Protein AF-A0A3P6QNT0-F1 (afdb_monomer_lite)

Foldseek 3Di:
DVLLVPADFQAWWKFQDFAASLEIFIWGFHDRLPQFTFIDTPNDTFTDRCQDLRIAKQCPQVVVVVQVHHYHPPRDDPVRSVVNVVGHSDRVSHVPDHADFFPFDFLEKKWFDAPLAQDAIAIKTFHADNGRFKTKIWTPHPPDLGIDIGIDGLADKRIGFPCVCVVQVHDHDYDDPVLLPDPVPPPDDDDLVSVCVSVVGPSHGDDNRRHDDQPCLPDPDAFQDWWWFDDRVPQAIFTKGFHDDTRQKTFMAGQPQQALGGGHITGHPDPTIGHPCSCVVRVGHYDHDPPLPFPPPDPDPQQQKAAKKAADLLFFLFPQFDSVLSVPDDRIQHIGGQLVSVLVVLVSNLVRGDLVCNVVSLVLFADPDPPHPFDWRWDWDPNDVDTDIGTGGHHRHNRCRLVRQLSSQSSRSTRSVSMGSDSDGPHPNNVDDPVRSRDDPDDPVVSVVVVVVVVPDPPPDDDDDDDDDDDDDDDDDDDDDDDDDDDDDDDDDD

Organism: Cylicostephanus goldi (NCBI:txid71465)

pLDDT: mean 76.28, std 20.35, range [25.36, 98.19]

Secondary structure (DSSP, 8-state):
-TTTTS--TT-EEEEE-SS-TTEEEEEEEEEEETTEEEEEETTEEEEEETTSTTEE-TTGGGS-GGGT-EEPTTT--HHHHHHHTTSBPPGGGTTT-PPPP----TTBEEEEE-TTSTT-EEEEEEEEE-SSSEEEEEE--BTBSS-EEEEEETT-TTEEETTHHHHTT-PPPPPPTTT-S--SSTT----HHHHHHHTT---B---GGGSPPPS-TT----TT-EEEEEETTTTEEEEEEEEEEETTEEEEEETT--S-PPPEEEETT-TTEE-TTHHHHTT--EEPSSS--PPP--SSTTS-EEPPEEE-TTS-B-SSB-HHHHHHS-SEEPSEEHHHHHHHHHHHHHHTB-GGGHHHHHHHH----S--SSEEEEEEEESSSSEEEEEEEE-SSHHHHHHHHHHHHHHTTB-TTSEESSSS----TTT--GGGTTSPPPPPHHHHHHHHHHTTSS------------------------------------

Structure (mmCIF, N/CA/C/O backbone):
data_AF-A0A3P6QNT0-F1
#
_entry.id   AF-A0A3P6QNT0-F1
#
loop_
_atom_site.group_PDB
_atom_site.id
_atom_site.type_symbol
_atom_site.label_atom_id
_atom_site.label_alt_id
_atom_site.label_comp_id
_atom_site.label_asym_id
_atom_site.label_entity_id
_atom_site.label_seq_id
_atom_site.pdbx_PDB_ins_code
_atom_site.Cartn_x
_atom_site.Cartn_y
_atom_site.Cartn_z
_atom_site.occupancy
_atom_site.B_iso_or_equiv
_atom_site.auth_seq_id
_atom_site.auth_comp_id
_atom_site.auth_asym_id
_atom_site.auth_atom_id
_atom_site.pdbx_PDB_model_num
ATOM 1 N N . LEU A 1 1 ? -1.649 -18.497 12.542 1.00 51.03 1 LEU A N 1
ATOM 2 C CA . LEU A 1 1 ? -2.374 -19.246 11.492 1.00 51.03 1 LEU A CA 1
ATOM 3 C C . LEU A 1 1 ? -3.411 -20.171 12.115 1.00 51.03 1 LEU A C 1
ATOM 5 O O . LEU A 1 1 ? -4.536 -19.720 12.182 1.00 51.03 1 LEU A O 1
ATOM 9 N N . ILE A 1 2 ? -3.063 -21.339 12.678 1.00 54.69 2 ILE A N 1
ATOM 10 C CA . ILE A 1 2 ? -4.034 -22.339 13.200 1.00 54.69 2 ILE A CA 1
ATOM 11 C C . ILE A 1 2 ? -5.189 -21.741 14.039 1.00 54.69 2 ILE A C 1
ATOM 13 O O . ILE A 1 2 ? -6.344 -22.045 13.767 1.00 54.69 2 ILE A O 1
ATOM 17 N N . LEU A 1 3 ? -4.908 -20.852 15.003 1.00 63.41 3 LEU A N 1
ATOM 18 C CA . LEU A 1 3 ? -5.952 -20.196 15.816 1.00 63.41 3 LEU A CA 1
ATOM 19 C C . LEU A 1 3 ? -6.846 -19.227 15.012 1.00 63.41 3 LEU A C 1
ATOM 21 O O . LEU A 1 3 ? -8.035 -19.111 15.276 1.00 63.41 3 LEU A O 1
ATOM 25 N N . ILE A 1 4 ? -6.292 -18.541 14.010 1.00 68.06 4 ILE A N 1
ATOM 26 C CA . ILE A 1 4 ? -6.998 -17.531 13.199 1.00 68.06 4 ILE A CA 1
ATOM 27 C C . ILE A 1 4 ? -8.092 -18.189 12.337 1.00 68.06 4 ILE A C 1
ATOM 29 O O . ILE A 1 4 ? -9.123 -17.582 12.078 1.00 68.06 4 ILE A O 1
ATOM 33 N N . SER A 1 5 ? -7.922 -19.457 11.964 1.00 64.81 5 SER A N 1
ATOM 34 C CA . SER A 1 5 ? -8.932 -20.261 11.262 1.00 64.81 5 SER A CA 1
ATOM 35 C C . SER A 1 5 ? -9.996 -20.908 12.173 1.00 64.81 5 SER A C 1
ATOM 37 O O . SER A 1 5 ? -10.801 -21.686 11.675 1.00 64.81 5 SER A O 1
ATOM 39 N N . GLN A 1 6 ? -10.006 -20.649 13.490 1.00 71.19 6 GLN A N 1
ATOM 40 C CA . GLN A 1 6 ? -10.902 -21.342 14.440 1.00 71.19 6 GLN A CA 1
ATOM 41 C C . GLN A 1 6 ? -12.149 -20.552 14.873 1.00 71.19 6 GLN A C 1
ATOM 43 O O . GLN A 1 6 ? -13.052 -21.150 15.456 1.00 71.19 6 GLN A O 1
ATOM 48 N N . PHE A 1 7 ? -12.233 -19.245 14.598 1.00 83.25 7 PHE A N 1
ATOM 49 C CA . PHE A 1 7 ? -13.446 -18.461 14.868 1.00 83.25 7 PHE A CA 1
ATOM 50 C C . PHE A 1 7 ? -14.388 -18.448 13.653 1.00 83.25 7 PHE A C 1
ATOM 52 O O . PHE A 1 7 ? -13.946 -18.528 12.503 1.00 83.25 7 PHE A O 1
ATOM 59 N N . GLN A 1 8 ? -15.690 -18.374 13.931 1.00 87.00 8 GLN A N 1
ATOM 60 C CA . GLN A 1 8 ? -16.768 -18.755 13.014 1.00 87.00 8 GLN A CA 1
ATOM 61 C C . GLN A 1 8 ? -17.695 -17.582 12.652 1.00 87.00 8 GLN A C 1
ATOM 63 O O . GLN A 1 8 ? -17.642 -16.496 13.233 1.00 87.00 8 GLN A O 1
ATOM 68 N N . GLU A 1 9 ? -18.574 -17.816 11.680 1.00 93.25 9 GLU A N 1
ATOM 69 C CA . GLU A 1 9 ? -19.630 -16.881 11.288 1.00 93.25 9 GLU A CA 1
ATOM 70 C C . GLU A 1 9 ? -20.623 -16.625 12.433 1.00 93.25 9 GLU A C 1
ATOM 72 O O . GLU A 1 9 ? -20.876 -17.476 13.285 1.00 93.25 9 GLU A O 1
ATOM 77 N N . GLY A 1 10 ? -21.193 -15.419 12.480 1.00 94.44 10 GLY A N 1
ATOM 78 C CA . GLY A 1 10 ? -22.135 -15.020 13.529 1.00 94.44 10 GLY A CA 1
ATOM 79 C C . GLY A 1 10 ? -21.509 -14.740 14.901 1.00 94.44 10 GLY A C 1
ATOM 80 O O . GLY A 1 10 ? -22.250 -14.372 15.817 1.00 94.44 10 GLY A O 1
ATOM 81 N N . GLN A 1 11 ? -20.187 -14.875 15.053 1.00 96.06 11 GLN A N 1
ATOM 82 C CA . GLN A 1 11 ? -19.453 -14.380 16.222 1.00 96.06 11 GLN A CA 1
ATOM 83 C C . GLN A 1 11 ? -19.251 -12.856 16.157 1.00 96.06 11 GLN A C 1
ATOM 85 O O . GLN A 1 11 ? -19.376 -12.250 15.090 1.00 96.06 11 GLN A O 1
ATOM 90 N N . TYR A 1 12 ? -18.949 -12.231 17.297 1.00 96.88 12 TYR A N 1
ATOM 91 C CA . TYR A 1 12 ? -18.834 -10.775 17.436 1.00 96.88 12 TYR A CA 1
ATOM 92 C C . TYR A 1 12 ? -17.451 -10.324 17.921 1.00 96.88 12 TYR A C 1
ATOM 94 O O . TYR A 1 12 ? -16.831 -10.991 18.746 1.00 96.88 12 TYR A O 1
ATOM 102 N N . PHE A 1 13 ? -16.988 -9.172 17.439 1.00 96.56 13 PHE A N 1
ATOM 103 C CA . PHE A 1 13 ? -15.765 -8.498 17.890 1.00 96.56 13 PHE A CA 1
ATOM 104 C C . PHE A 1 13 ? -15.967 -6.975 17.935 1.00 96.56 13 PHE A C 1
ATOM 106 O O . PHE A 1 13 ? -16.981 -6.469 17.450 1.00 96.56 13 PHE A O 1
ATOM 113 N N . GLU A 1 14 ? -15.032 -6.249 18.538 1.00 96.56 14 GLU A N 1
ATOM 114 C CA . GLU A 1 14 ? -15.022 -4.784 18.607 1.00 96.56 14 GLU A CA 1
ATOM 115 C C . GLU A 1 14 ? -14.001 -4.189 17.631 1.00 96.56 14 GLU A C 1
ATOM 117 O O . GLU A 1 14 ? -12.957 -4.786 17.371 1.00 96.56 14 GLU A O 1
ATOM 122 N N . LEU A 1 15 ? -14.307 -3.018 17.070 1.00 95.75 15 LEU A N 1
ATOM 123 C CA . LEU A 1 15 ? -13.456 -2.322 16.105 1.00 95.75 15 LEU A CA 1
ATOM 124 C C . LEU A 1 15 ? -13.426 -0.815 16.386 1.00 95.75 15 LEU A C 1
ATOM 126 O O . LEU A 1 15 ? -14.470 -0.163 16.355 1.00 95.75 15 LEU A O 1
ATOM 130 N N . GLN A 1 16 ? -12.234 -0.257 16.615 1.00 94.69 16 GLN A N 1
ATOM 131 C CA . GLN A 1 16 ? -12.028 1.196 16.709 1.00 94.69 16 GLN A CA 1
ATOM 132 C C . GLN A 1 16 ? -12.140 1.864 15.334 1.00 94.69 16 GLN A C 1
ATOM 134 O O . GLN A 1 16 ? -11.447 1.461 14.392 1.00 94.69 16 GLN A O 1
ATOM 139 N N . ASP A 1 17 ? -12.938 2.929 15.231 1.00 93.25 17 ASP A N 1
ATOM 140 C CA . ASP A 1 17 ? -13.162 3.642 13.973 1.00 93.25 17 ASP A CA 1
ATOM 141 C C . ASP A 1 17 ? -11.873 4.239 13.383 1.00 93.25 17 ASP A C 1
ATOM 143 O O . ASP A 1 17 ? -11.013 4.777 14.087 1.00 93.25 17 ASP A O 1
ATOM 147 N N . ALA A 1 18 ? -11.737 4.142 12.059 1.00 90.56 18 ALA A N 1
ATOM 148 C CA . ALA A 1 18 ? -10.537 4.554 11.338 1.00 90.56 18 ALA A CA 1
ATOM 149 C C . ALA A 1 18 ? -10.265 6.071 11.397 1.00 90.56 18 ALA A C 1
ATOM 151 O O . ALA A 1 18 ? -9.106 6.468 11.274 1.00 90.56 18 ALA A O 1
ATOM 152 N N . VAL A 1 19 ? -11.301 6.892 11.592 1.00 91.56 19 VAL A N 1
ATOM 153 C CA . VAL A 1 19 ? -11.248 8.361 11.667 1.00 91.56 19 VAL A CA 1
ATOM 154 C C . VAL A 1 19 ? -11.343 8.853 13.115 1.00 91.56 19 VAL A C 1
ATOM 156 O O . VAL A 1 19 ? -10.702 9.842 13.454 1.00 91.56 19 VAL A O 1
ATOM 159 N N . GLU A 1 20 ? -12.080 8.153 13.981 1.00 92.94 20 GLU A N 1
ATOM 160 C CA . GLU A 1 20 ? -12.229 8.494 15.403 1.00 92.94 20 GLU A CA 1
ATOM 161 C C . GLU A 1 20 ? -11.963 7.275 16.315 1.00 92.94 20 GLU A C 1
ATOM 163 O O . GLU A 1 20 ? -12.903 6.598 16.728 1.00 92.94 20 GLU A O 1
ATOM 168 N N . PRO A 1 21 ? -10.698 6.970 16.672 1.00 93.19 21 PRO A N 1
ATOM 169 C CA . PRO A 1 21 ? -10.342 5.777 17.452 1.00 93.19 21 PRO A CA 1
ATOM 170 C C . PRO A 1 21 ? -10.990 5.667 18.838 1.00 93.19 21 PRO A C 1
ATOM 172 O O . PRO A 1 21 ? -10.981 4.576 19.414 1.00 93.19 21 PRO A O 1
ATOM 175 N N . ARG A 1 22 ? -11.539 6.763 19.382 1.00 93.00 22 ARG A N 1
ATOM 176 C CA . ARG A 1 22 ? -12.321 6.754 20.630 1.00 93.00 22 ARG A CA 1
ATOM 177 C C . ARG A 1 22 ? -13.706 6.125 20.443 1.00 93.00 22 ARG A C 1
ATOM 179 O O . ARG A 1 22 ? -14.299 5.659 21.407 1.00 93.00 22 ARG A O 1
ATOM 186 N N . CYS A 1 23 ? -14.219 6.079 19.214 1.00 94.38 23 CYS A N 1
ATOM 187 C CA . CYS A 1 23 ? -15.476 5.430 18.861 1.00 94.38 23 CYS A CA 1
ATOM 188 C C . CYS A 1 23 ? -15.262 3.955 18.487 1.00 94.38 23 CYS A C 1
ATOM 190 O O . CYS A 1 23 ? -14.538 3.642 17.541 1.00 94.38 23 CYS A O 1
ATOM 192 N N . VAL A 1 24 ? -15.947 3.050 19.191 1.00 95.88 24 VAL A N 1
ATOM 193 C CA . VAL A 1 24 ? -15.894 1.600 18.948 1.00 95.88 24 VAL A CA 1
ATOM 194 C C . VAL A 1 24 ? -17.221 1.062 18.423 1.00 95.88 24 VAL A C 1
ATOM 196 O O . VAL A 1 24 ? -18.295 1.315 18.979 1.00 95.88 24 VAL A O 1
ATOM 199 N N . PHE A 1 25 ? -17.136 0.251 17.373 1.00 96.69 25 PHE A N 1
ATOM 200 C CA . PHE A 1 25 ? -18.254 -0.486 16.804 1.00 96.69 25 PHE A CA 1
ATOM 201 C C . PHE A 1 25 ? -18.224 -1.964 17.208 1.00 96.69 25 PHE A C 1
ATOM 203 O O . PHE A 1 25 ? -17.189 -2.621 17.129 1.00 96.69 25 PHE A O 1
ATOM 210 N N . CYS A 1 26 ? -19.387 -2.521 17.549 1.00 96.50 26 CYS A N 1
ATOM 211 C CA . CYS A 1 26 ? -19.595 -3.967 17.589 1.00 96.50 26 CYS A CA 1
ATOM 212 C C . CYS A 1 26 ? -19.810 -4.496 16.162 1.00 96.50 26 CYS A C 1
ATOM 214 O O . CYS A 1 26 ? -20.746 -4.073 15.471 1.00 96.50 26 CYS A O 1
ATOM 216 N N . CYS A 1 27 ? -18.974 -5.444 15.748 1.00 97.00 27 CYS A N 1
ATOM 217 C CA . CYS A 1 27 ? -18.945 -6.042 14.417 1.00 97.00 27 CYS A CA 1
ATOM 218 C C . CYS A 1 27 ? -19.338 -7.526 14.472 1.00 97.00 27 CYS A C 1
ATOM 220 O O . CYS A 1 27 ? -18.903 -8.254 15.362 1.00 97.00 27 CYS A O 1
ATOM 222 N N . ARG A 1 28 ? -20.141 -7.995 13.507 1.00 96.75 28 ARG A N 1
ATOM 223 C CA . ARG A 1 28 ? -20.527 -9.412 13.361 1.00 96.75 28 ARG A CA 1
ATOM 224 C C . ARG A 1 28 ? -19.745 -10.061 12.225 1.00 96.75 28 ARG A C 1
ATOM 226 O O . ARG A 1 28 ? -19.825 -9.583 11.096 1.00 96.75 28 ARG A O 1
ATOM 233 N N . VAL A 1 29 ? -19.061 -11.172 12.487 1.00 96.88 29 VAL A N 1
ATOM 234 C CA . VAL A 1 29 ? -18.391 -11.984 11.459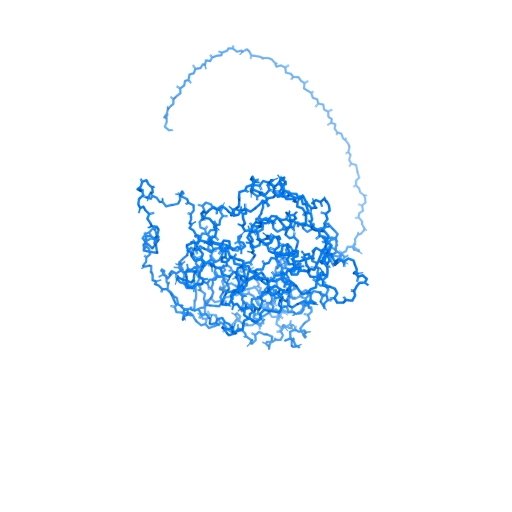 1.00 96.88 29 VAL A CA 1
ATOM 235 C C . VAL A 1 29 ? -19.434 -12.537 10.480 1.00 96.88 29 VAL A C 1
ATOM 237 O O . VAL A 1 29 ? -20.407 -13.172 10.894 1.00 96.88 29 VAL A O 1
ATOM 240 N N . LEU A 1 30 ? -19.227 -12.295 9.185 1.00 95.31 30 LEU A N 1
ATOM 241 C CA . LEU A 1 30 ? -19.997 -12.881 8.082 1.00 95.31 30 LEU A CA 1
ATOM 242 C C . LEU A 1 30 ? -19.235 -14.003 7.375 1.00 95.31 30 LEU A C 1
ATOM 244 O O . LEU A 1 30 ? -19.870 -14.940 6.923 1.00 95.31 30 LEU A O 1
ATOM 248 N N . ALA A 1 31 ? -17.907 -13.897 7.276 1.00 93.00 31 ALA A N 1
ATOM 249 C CA . ALA A 1 31 ? -17.023 -14.941 6.756 1.00 93.00 31 ALA A CA 1
ATOM 250 C C . ALA A 1 31 ? -15.595 -14.750 7.298 1.00 93.00 31 ALA A C 1
ATOM 252 O O . ALA A 1 31 ? -15.183 -13.620 7.575 1.00 93.00 31 ALA A O 1
ATOM 253 N N . ASN A 1 32 ? -14.832 -15.841 7.406 1.00 92.62 32 ASN A N 1
ATOM 254 C CA . ASN A 1 32 ? -13.424 -15.845 7.819 1.00 92.62 32 ASN A CA 1
ATOM 255 C C . ASN A 1 32 ? -12.552 -16.482 6.723 1.00 92.62 32 ASN A C 1
ATOM 257 O O . ASN A 1 32 ? -12.446 -17.703 6.622 1.00 92.62 32 ASN A O 1
ATOM 261 N N . LEU A 1 33 ? -11.922 -15.647 5.899 1.00 91.69 33 LEU A N 1
ATOM 262 C CA . LEU A 1 33 ? -11.099 -16.047 4.757 1.00 91.69 33 LEU A CA 1
ATOM 263 C C . LEU A 1 33 ? -9.618 -16.061 5.176 1.00 91.69 33 LEU A C 1
ATOM 265 O O . LEU A 1 33 ? -8.817 -15.210 4.787 1.00 91.69 33 LEU A O 1
ATOM 269 N N . GLY A 1 34 ? -9.276 -16.991 6.072 1.00 88.38 34 GLY A N 1
ATOM 270 C CA . GLY A 1 34 ? -7.907 -17.177 6.573 1.00 88.38 34 GLY A CA 1
ATOM 271 C C . GLY A 1 34 ? -7.386 -16.057 7.483 1.00 88.38 34 GLY A C 1
ATOM 272 O O . GLY A 1 34 ? -6.173 -15.880 7.599 1.00 88.38 34 GLY A O 1
ATOM 273 N N . GLY A 1 35 ? -8.283 -15.292 8.110 1.00 89.75 35 GLY A N 1
ATOM 274 C CA . GLY A 1 35 ? -7.979 -14.081 8.880 1.00 89.75 35 GLY A CA 1
ATOM 275 C C . GLY A 1 35 ? -8.437 -12.783 8.215 1.00 89.75 35 GLY A C 1
ATOM 276 O O . GLY A 1 35 ? -8.663 -11.799 8.918 1.00 89.75 35 GLY A O 1
ATOM 277 N N . ILE A 1 36 ? -8.669 -12.786 6.897 1.00 93.31 36 ILE A N 1
ATOM 278 C CA . ILE A 1 36 ? -9.431 -11.725 6.232 1.00 93.31 36 ILE A CA 1
ATOM 279 C C . ILE A 1 36 ? -10.902 -11.935 6.598 1.00 93.31 36 ILE A C 1
ATOM 281 O O . ILE A 1 36 ? -11.554 -12.863 6.120 1.00 93.31 36 ILE A O 1
ATOM 285 N N . VAL A 1 37 ? -11.430 -11.085 7.469 1.00 93.88 37 VAL A N 1
ATOM 286 C CA . VAL A 1 37 ? -12.813 -11.159 7.935 1.00 93.88 37 VAL A CA 1
ATOM 287 C C . VAL A 1 37 ? -13.686 -10.264 7.079 1.00 93.88 37 VAL A C 1
ATOM 289 O O . VAL A 1 37 ? -13.432 -9.064 6.979 1.00 93.88 37 VAL A O 1
ATOM 292 N N . ILE A 1 38 ? -14.752 -10.835 6.521 1.00 94.25 38 ILE A N 1
ATOM 293 C CA . ILE A 1 38 ? -15.907 -10.061 6.061 1.00 94.25 38 ILE A CA 1
ATOM 294 C C . ILE A 1 38 ? -16.824 -9.894 7.272 1.00 94.25 38 ILE A C 1
ATOM 296 O O . ILE A 1 38 ? -17.159 -10.881 7.930 1.00 94.25 38 ILE A O 1
ATOM 300 N N . TYR A 1 39 ? -17.222 -8.663 7.586 1.00 95.12 39 TYR A N 1
ATOM 301 C CA . TYR A 1 39 ? -18.052 -8.361 8.752 1.00 95.12 39 TYR A CA 1
ATOM 302 C C . TYR A 1 39 ? -19.177 -7.379 8.437 1.00 95.12 39 TYR A C 1
ATOM 304 O O . TYR A 1 39 ? -19.075 -6.545 7.538 1.00 95.12 39 TYR A O 1
ATOM 312 N N . GLN A 1 40 ? -20.243 -7.476 9.227 1.00 95.50 40 GLN A N 1
ATOM 313 C CA . GLN A 1 40 ? -21.334 -6.517 9.268 1.00 95.50 40 GLN A CA 1
ATOM 314 C C . GLN A 1 40 ? -21.117 -5.538 10.426 1.00 95.50 40 GLN A C 1
ATOM 316 O O . GLN A 1 40 ? -20.864 -5.959 11.558 1.00 95.50 40 GLN A O 1
ATOM 321 N N . VAL A 1 41 ? -21.265 -4.244 10.152 1.00 94.19 41 VAL A N 1
ATOM 322 C CA . VAL A 1 41 ? -21.269 -3.171 11.151 1.00 94.19 41 VAL A CA 1
ATOM 323 C C . VAL A 1 41 ? -22.385 -2.185 10.820 1.00 94.19 41 VAL A C 1
ATOM 325 O O . VAL A 1 41 ? -22.400 -1.583 9.748 1.00 94.19 41 VAL A O 1
ATOM 328 N N . LEU A 1 42 ? -23.356 -2.052 11.728 1.00 90.38 42 LEU A N 1
ATOM 329 C CA . LEU A 1 42 ? -24.642 -1.406 11.434 1.00 90.38 42 LEU A CA 1
ATOM 330 C C . LEU A 1 42 ? -25.240 -1.994 10.130 1.00 90.38 42 LEU A C 1
ATOM 332 O O . LEU A 1 42 ? -25.342 -3.217 9.995 1.00 90.38 42 LEU A O 1
ATOM 336 N N . ASP A 1 43 ? -25.583 -1.143 9.164 1.00 89.62 43 ASP A N 1
ATOM 337 C CA . ASP A 1 43 ? -26.111 -1.521 7.847 1.00 89.62 43 ASP A CA 1
ATOM 338 C C . ASP A 1 43 ? -25.018 -1.807 6.794 1.00 89.62 43 ASP A C 1
ATOM 340 O O . ASP A 1 43 ? -25.323 -2.169 5.657 1.00 89.62 43 ASP A O 1
ATOM 344 N N . TYR A 1 44 ? -23.736 -1.657 7.147 1.00 92.12 44 TYR A N 1
ATOM 345 C CA . TYR A 1 44 ? -22.605 -1.828 6.233 1.00 92.12 44 TYR A CA 1
ATOM 346 C C . TYR A 1 44 ? -22.018 -3.239 6.296 1.00 92.12 44 TYR A C 1
ATOM 348 O O . TYR A 1 44 ? -21.966 -3.870 7.351 1.00 92.12 44 TYR A O 1
ATOM 356 N N . THR A 1 45 ? -21.513 -3.713 5.156 1.00 93.81 45 THR A N 1
ATOM 357 C CA . THR A 1 45 ? -20.660 -4.905 5.059 1.00 93.81 45 THR A CA 1
ATOM 358 C C . THR A 1 45 ? -19.283 -4.484 4.564 1.00 93.81 45 THR A C 1
ATOM 360 O O . THR A 1 45 ? -19.174 -3.829 3.529 1.00 93.81 45 THR A O 1
ATOM 363 N N . LEU A 1 46 ? -18.243 -4.835 5.318 1.00 93.88 46 LEU A N 1
ATOM 364 C CA . LEU A 1 46 ? -16.857 -4.405 5.115 1.00 93.88 46 LEU A CA 1
ATOM 365 C C . LEU A 1 46 ? -15.901 -5.601 5.252 1.00 93.88 46 LEU A C 1
ATOM 367 O O . LEU A 1 46 ? -16.324 -6.712 5.577 1.00 93.88 46 LEU A O 1
ATOM 371 N N . SER A 1 47 ? -14.606 -5.383 5.004 1.00 93.69 47 SER A N 1
ATOM 372 C CA . SER A 1 47 ? -13.569 -6.386 5.275 1.00 93.69 47 SER A CA 1
ATOM 373 C C . SER A 1 47 ? -12.338 -5.793 5.962 1.00 93.69 47 SER A C 1
ATOM 375 O O . SER A 1 47 ? -12.013 -4.624 5.751 1.00 93.69 47 SER A O 1
ATOM 377 N N . ILE A 1 48 ? -11.678 -6.588 6.808 1.00 93.12 48 ILE A N 1
ATOM 378 C CA . ILE A 1 48 ? -10.466 -6.226 7.564 1.00 93.12 48 ILE A CA 1
ATOM 379 C C . ILE A 1 48 ? -9.650 -7.489 7.880 1.00 93.12 48 ILE A C 1
ATOM 381 O O . ILE A 1 48 ? -10.208 -8.585 7.908 1.00 93.12 48 ILE A O 1
ATOM 385 N N . ASN A 1 49 ? -8.344 -7.370 8.133 1.00 91.88 49 ASN A N 1
ATOM 386 C CA . ASN A 1 49 ? -7.598 -8.453 8.775 1.00 91.88 49 ASN A CA 1
ATOM 387 C C . ASN A 1 49 ? -7.944 -8.479 10.273 1.00 91.88 49 ASN A C 1
ATOM 389 O O . ASN A 1 49 ? -7.837 -7.457 10.948 1.00 91.88 49 ASN A O 1
ATOM 393 N N . ILE A 1 50 ? -8.315 -9.634 10.822 1.00 90.81 50 ILE A N 1
ATOM 394 C CA . ILE A 1 50 ? -8.620 -9.764 12.255 1.00 90.81 50 ILE A CA 1
ATOM 395 C C . ILE A 1 50 ? -7.398 -9.512 13.154 1.00 90.81 50 ILE A C 1
ATOM 397 O O . ILE A 1 50 ? -7.561 -9.221 14.333 1.00 90.81 50 ILE A O 1
ATOM 401 N N . THR A 1 51 ? -6.175 -9.587 12.608 1.00 87.06 51 THR A N 1
ATOM 402 C CA . THR A 1 51 ? -4.949 -9.212 13.334 1.00 87.06 51 THR A CA 1
ATOM 403 C C . THR A 1 51 ? -4.609 -7.722 13.252 1.00 87.06 51 THR A C 1
ATOM 405 O O . THR A 1 51 ? -3.541 -7.332 13.715 1.00 87.06 51 THR A O 1
ATOM 408 N N . ASN A 1 52 ? -5.464 -6.888 12.654 1.00 90.25 52 ASN A N 1
ATOM 409 C CA . ASN A 1 52 ? -5.272 -5.441 12.658 1.00 90.25 52 ASN A CA 1
ATOM 410 C C . ASN A 1 52 ? -5.410 -4.899 14.101 1.00 90.25 52 ASN A C 1
ATOM 412 O O . ASN A 1 52 ? -6.368 -5.268 14.777 1.00 90.25 52 ASN A O 1
ATOM 416 N N . PRO A 1 53 ? -4.521 -4.009 14.585 1.00 89.75 53 PRO A N 1
ATOM 417 C CA . PRO A 1 53 ? -4.479 -3.581 15.994 1.00 89.75 53 PRO A CA 1
ATOM 418 C C . PRO A 1 53 ? -5.680 -2.741 16.471 1.00 89.75 53 PRO A C 1
ATOM 420 O O . PRO A 1 53 ? -5.722 -2.327 17.625 1.00 89.75 53 PRO A O 1
ATOM 423 N N . ARG A 1 54 ? -6.647 -2.457 15.589 1.00 92.62 54 ARG A N 1
ATOM 424 C CA . ARG A 1 54 ? -7.933 -1.823 15.923 1.00 92.62 54 ARG A CA 1
ATOM 425 C C . ARG A 1 54 ? -9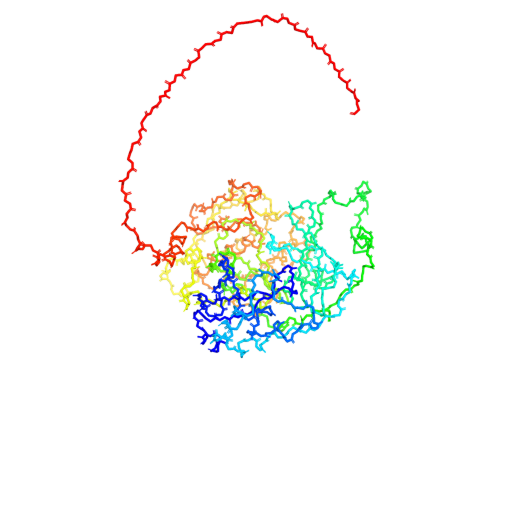.043 -2.840 16.229 1.00 92.62 54 ARG A C 1
ATOM 427 O O . ARG A 1 54 ? -10.125 -2.421 16.634 1.00 92.62 54 ARG A O 1
ATOM 434 N N . CYS A 1 55 ? -8.801 -4.131 15.980 1.00 94.38 55 CYS A N 1
ATOM 435 C CA . CYS A 1 55 ? -9.722 -5.238 16.232 1.00 94.38 55 CYS A CA 1
ATOM 436 C C . CYS A 1 55 ? -9.513 -5.794 17.647 1.00 94.38 55 CYS A C 1
ATOM 438 O O . CYS A 1 55 ? -8.404 -6.197 17.995 1.00 94.38 55 CYS A O 1
ATOM 440 N N . HIS A 1 56 ? -10.592 -5.889 18.421 1.00 94.25 56 HIS A N 1
ATOM 441 C CA . HIS A 1 56 ? -10.563 -6.178 19.856 1.00 94.25 56 HIS A CA 1
ATOM 442 C C . HIS A 1 56 ? -11.612 -7.228 20.267 1.00 94.25 56 HIS A C 1
ATOM 444 O O . HIS A 1 56 ? -12.622 -7.405 19.574 1.00 94.25 56 HIS A O 1
ATOM 450 N N . PRO A 1 57 ? -11.424 -7.940 21.396 1.00 94.44 57 PRO A N 1
ATOM 451 C CA . PRO A 1 57 ? -12.456 -8.816 21.948 1.00 94.44 57 PRO A CA 1
ATOM 452 C C . PRO A 1 57 ? -13.654 -8.014 22.478 1.00 94.44 57 PRO A C 1
ATOM 454 O O . PRO A 1 57 ? -13.503 -6.872 22.904 1.00 94.44 57 PRO A O 1
ATOM 457 N N . ILE A 1 58 ? -14.839 -8.637 22.518 1.00 95.12 58 ILE A N 1
ATOM 458 C CA . ILE A 1 58 ? -16.019 -8.007 23.130 1.00 95.12 58 ILE A CA 1
ATOM 459 C C . ILE A 1 58 ? -15.757 -7.709 24.612 1.00 95.12 58 ILE A C 1
ATOM 461 O O . ILE A 1 58 ? -15.349 -8.598 25.361 1.00 95.12 58 ILE A O 1
ATOM 465 N N . GLY A 1 59 ? -16.039 -6.473 25.022 1.00 93.06 59 GLY A N 1
ATOM 466 C CA . GLY A 1 59 ? -15.790 -5.936 26.356 1.00 93.06 59 GLY A CA 1
ATOM 467 C C . GLY A 1 59 ? -14.572 -5.013 26.445 1.00 93.06 59 GLY A C 1
ATOM 468 O O . GLY A 1 59 ? -14.437 -4.330 27.457 1.00 93.06 59 GLY A O 1
ATOM 469 N N . TRP A 1 60 ? -13.723 -4.933 25.414 1.00 93.81 60 TRP A N 1
ATOM 470 C CA . TRP A 1 60 ? -12.510 -4.107 25.427 1.00 93.81 60 TRP A CA 1
ATOM 471 C C . TRP A 1 60 ? -12.818 -2.613 25.609 1.00 93.81 60 TRP A C 1
ATOM 473 O O . TRP A 1 60 ? -12.247 -1.972 26.489 1.00 93.81 60 TRP A O 1
ATOM 483 N N . ALA A 1 61 ? -13.800 -2.073 24.881 1.00 92.81 61 ALA A N 1
ATOM 484 C CA . ALA A 1 61 ? -14.236 -0.680 25.023 1.00 92.81 61 ALA A CA 1
ATOM 485 C C . ALA A 1 61 ? -14.876 -0.372 26.390 1.00 92.81 61 ALA A C 1
ATOM 487 O O . ALA A 1 61 ? -15.018 0.789 26.764 1.00 92.81 61 ALA A O 1
ATOM 488 N N . ALA A 1 62 ? -15.282 -1.397 27.147 1.00 91.12 62 ALA A N 1
ATOM 489 C CA . ALA A 1 62 ? -15.777 -1.228 28.510 1.00 91.12 62 ALA A CA 1
ATOM 490 C C . ALA A 1 62 ? -14.652 -1.203 29.564 1.00 91.12 62 ALA A C 1
ATOM 492 O O . ALA A 1 62 ? -14.928 -0.810 30.693 1.00 91.12 62 ALA A O 1
ATOM 493 N N . SER A 1 63 ? -13.420 -1.591 29.208 1.00 90.44 63 SER A N 1
ATOM 494 C CA . SER A 1 63 ? -12.253 -1.642 30.105 1.00 90.44 63 SER A CA 1
ATOM 495 C C . SER A 1 63 ? -11.130 -0.659 29.737 1.00 90.44 63 SER A C 1
ATOM 497 O O . SER A 1 63 ? -10.005 -0.870 30.172 1.00 90.44 63 SER A O 1
ATOM 499 N N . HIS A 1 64 ? -11.417 0.335 28.887 1.00 88.38 64 HIS A N 1
ATOM 500 C CA . HIS A 1 64 ? -10.488 1.394 28.453 1.00 88.38 64 HIS A CA 1
ATOM 501 C C . HIS A 1 64 ? -11.197 2.766 28.439 1.00 88.38 64 HIS A C 1
ATOM 503 O O . HIS A 1 64 ? -10.993 3.599 27.556 1.00 88.38 64 HIS A O 1
ATOM 509 N N . GLN A 1 65 ? -12.105 2.998 29.392 1.00 81.00 65 GLN A N 1
ATOM 510 C CA . GLN A 1 65 ? -12.871 4.252 29.470 1.00 81.00 65 GLN A CA 1
ATOM 511 C C . GLN A 1 65 ? -11.974 5.441 29.860 1.00 81.00 65 GLN A C 1
ATOM 513 O O . GLN A 1 65 ? -12.252 6.580 29.488 1.00 81.00 65 GLN A O 1
ATOM 518 N N . GLU A 1 66 ? -10.866 5.160 30.546 1.00 79.38 66 GLU A N 1
ATOM 519 C CA . GLU A 1 66 ? -9.759 6.073 30.837 1.00 79.38 66 GLU A CA 1
ATOM 520 C C . GLU A 1 66 ? -9.102 6.667 29.575 1.00 79.38 66 GLU A C 1
ATOM 522 O O . GLU A 1 66 ? -8.750 7.845 29.580 1.00 79.38 66 GLU A O 1
ATOM 527 N N . ASP A 1 67 ? -9.041 5.925 28.461 1.00 77.88 67 ASP A N 1
ATOM 528 C CA . ASP A 1 67 ? -8.536 6.405 27.158 1.00 77.88 67 ASP A CA 1
ATOM 529 C C . ASP A 1 67 ? -9.554 7.275 26.388 1.00 77.88 67 ASP A C 1
ATOM 531 O O . ASP A 1 67 ? -9.391 7.541 25.190 1.00 77.88 67 ASP A O 1
ATOM 535 N N . ALA A 1 68 ? -10.639 7.683 27.058 1.00 83.88 68 ALA A N 1
ATOM 536 C CA . ALA A 1 68 ? -11.841 8.285 26.481 1.00 83.88 68 ALA A CA 1
ATOM 537 C C . ALA A 1 68 ? -12.508 7.421 25.387 1.00 83.88 68 ALA A C 1
ATOM 539 O O . ALA A 1 68 ? -13.219 7.944 24.525 1.00 83.88 68 ALA A O 1
ATOM 540 N N . VAL A 1 69 ? -12.289 6.100 25.413 1.00 89.50 69 VAL A N 1
ATOM 541 C CA . VAL A 1 69 ? -12.878 5.145 24.466 1.00 89.50 69 VAL A CA 1
ATOM 542 C C . VAL A 1 69 ? -14.297 4.769 24.899 1.00 89.50 69 VAL A C 1
ATOM 544 O O . VAL A 1 69 ? -14.560 4.491 26.067 1.00 89.50 69 VAL A O 1
ATOM 547 N N . ALA A 1 70 ? -15.224 4.729 23.941 1.00 92.81 70 ALA A N 1
ATOM 548 C CA . ALA A 1 70 ? -16.608 4.328 24.158 1.00 92.81 70 ALA A CA 1
ATOM 549 C C . ALA A 1 70 ? -17.224 3.664 22.916 1.00 92.81 70 ALA A C 1
ATOM 551 O O . ALA A 1 70 ? -16.832 3.914 21.773 1.00 92.81 70 ALA A O 1
ATOM 552 N N . TYR A 1 71 ? -18.269 2.859 23.126 1.00 94.12 71 TYR A N 1
ATOM 553 C CA . TYR A 1 71 ? -19.133 2.409 22.034 1.00 94.12 71 TYR A CA 1
ATOM 554 C C . TYR A 1 71 ? -19.782 3.611 21.331 1.00 94.12 71 TYR A C 1
ATOM 556 O O . TYR A 1 71 ? -20.228 4.548 21.995 1.00 94.12 71 TYR A O 1
ATOM 564 N N . CYS A 1 72 ? -19.884 3.572 19.999 1.00 91.50 72 CYS A N 1
ATOM 565 C CA . CYS A 1 72 ? -20.383 4.691 19.194 1.00 91.50 72 CYS A CA 1
ATOM 566 C C . CYS A 1 72 ? -21.717 5.273 19.726 1.00 91.50 72 CYS A C 1
ATOM 568 O O . CYS A 1 72 ? -22.720 4.545 19.770 1.00 91.50 72 CYS A O 1
ATOM 570 N N . PRO A 1 73 ? -21.771 6.577 20.081 1.00 86.50 73 PRO A N 1
ATOM 571 C CA . PRO A 1 73 ? -22.942 7.185 20.708 1.00 86.50 73 PRO A CA 1
ATOM 572 C C . PRO A 1 73 ? -24.247 6.965 19.934 1.00 86.50 73 PRO A C 1
ATOM 574 O O . PRO A 1 73 ? -24.328 7.161 18.719 1.00 86.50 73 PRO A O 1
ATOM 577 N N . GLY A 1 74 ? -25.284 6.527 20.652 1.00 86.75 74 GLY A N 1
ATOM 578 C CA . GLY A 1 74 ? -26.615 6.268 20.094 1.00 86.75 74 GLY A CA 1
ATOM 579 C C . GLY A 1 74 ? -26.712 5.081 19.123 1.00 86.75 74 GLY A C 1
ATOM 580 O O . GLY A 1 74 ? -27.755 4.920 18.494 1.00 86.75 74 GLY A O 1
ATOM 581 N N . LYS A 1 75 ? -25.665 4.254 18.964 1.00 91.12 75 LYS A N 1
ATOM 582 C CA . LYS A 1 75 ? -25.687 3.077 18.067 1.00 91.12 75 LYS A CA 1
ATOM 583 C C . LYS A 1 75 ? -26.016 1.757 18.766 1.00 91.12 75 LYS A C 1
ATOM 585 O O . LYS A 1 75 ? -26.492 0.830 18.114 1.00 91.12 75 LYS A O 1
ATOM 590 N N . TYR A 1 76 ? -25.796 1.667 20.077 1.00 91.56 76 TYR A N 1
ATOM 591 C CA . TYR A 1 76 ? -25.937 0.430 20.845 1.00 91.56 76 TYR A CA 1
ATOM 592 C C . TYR A 1 76 ? -26.626 0.684 22.190 1.00 91.56 76 TYR A C 1
ATOM 594 O O . TYR A 1 76 ? -26.340 1.677 22.853 1.00 91.56 76 TYR A O 1
ATOM 602 N N . SER A 1 77 ? -27.514 -0.226 22.602 1.00 90.50 77 SER A N 1
ATOM 603 C CA . SER A 1 77 ? -28.044 -0.281 23.970 1.00 90.50 77 SER A CA 1
ATOM 604 C C . SER A 1 77 ? -27.258 -1.285 24.822 1.00 90.50 77 SER A C 1
ATOM 606 O O . SER A 1 77 ? -26.518 -2.125 24.295 1.00 90.50 77 SER A O 1
ATOM 608 N N . ALA A 1 78 ? -27.457 -1.251 26.142 1.00 88.50 78 ALA A N 1
ATOM 609 C CA . ALA A 1 78 ? -26.839 -2.207 27.058 1.00 88.50 78 ALA A CA 1
ATOM 610 C C . ALA A 1 78 ? -27.263 -3.662 26.761 1.00 88.50 78 ALA A C 1
ATOM 612 O O . ALA A 1 78 ? -26.464 -4.585 26.918 1.00 88.50 78 ALA A O 1
ATOM 613 N N . GLU A 1 79 ? -28.492 -3.883 26.289 1.00 90.75 79 GLU A N 1
ATOM 614 C CA . GLU A 1 79 ? -29.013 -5.196 25.886 1.00 90.75 79 GLU A CA 1
ATOM 615 C C . GLU A 1 79 ? -28.324 -5.701 24.614 1.00 90.75 79 GLU A C 1
ATOM 617 O O . GLU A 1 79 ? -28.005 -6.888 24.527 1.00 90.75 79 GLU A O 1
ATOM 622 N N . ASN A 1 80 ? -28.049 -4.812 23.651 1.00 89.56 80 ASN A N 1
ATOM 623 C CA . ASN A 1 80 ? -27.327 -5.163 22.426 1.00 89.56 80 ASN A CA 1
ATOM 624 C C . ASN A 1 80 ? -25.902 -5.633 22.749 1.00 89.56 80 ASN A C 1
ATOM 626 O O . ASN A 1 80 ? -25.507 -6.716 22.320 1.00 89.56 80 ASN A O 1
ATOM 630 N N . ILE A 1 81 ? -25.169 -4.887 23.582 1.00 91.19 81 ILE A N 1
ATOM 631 C CA . ILE A 1 81 ? -23.811 -5.255 24.019 1.00 91.19 81 ILE A CA 1
ATOM 632 C C . ILE A 1 81 ? -23.836 -6.592 24.784 1.00 91.19 81 ILE A C 1
ATOM 634 O O . ILE A 1 81 ? -23.113 -7.528 24.432 1.00 91.19 81 ILE A O 1
ATOM 638 N N . LYS A 1 82 ? -24.761 -6.753 25.745 1.00 92.31 82 LYS A N 1
ATOM 639 C CA . LYS A 1 82 ? -24.988 -8.020 26.474 1.00 92.31 82 LYS A CA 1
ATOM 640 C C . LYS A 1 82 ? -25.397 -9.190 25.568 1.00 92.31 82 LYS A C 1
ATOM 642 O O . LYS A 1 82 ? -25.220 -10.341 25.962 1.00 92.31 82 LYS A O 1
ATOM 647 N N . LYS A 1 83 ? -25.961 -8.938 24.382 1.00 93.25 83 LYS A N 1
ATOM 648 C CA . LYS A 1 83 ? -26.285 -9.965 23.378 1.00 93.25 83 LYS A CA 1
ATOM 649 C C . LYS A 1 83 ? -25.051 -10.369 22.570 1.00 93.25 83 LYS A C 1
ATOM 651 O O . LYS A 1 83 ? -24.852 -11.564 22.368 1.00 93.25 83 LYS A O 1
ATOM 656 N N . PHE A 1 84 ? -24.219 -9.417 22.145 1.00 93.62 84 PHE A N 1
ATOM 657 C CA . PHE A 1 84 ? -22.977 -9.700 21.409 1.00 93.62 84 PHE A CA 1
ATOM 658 C C . PHE A 1 84 ? -21.976 -10.489 22.266 1.00 93.62 84 PHE A C 1
ATOM 660 O O . PHE A 1 84 ? -21.400 -11.472 21.799 1.00 93.62 84 PHE A O 1
ATOM 667 N N . ALA A 1 85 ? -21.879 -10.153 23.557 1.00 93.62 85 ALA A N 1
ATOM 668 C CA . ALA A 1 85 ? -21.051 -10.853 24.543 1.00 93.62 85 ALA A CA 1
ATOM 669 C C . ALA A 1 85 ? -21.418 -12.340 24.766 1.00 93.62 85 ALA A C 1
ATOM 671 O O . ALA A 1 85 ? -20.665 -13.056 25.419 1.00 93.62 85 ALA A O 1
ATOM 672 N N . LYS A 1 86 ? -22.541 -12.836 24.217 1.00 94.81 86 LYS A N 1
ATOM 673 C CA . LYS A 1 86 ? -22.908 -14.266 24.263 1.00 94.81 86 LYS A CA 1
ATOM 674 C C . LYS A 1 86 ? -22.235 -15.117 23.184 1.00 94.81 86 LYS A C 1
ATOM 676 O O . LYS A 1 86 ? -22.270 -16.336 23.293 1.00 94.81 86 LYS A O 1
ATOM 681 N N . ASN A 1 87 ? -21.670 -14.504 22.141 1.00 95.00 87 ASN A N 1
ATOM 682 C CA . ASN A 1 87 ? -20.949 -15.218 21.084 1.00 95.00 87 ASN A CA 1
ATOM 683 C C . ASN A 1 87 ? -19.720 -14.422 20.590 1.00 95.00 87 ASN A C 1
ATOM 685 O O . ASN A 1 87 ? -19.672 -14.031 19.421 1.00 95.00 87 ASN A O 1
ATOM 689 N N . PRO A 1 88 ? -18.749 -14.106 21.464 1.00 95.50 88 PRO A N 1
ATOM 690 C CA . PRO A 1 88 ? -17.574 -13.334 21.081 1.00 95.50 88 PRO A CA 1
ATOM 691 C C . PRO A 1 88 ? -16.582 -14.177 20.267 1.00 95.50 88 PRO A C 1
ATOM 693 O O . PRO A 1 88 ? -16.439 -15.381 20.484 1.00 95.50 88 PRO A O 1
ATOM 696 N N . VAL A 1 89 ? -15.830 -13.527 19.379 1.00 94.44 89 VAL A N 1
ATOM 697 C CA . VAL A 1 89 ? -14.584 -14.079 18.831 1.00 94.44 89 VAL A CA 1
ATOM 698 C C . VAL A 1 89 ? -13.605 -14.296 20.001 1.00 94.44 89 VAL A C 1
ATOM 700 O O . VAL A 1 89 ? -13.449 -13.390 20.826 1.00 94.44 89 VAL A O 1
ATOM 703 N N . PRO A 1 90 ? -12.939 -15.463 20.122 1.00 91.81 90 PRO A N 1
ATOM 704 C CA . PRO A 1 90 ? -12.084 -15.761 21.270 1.00 91.81 90 PRO A CA 1
ATOM 705 C C . PRO A 1 90 ? -10.965 -14.731 21.481 1.00 91.81 90 PRO A C 1
ATOM 707 O O . PRO A 1 90 ? -10.205 -14.429 20.564 1.00 91.81 90 PRO A O 1
ATOM 710 N N . ALA A 1 91 ? -10.789 -14.248 22.715 1.00 90.19 91 ALA A N 1
ATOM 711 C CA . ALA A 1 91 ? -9.836 -13.174 23.021 1.00 90.19 91 ALA A CA 1
ATOM 712 C C . ALA A 1 91 ? -8.371 -13.485 22.638 1.00 90.19 91 ALA A C 1
ATOM 714 O O . ALA A 1 91 ? -7.579 -12.575 22.402 1.00 90.19 91 ALA A O 1
ATOM 715 N N . ILE A 1 92 ? -8.005 -14.768 22.525 1.00 88.12 92 ILE A N 1
ATOM 716 C CA . ILE A 1 92 ? -6.676 -15.215 22.081 1.00 88.12 92 ILE A CA 1
ATOM 717 C C . ILE A 1 92 ? -6.330 -14.794 20.639 1.00 88.12 92 ILE A C 1
ATOM 719 O O . ILE A 1 92 ? -5.149 -14.697 20.317 1.00 88.12 92 ILE A O 1
ATOM 723 N N . ILE A 1 93 ? -7.325 -14.504 19.788 1.00 88.56 93 ILE A N 1
ATOM 724 C CA . ILE A 1 93 ? -7.114 -14.064 18.398 1.00 88.56 93 ILE A CA 1
ATOM 725 C C . ILE A 1 93 ? -6.413 -12.695 18.337 1.00 88.56 93 ILE A C 1
ATOM 727 O O . ILE A 1 93 ? -5.543 -12.490 17.491 1.00 88.56 93 ILE A O 1
ATOM 731 N N . PHE A 1 94 ? -6.739 -11.791 19.266 1.00 88.12 94 PHE A N 1
ATOM 732 C CA . PHE A 1 94 ? -6.295 -10.390 19.251 1.00 88.12 94 PHE A CA 1
ATOM 733 C C . PHE A 1 94 ? -4.942 -10.156 19.948 1.00 88.12 94 PHE A C 1
ATOM 735 O O . PHE A 1 94 ? -4.250 -9.190 19.642 1.00 88.12 94 PHE A O 1
ATOM 742 N N . ARG A 1 95 ? -4.505 -11.080 20.823 1.00 76.31 95 ARG A N 1
ATOM 743 C CA . ARG A 1 95 ? -3.297 -10.976 21.686 1.00 76.31 95 ARG A CA 1
ATOM 744 C C . ARG A 1 95 ? -1.954 -10.722 20.976 1.00 76.31 95 ARG A C 1
ATOM 746 O O . ARG A 1 95 ? -0.927 -10.647 21.642 1.00 76.31 95 ARG A O 1
ATOM 753 N N . ARG A 1 96 ? -1.910 -10.672 19.643 1.00 68.81 96 ARG A N 1
ATOM 754 C CA . ARG A 1 96 ? -0.664 -10.538 18.873 1.00 68.81 96 ARG A CA 1
ATOM 755 C C . ARG A 1 96 ? -0.243 -9.086 18.618 1.00 68.81 96 ARG A C 1
ATOM 757 O O . ARG A 1 96 ? 0.933 -8.869 18.339 1.00 68.81 96 ARG A O 1
ATOM 764 N N . TYR A 1 97 ? -1.167 -8.126 18.693 1.00 68.12 97 TYR A N 1
ATOM 765 C CA . TYR A 1 97 ? -0.928 -6.732 18.292 1.00 68.12 97 TYR A CA 1
ATOM 766 C C . TYR A 1 97 ? -1.560 -5.726 19.261 1.00 68.12 97 TYR A C 1
ATOM 768 O O . TYR A 1 97 ? -2.427 -4.940 18.893 1.00 68.12 97 TYR A O 1
ATOM 776 N N . GLU A 1 98 ? -1.089 -5.744 20.505 1.00 75.81 98 GLU A N 1
ATOM 777 C CA . GLU A 1 98 ? -1.354 -4.680 21.474 1.00 75.81 98 GLU A CA 1
ATOM 778 C C . GLU A 1 98 ? -0.682 -3.368 21.027 1.00 75.81 98 GLU A C 1
ATOM 780 O O . GLU A 1 98 ? 0.475 -3.356 20.585 1.00 75.81 98 GLU A O 1
ATOM 785 N N . LEU A 1 99 ? -1.415 -2.254 21.105 1.00 86.25 99 LEU A N 1
ATOM 786 C CA . LEU A 1 99 ? -0.890 -0.939 20.752 1.00 86.25 99 LEU A CA 1
ATOM 787 C C . LEU A 1 99 ? -0.031 -0.398 21.893 1.00 86.25 99 LEU A C 1
ATOM 789 O O . LEU A 1 99 ? -0.514 -0.120 22.980 1.00 86.25 99 LEU A O 1
ATOM 793 N N . LYS A 1 100 ? 1.254 -0.182 21.619 1.00 88.44 100 LYS A N 1
ATOM 794 C CA . LYS A 1 100 ? 2.144 0.572 22.513 1.00 88.44 100 LYS A CA 1
ATOM 795 C C . LYS A 1 100 ? 1.831 2.070 22.418 1.00 88.44 100 LYS A C 1
ATOM 797 O O . LYS A 1 100 ? 1.330 2.538 21.393 1.00 88.44 100 LYS A O 1
ATOM 802 N N . GLU A 1 101 ? 2.168 2.831 23.451 1.00 92.69 101 GLU A N 1
ATOM 803 C CA . GLU A 1 101 ? 2.094 4.299 23.432 1.00 92.69 101 GLU A CA 1
ATOM 804 C C . GLU A 1 101 ? 3.087 4.921 22.434 1.00 92.69 101 GLU A C 1
ATOM 806 O O . GLU A 1 101 ? 4.110 4.317 22.086 1.00 92.69 101 GLU A O 1
ATOM 811 N N . HIS A 1 102 ? 2.820 6.152 21.993 1.00 94.38 102 HIS A N 1
ATOM 812 C CA . HIS A 1 102 ? 3.728 6.943 21.160 1.00 94.38 102 HIS A CA 1
ATOM 813 C C . HIS A 1 102 ? 4.429 8.072 21.937 1.00 94.38 102 HIS A C 1
ATOM 815 O O . HIS A 1 102 ? 3.903 8.613 22.904 1.00 94.38 102 HIS A O 1
ATOM 821 N N . VAL A 1 103 ? 5.570 8.539 21.423 1.00 95.56 103 VAL A N 1
ATOM 822 C CA . VAL A 1 103 ? 6.264 9.755 21.911 1.00 95.56 103 VAL A CA 1
ATOM 823 C C . VAL A 1 103 ? 6.144 10.940 20.936 1.00 95.56 103 VAL A C 1
ATOM 825 O O . VAL A 1 103 ? 6.984 11.840 20.918 1.00 95.56 103 VAL A O 1
ATOM 828 N N . LEU A 1 104 ? 5.124 10.918 20.072 1.00 96.38 104 LEU A N 1
ATOM 829 C CA . LEU A 1 104 ? 4.829 11.982 19.107 1.00 96.38 104 LEU A CA 1
ATOM 830 C C . LEU A 1 104 ? 4.198 13.205 19.793 1.00 96.38 104 LEU A C 1
ATOM 832 O O . LEU A 1 104 ? 3.573 13.096 20.845 1.00 96.38 104 LEU A O 1
ATOM 836 N N . LYS A 1 105 ? 4.375 14.382 19.185 1.00 96.94 105 LYS A N 1
ATOM 837 C CA . LYS A 1 105 ? 3.870 15.678 19.666 1.00 96.94 105 LYS A CA 1
ATOM 838 C C . LYS A 1 105 ? 3.294 16.478 18.497 1.00 96.94 105 LYS A C 1
ATOM 840 O O . LYS A 1 105 ? 3.685 16.260 17.352 1.00 96.94 105 LYS A O 1
ATOM 845 N N . VAL A 1 106 ? 2.404 17.430 18.777 1.00 98.12 106 VAL A N 1
ATOM 846 C CA . VAL A 1 106 ? 1.909 18.368 17.753 1.00 98.12 106 VAL A CA 1
ATOM 847 C C . VAL A 1 106 ? 3.088 19.139 17.146 1.00 98.12 106 VAL A C 1
ATOM 849 O O . VAL A 1 106 ? 4.001 19.567 17.856 1.00 98.12 106 VAL A O 1
ATOM 852 N N . GLY A 1 107 ? 3.094 19.263 15.820 1.00 97.25 107 GLY A N 1
ATOM 853 C CA . GLY A 1 107 ? 4.199 19.836 15.054 1.00 97.25 107 GLY A CA 1
ATOM 854 C C . GLY A 1 107 ? 5.346 18.867 14.736 1.00 97.25 107 GLY A C 1
ATOM 855 O O . GLY A 1 107 ? 6.300 19.291 14.086 1.00 97.25 107 GLY A O 1
ATOM 856 N N . CYS A 1 108 ? 5.275 17.587 15.133 1.00 98.12 108 CYS A N 1
ATOM 857 C CA . CYS A 1 108 ? 6.203 16.556 14.651 1.00 98.12 108 CYS A CA 1
ATOM 858 C C . CYS A 1 108 ? 6.074 16.354 13.136 1.00 98.12 108 CYS A C 1
ATOM 860 O O . CYS A 1 108 ? 4.988 16.055 12.638 1.00 98.12 108 CYS A O 1
ATOM 862 N N . LEU A 1 109 ? 7.191 16.476 12.421 1.00 97.88 109 LEU A N 1
ATOM 863 C CA . LEU A 1 109 ? 7.301 16.305 10.972 1.00 97.88 109 LEU A CA 1
ATOM 864 C C . LEU A 1 109 ? 7.395 14.824 10.596 1.00 97.88 109 LEU A C 1
ATOM 866 O O . LEU A 1 109 ? 8.144 14.074 11.221 1.00 97.88 109 LEU A O 1
ATOM 870 N N . VAL A 1 110 ? 6.664 14.406 9.564 1.00 97.31 110 VAL A N 1
ATOM 871 C CA . VAL A 1 110 ? 6.571 13.007 9.113 1.00 97.31 110 VAL A CA 1
ATOM 872 C C . VAL A 1 110 ? 6.473 12.918 7.591 1.00 97.31 110 VAL A C 1
ATOM 874 O O . VAL A 1 110 ? 6.026 13.853 6.930 1.00 97.31 110 VAL A O 1
ATOM 877 N N . GLU A 1 111 ? 6.855 11.782 7.020 1.00 94.94 111 GLU A N 1
ATOM 878 C CA . GLU A 1 111 ? 6.686 11.484 5.595 1.00 94.94 111 GLU A CA 1
ATOM 879 C C . GLU A 1 111 ? 5.557 10.465 5.410 1.00 94.94 111 GLU A C 1
ATOM 881 O O . GLU A 1 111 ? 5.491 9.465 6.123 1.00 94.94 111 GLU A O 1
ATOM 886 N N . VAL A 1 112 ? 4.633 10.729 4.482 1.00 93.62 112 VAL A N 1
ATOM 887 C CA . VAL A 1 112 ? 3.341 10.031 4.402 1.00 93.62 112 VAL A CA 1
ATOM 888 C C . VAL A 1 112 ? 3.082 9.515 2.989 1.00 93.62 112 VAL A C 1
ATOM 890 O O . VAL A 1 112 ? 2.924 10.293 2.046 1.00 93.62 112 VAL A O 1
ATOM 893 N N . GLN A 1 113 ? 2.990 8.196 2.839 1.00 89.75 113 GLN A N 1
ATOM 894 C CA . GLN A 1 113 ? 2.609 7.531 1.596 1.00 89.75 113 GLN A CA 1
ATOM 895 C C . GLN A 1 113 ? 1.212 7.967 1.136 1.00 89.75 113 GLN A C 1
ATOM 897 O O . GLN A 1 113 ? 0.267 8.061 1.922 1.00 89.75 113 GLN A O 1
ATOM 902 N N . ASP A 1 114 ? 1.041 8.185 -0.165 1.00 84.81 114 ASP A N 1
ATOM 903 C CA . ASP A 1 114 ? -0.267 8.445 -0.744 1.00 84.81 114 ASP A CA 1
ATOM 904 C C . ASP A 1 114 ? -1.041 7.153 -1.034 1.00 84.81 114 ASP A C 1
ATOM 906 O O . ASP A 1 114 ? -0.778 6.458 -2.013 1.00 84.81 114 ASP A O 1
ATOM 910 N N . SER A 1 115 ? -2.049 6.855 -0.212 1.00 69.94 115 SER A N 1
ATOM 911 C CA . SER A 1 115 ? -2.999 5.767 -0.476 1.00 69.94 115 SER A CA 1
ATOM 912 C C . SER A 1 115 ? -3.777 5.935 -1.791 1.00 69.94 115 SER A C 1
ATOM 914 O O . SER A 1 115 ? -4.221 4.935 -2.353 1.00 69.94 115 SER A O 1
ATOM 916 N N . GLU A 1 116 ? -3.900 7.157 -2.330 1.00 66.75 116 GLU A N 1
ATOM 917 C CA . GLU A 1 116 ? -4.500 7.395 -3.652 1.00 66.75 116 GLU A CA 1
ATOM 918 C C . GLU A 1 116 ? -3.487 7.282 -4.803 1.00 66.75 116 GLU A C 1
ATOM 920 O O . GLU A 1 116 ? -3.882 7.085 -5.955 1.00 66.75 116 GLU A O 1
ATOM 925 N N . GLN A 1 117 ? -2.179 7.352 -4.519 1.00 66.62 117 GLN A N 1
ATOM 926 C CA . GLN A 1 117 ? -1.122 7.174 -5.514 1.00 66.62 117 GLN A CA 1
ATOM 927 C C . GLN A 1 117 ? -0.031 6.213 -5.069 1.00 66.62 117 GLN A C 1
ATOM 929 O O . GLN A 1 117 ? 0.967 6.594 -4.471 1.00 66.62 117 GLN A O 1
ATOM 934 N N . ARG A 1 118 ? -0.217 4.978 -5.538 1.00 70.38 118 ARG A N 1
ATOM 935 C CA . AR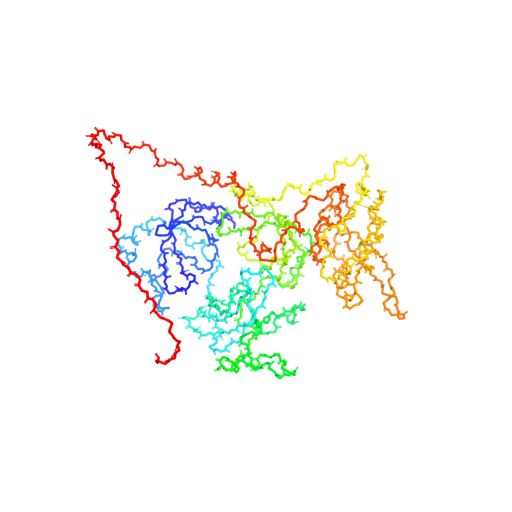G A 1 118 ? 0.699 3.833 -5.661 1.00 70.38 118 ARG A CA 1
ATOM 936 C C . ARG A 1 118 ? 2.134 4.020 -5.126 1.00 70.38 118 ARG A C 1
ATOM 938 O O . ARG A 1 118 ? 2.505 3.257 -4.241 1.00 70.38 118 ARG A O 1
ATOM 945 N N . ALA A 1 119 ? 2.905 5.000 -5.618 1.00 76.75 119 ALA A N 1
ATOM 946 C CA . ALA A 1 119 ? 4.298 5.248 -5.216 1.00 76.75 119 ALA A CA 1
ATOM 947 C C . ALA A 1 119 ? 4.622 6.696 -4.761 1.00 76.75 119 ALA A C 1
ATOM 949 O O . ALA A 1 119 ? 5.790 7.080 -4.757 1.00 76.75 119 ALA A O 1
ATOM 950 N N . ALA A 1 120 ? 3.642 7.539 -4.429 1.00 83.81 120 ALA A N 1
ATOM 951 C CA . ALA A 1 120 ? 3.912 8.892 -3.929 1.00 83.81 120 ALA A CA 1
ATOM 952 C C . ALA A 1 120 ? 4.087 8.900 -2.400 1.00 83.81 120 ALA A C 1
ATOM 954 O O . ALA A 1 120 ? 3.419 8.153 -1.688 1.00 83.81 120 ALA A O 1
ATOM 955 N N . ILE A 1 121 ? 4.969 9.767 -1.898 1.00 89.56 121 ILE A N 1
ATOM 956 C CA . ILE A 1 121 ? 5.175 10.034 -0.466 1.00 89.56 121 ILE A CA 1
ATOM 957 C C . ILE A 1 121 ? 5.270 11.549 -0.313 1.00 89.56 121 ILE A C 1
ATOM 959 O O . ILE A 1 121 ? 6.096 12.160 -0.984 1.00 89.56 121 ILE A O 1
ATOM 963 N N . PHE A 1 122 ? 4.438 12.156 0.526 1.00 92.50 122 PHE A N 1
ATOM 964 C CA . PHE A 1 122 ? 4.371 13.606 0.733 1.00 92.50 122 PHE A CA 1
ATOM 965 C C . PHE A 1 122 ? 4.877 14.002 2.128 1.00 92.50 122 PHE A C 1
ATOM 967 O O . PHE A 1 122 ? 4.822 13.182 3.047 1.00 92.50 122 PHE A O 1
ATOM 974 N N . PRO A 1 123 ? 5.325 15.256 2.333 1.00 94.50 123 PRO A N 1
ATOM 975 C CA . PRO A 1 123 ? 5.507 15.785 3.678 1.00 94.50 123 PRO A CA 1
ATOM 976 C C . PRO A 1 123 ? 4.167 15.841 4.425 1.00 94.50 123 PRO A C 1
ATOM 978 O O . PRO A 1 123 ? 3.100 16.054 3.835 1.00 94.50 123 PRO A O 1
ATOM 981 N N . GLY A 1 124 ? 4.227 15.657 5.736 1.00 95.62 124 GLY A N 1
ATOM 982 C CA . GLY A 1 124 ? 3.111 15.787 6.658 1.00 95.62 124 GLY A CA 1
ATOM 983 C C . GLY A 1 124 ? 3.578 16.238 8.040 1.00 95.62 124 GLY A C 1
ATOM 984 O O . GLY A 1 124 ? 4.778 16.306 8.323 1.00 95.62 124 GLY A O 1
ATOM 985 N N . HIS A 1 125 ? 2.621 16.529 8.914 1.00 97.44 125 HIS A N 1
ATOM 986 C CA . HIS A 1 125 ? 2.881 16.824 10.320 1.00 97.44 125 HIS A CA 1
ATOM 987 C C . HIS A 1 125 ? 1.766 16.290 11.220 1.00 97.44 125 HIS A C 1
ATOM 989 O O . HIS A 1 125 ? 0.612 16.188 10.803 1.00 97.44 125 HIS A O 1
ATOM 995 N N . VAL A 1 126 ? 2.107 15.981 12.470 1.00 98.19 126 VAL A N 1
ATOM 996 C CA . VAL A 1 126 ? 1.133 15.683 13.528 1.00 98.19 126 VAL A CA 1
ATOM 997 C C . VAL A 1 126 ? 0.390 16.968 13.901 1.00 98.19 126 VAL A C 1
ATOM 999 O O . VAL A 1 126 ? 1.017 17.927 14.357 1.00 98.19 126 VAL A O 1
ATOM 1002 N N . SER A 1 127 ? -0.929 16.986 13.713 1.00 97.56 127 SER A N 1
ATOM 1003 C CA . SER A 1 127 ? -1.804 18.128 14.013 1.00 97.56 127 SER A CA 1
ATOM 1004 C C . SER A 1 127 ? -2.544 17.991 15.347 1.00 97.56 127 SER A C 1
ATOM 1006 O O . SER A 1 127 ? -2.803 18.994 16.003 1.00 97.56 127 SER A O 1
ATOM 1008 N N . GLU A 1 128 ? -2.842 16.763 15.779 1.00 96.81 128 GLU A N 1
ATOM 1009 C CA . GLU A 1 128 ? -3.602 16.462 17.000 1.00 96.81 128 GLU A CA 1
ATOM 1010 C C . GLU A 1 128 ? -3.042 15.196 17.664 1.00 96.81 128 GLU A C 1
ATOM 1012 O O . GLU A 1 128 ? -2.659 14.245 16.975 1.00 96.81 128 GLU A O 1
ATOM 1017 N N . ILE A 1 129 ? -3.032 15.163 18.998 1.00 96.12 129 ILE A N 1
ATOM 1018 C CA . ILE A 1 129 ? -2.870 13.933 19.782 1.00 96.12 129 ILE A CA 1
ATOM 1019 C C . ILE A 1 129 ? -4.269 13.525 20.246 1.00 96.12 129 ILE A C 1
ATOM 1021 O O . ILE A 1 129 ? -4.934 14.313 20.913 1.00 96.12 129 ILE A O 1
ATOM 1025 N N . ILE A 1 130 ? -4.728 12.332 19.865 1.00 94.12 130 ILE A N 1
ATOM 1026 C CA . ILE A 1 130 ? -6.109 11.881 20.106 1.00 94.12 130 ILE A CA 1
ATOM 1027 C C . ILE A 1 130 ? -6.206 11.173 21.463 1.00 94.12 130 ILE A C 1
ATOM 1029 O O . ILE A 1 130 ? -7.134 11.435 22.228 1.00 94.12 130 ILE A O 1
ATOM 1033 N N . ASN A 1 131 ? -5.243 10.288 21.742 1.00 91.44 131 ASN A N 1
ATOM 1034 C CA . ASN A 1 131 ? -5.006 9.583 23.008 1.00 91.44 131 ASN A CA 1
ATOM 1035 C C . ASN A 1 131 ? -3.534 9.066 23.025 1.00 91.44 131 ASN A C 1
ATOM 1037 O O . ASN A 1 131 ? -2.801 9.381 22.084 1.00 91.44 131 ASN A O 1
ATOM 1041 N N . PRO A 1 132 ? -3.055 8.291 24.024 1.00 92.56 132 PRO A N 1
ATOM 1042 C CA . PRO A 1 132 ? -1.655 7.825 24.084 1.00 92.56 132 PRO A CA 1
ATOM 1043 C C . PRO A 1 132 ? -1.169 6.975 22.893 1.00 92.56 132 PRO A C 1
ATOM 1045 O O . PRO A 1 132 ? 0.040 6.823 22.686 1.00 92.56 132 PRO A O 1
ATOM 1048 N N . HIS A 1 133 ? -2.091 6.411 22.106 1.00 92.94 133 HIS A N 1
ATOM 1049 C CA . HIS A 1 133 ? -1.795 5.489 21.008 1.00 92.94 133 HIS A CA 1
ATOM 1050 C C . HIS A 1 133 ? -1.953 6.112 19.616 1.00 92.94 133 HIS A C 1
ATOM 1052 O O . HIS A 1 133 ? -1.273 5.675 18.681 1.00 92.94 133 HIS A O 1
ATOM 1058 N N . PHE A 1 134 ? -2.831 7.111 19.464 1.00 95.19 134 PHE A N 1
ATOM 1059 C CA . PHE A 1 134 ? -3.238 7.657 18.169 1.00 95.19 134 PHE A CA 1
ATOM 1060 C C . PHE A 1 134 ? -2.991 9.165 18.022 1.00 95.19 134 PHE A C 1
ATOM 1062 O O . PHE A 1 134 ? -3.386 9.981 18.855 1.00 95.19 134 PHE A O 1
ATOM 1069 N N . VAL A 1 135 ? -2.443 9.535 16.863 1.00 96.88 135 VAL A N 1
ATOM 1070 C CA . VAL A 1 135 ? -2.291 10.913 16.382 1.00 96.88 135 VAL A CA 1
ATOM 1071 C C . VAL A 1 135 ? -3.111 11.159 15.122 1.00 96.88 135 VAL A C 1
ATOM 1073 O O . VAL A 1 135 ? -3.307 10.257 14.303 1.00 96.88 135 VAL A O 1
ATOM 1076 N N . LYS A 1 136 ? -3.500 12.415 14.906 1.00 97.44 136 LYS A N 1
ATOM 1077 C CA . LYS A 1 136 ? -3.938 12.913 13.599 1.00 97.44 136 LYS A CA 1
ATOM 1078 C C . LYS A 1 136 ? -2.750 13.531 12.868 1.00 97.44 136 LYS A C 1
ATOM 1080 O O . LYS A 1 136 ? -1.975 14.287 13.455 1.00 97.44 136 LYS A O 1
ATOM 1085 N N . ILE A 1 137 ? -2.607 13.212 11.586 1.00 97.38 137 ILE A N 1
ATOM 1086 C CA . ILE A 1 137 ? -1.564 13.741 10.704 1.00 97.38 137 ILE A CA 1
ATOM 1087 C C . ILE A 1 137 ? -2.220 14.435 9.513 1.00 97.38 137 ILE A C 1
ATOM 1089 O O . ILE A 1 137 ? -3.048 13.844 8.819 1.00 97.38 137 ILE A O 1
ATOM 1093 N N . VAL A 1 138 ? -1.795 15.668 9.245 1.00 95.06 138 VAL A N 1
ATOM 1094 C CA . VAL A 1 138 ? -2.139 16.423 8.035 1.00 95.06 138 VAL A CA 1
ATOM 1095 C C . VAL A 1 138 ? -1.044 16.206 6.994 1.00 95.06 138 VAL A C 1
ATOM 1097 O O . VAL A 1 138 ? 0.144 16.331 7.290 1.00 95.06 138 VAL A O 1
ATOM 1100 N N . SER A 1 139 ? -1.428 15.884 5.759 1.00 93.12 139 SER A N 1
ATOM 1101 C CA . SER A 1 139 ? -0.500 15.727 4.630 1.00 93.12 139 SER A CA 1
ATOM 1102 C C . SER A 1 139 ? -1.197 16.010 3.293 1.00 93.12 139 SER A C 1
ATOM 1104 O O . SER A 1 139 ? -2.414 16.184 3.232 1.00 93.12 139 SER A O 1
ATOM 1106 N N . PHE A 1 140 ? -0.437 16.063 2.202 1.00 87.06 140 PHE A N 1
ATOM 1107 C CA . PHE A 1 140 ? -0.964 16.219 0.847 1.00 87.06 140 PHE A CA 1
ATOM 1108 C C . PHE A 1 140 ? -1.360 14.869 0.216 1.00 87.06 140 PHE A C 1
ATOM 1110 O O . PHE A 1 140 ? -1.086 13.791 0.751 1.00 87.06 140 PHE A O 1
ATOM 1117 N N . SER A 1 141 ? -2.027 14.938 -0.938 1.00 81.56 141 SER A N 1
ATOM 1118 C CA . SER A 1 141 ? -2.328 13.804 -1.819 1.00 81.56 141 SER A CA 1
ATOM 1119 C C . SER A 1 141 ? -2.409 14.299 -3.269 1.00 81.56 141 SER A C 1
ATOM 1121 O O . SER A 1 141 ? -2.797 15.442 -3.528 1.00 81.56 141 SER A O 1
ATOM 1123 N N . HIS A 1 142 ? -1.979 13.491 -4.238 1.00 70.62 142 HIS A N 1
ATOM 1124 C CA . HIS A 1 142 ? -1.750 13.976 -5.598 1.00 70.62 142 HIS A CA 1
ATOM 1125 C C . HIS A 1 142 ? -3.053 14.193 -6.377 1.00 70.62 142 HIS A C 1
ATOM 1127 O O . HIS A 1 142 ? -3.760 13.248 -6.727 1.00 70.62 142 HIS A O 1
ATOM 1133 N N . GLY A 1 143 ? -3.266 15.430 -6.833 1.00 64.00 143 GLY A N 1
ATOM 1134 C CA . GLY A 1 143 ? -4.405 15.795 -7.683 1.00 64.00 143 GLY A CA 1
ATOM 1135 C C . GLY A 1 143 ? -5.639 16.224 -6.891 1.00 64.00 143 GLY A C 1
ATOM 1136 O O . GLY A 1 143 ? -6.650 16.573 -7.494 1.00 64.00 143 GLY A O 1
ATOM 1137 N N . ARG A 1 144 ? -5.537 16.261 -5.558 1.00 67.25 144 ARG A N 1
ATOM 1138 C CA . ARG A 1 144 ? -6.410 17.059 -4.697 1.00 67.25 144 ARG A CA 1
ATOM 1139 C C . ARG A 1 144 ? -5.780 18.453 -4.530 1.00 67.25 144 ARG A C 1
ATOM 1141 O O . ARG A 1 144 ? -4.567 18.531 -4.345 1.00 67.25 144 ARG A O 1
ATOM 1148 N N . PRO A 1 145 ? -6.558 19.549 -4.582 1.00 61.72 145 PRO A N 1
ATOM 1149 C CA . PRO A 1 145 ? -6.051 20.906 -4.355 1.00 61.72 145 PRO A CA 1
ATOM 1150 C C . PRO A 1 145 ? -5.908 21.259 -2.863 1.00 61.72 145 PRO A C 1
ATOM 1152 O O . PRO A 1 145 ? -5.523 22.373 -2.541 1.00 61.72 145 PRO A O 1
ATOM 1155 N N . GLY A 1 146 ? -6.245 20.344 -1.950 1.00 75.44 146 GLY A N 1
ATOM 1156 C CA . GLY A 1 146 ? -6.138 20.532 -0.504 1.00 75.44 146 GLY A CA 1
ATOM 1157 C C . GLY A 1 146 ? -5.362 19.402 0.167 1.00 75.44 146 GLY A C 1
ATOM 1158 O O . GLY A 1 146 ? -4.973 18.420 -0.471 1.00 75.44 146 GLY A O 1
ATOM 1159 N N . THR A 1 147 ? -5.152 19.539 1.472 1.00 85.75 147 THR A N 1
ATOM 1160 C CA . THR A 1 147 ? -4.635 18.465 2.321 1.00 85.75 147 THR A CA 1
ATOM 1161 C C . THR A 1 147 ? -5.684 17.379 2.577 1.00 85.75 147 THR A C 1
ATOM 1163 O O . THR A 1 147 ? -6.857 17.486 2.211 1.00 85.75 147 THR A O 1
ATOM 1166 N N . ARG A 1 148 ? -5.231 16.304 3.213 1.00 88.06 148 ARG A N 1
ATOM 1167 C CA . ARG A 1 148 ? -6.036 15.257 3.839 1.00 88.06 148 ARG A CA 1
ATOM 1168 C C . ARG A 1 148 ? -5.582 15.083 5.285 1.00 88.06 148 ARG A C 1
ATOM 1170 O O . ARG A 1 148 ? -4.422 15.347 5.610 1.00 88.06 148 ARG A O 1
ATOM 1177 N N . GLU A 1 149 ? -6.481 14.564 6.104 1.00 92.31 149 GLU A N 1
ATOM 1178 C CA . GLU A 1 149 ? -6.166 14.046 7.430 1.00 92.31 149 GLU A CA 1
ATOM 1179 C C . GLU A 1 149 ? -6.073 12.518 7.365 1.00 92.31 149 GLU A C 1
ATOM 1181 O O . GLU A 1 149 ? -6.822 11.872 6.627 1.00 92.31 149 GLU A O 1
ATOM 1186 N N . ILE A 1 150 ? -5.156 11.940 8.136 1.00 93.75 150 ILE A N 1
ATOM 1187 C CA . ILE A 1 150 ? -5.113 10.507 8.440 1.00 93.75 150 ILE A CA 1
ATOM 1188 C C . ILE A 1 150 ? -4.940 10.326 9.947 1.00 93.75 150 ILE A C 1
ATOM 1190 O O . ILE A 1 150 ? -4.306 11.156 10.601 1.00 93.75 150 ILE A O 1
ATOM 1194 N N . VAL A 1 151 ? -5.463 9.231 10.496 1.00 95.81 151 VAL A N 1
ATOM 1195 C CA . VAL A 1 151 ? -5.246 8.866 11.899 1.00 95.81 151 VAL A CA 1
ATOM 1196 C C . VAL A 1 151 ? -4.315 7.667 11.982 1.00 95.81 151 VAL A C 1
ATOM 1198 O O . VAL A 1 151 ? -4.607 6.598 11.441 1.00 95.81 151 VAL A O 1
ATOM 1201 N N . ALA A 1 152 ? -3.190 7.864 12.661 1.00 95.00 152 ALA A N 1
ATOM 1202 C CA . ALA A 1 152 ? -2.087 6.922 12.733 1.00 95.00 152 ALA A CA 1
ATOM 1203 C C . ALA A 1 152 ? -1.740 6.577 14.183 1.00 95.00 152 ALA A C 1
ATOM 1205 O O . ALA A 1 152 ? -1.901 7.382 15.093 1.00 95.00 152 ALA A O 1
ATOM 1206 N N . HIS A 1 153 ? -1.202 5.382 14.371 1.00 93.81 153 HIS A N 1
ATOM 1207 C CA . HIS A 1 153 ? -0.470 4.954 15.559 1.00 93.81 153 HIS A CA 1
ATOM 1208 C C . HIS A 1 153 ? 0.992 4.714 15.156 1.00 93.81 153 HIS A C 1
ATOM 1210 O O . HIS A 1 153 ? 1.316 4.631 13.969 1.00 93.81 153 HIS A O 1
ATOM 1216 N N . ARG A 1 154 ? 1.891 4.532 16.127 1.00 91.50 154 ARG A N 1
ATOM 1217 C CA . ARG A 1 154 ? 3.330 4.276 15.885 1.00 91.50 154 ARG A CA 1
ATOM 1218 C C . ARG A 1 154 ? 3.642 3.143 14.891 1.00 91.50 154 ARG A C 1
ATOM 1220 O O . ARG A 1 154 ? 4.700 3.158 14.277 1.00 91.50 154 ARG A O 1
ATOM 1227 N N . GLY A 1 155 ? 2.736 2.176 14.724 1.00 89.12 155 GLY A N 1
ATOM 1228 C CA . GLY A 1 155 ? 2.868 1.050 13.789 1.00 89.12 155 GLY A CA 1
ATOM 1229 C C . GLY A 1 155 ? 2.100 1.196 12.468 1.00 89.12 155 GLY A C 1
ATOM 1230 O O . GLY A 1 155 ? 1.947 0.204 11.762 1.00 89.12 155 GLY A O 1
ATOM 1231 N N . THR A 1 156 ? 1.561 2.374 12.138 1.00 90.12 156 THR A N 1
ATOM 1232 C CA . THR A 1 156 ? 0.798 2.575 10.894 1.00 90.12 156 THR A CA 1
ATOM 1233 C C . THR A 1 156 ? 1.703 2.517 9.665 1.00 90.12 156 THR A C 1
ATOM 1235 O O . THR A 1 156 ? 2.572 3.364 9.463 1.00 90.12 156 THR A O 1
ATOM 1238 N N . TYR A 1 157 ? 1.456 1.534 8.798 1.00 87.19 157 TYR A N 1
ATOM 1239 C CA . TYR A 1 157 ? 2.146 1.397 7.518 1.00 87.19 157 TYR A CA 1
ATOM 1240 C C . TYR A 1 157 ? 1.952 2.637 6.634 1.00 87.19 157 TYR A C 1
ATOM 1242 O O . TYR A 1 157 ? 0.843 3.151 6.507 1.00 87.19 157 TYR A O 1
ATOM 1250 N N . GLY A 1 158 ? 3.026 3.090 5.984 1.00 88.69 158 GLY A N 1
ATOM 1251 C CA . GLY A 1 158 ? 2.987 4.262 5.107 1.00 88.69 158 GLY A CA 1
ATOM 1252 C C . GLY A 1 158 ? 3.174 5.606 5.819 1.00 88.69 158 GLY A C 1
ATOM 1253 O O . GLY A 1 158 ? 3.139 6.630 5.144 1.00 88.69 158 GLY A O 1
ATOM 1254 N N . VAL A 1 159 ? 3.404 5.628 7.136 1.00 93.12 159 VAL A N 1
ATOM 1255 C CA . VAL A 1 159 ? 3.916 6.806 7.855 1.00 93.12 159 VAL A CA 1
ATOM 1256 C C . VAL A 1 159 ? 5.363 6.533 8.264 1.00 93.12 159 VAL A C 1
ATOM 1258 O O . VAL A 1 159 ? 5.674 5.462 8.782 1.00 93.12 159 VAL A O 1
ATOM 1261 N N . PHE A 1 160 ? 6.250 7.491 8.007 1.00 92.94 160 PHE A N 1
ATOM 1262 C CA . PHE A 1 160 ? 7.695 7.354 8.180 1.00 92.94 160 PHE A CA 1
ATOM 1263 C C . PHE A 1 160 ? 8.293 8.587 8.881 1.00 92.94 160 PHE A C 1
ATOM 1265 O O . PHE A 1 160 ? 7.703 9.673 8.822 1.00 92.94 160 PHE A O 1
ATOM 1272 N N . PRO A 1 161 ? 9.473 8.464 9.520 1.00 94.62 161 PRO A N 1
ATOM 1273 C CA . PRO A 1 161 ? 10.174 9.614 10.074 1.00 94.62 161 PRO A CA 1
ATOM 1274 C C . PRO A 1 161 ? 10.648 10.596 8.997 1.00 94.62 161 PRO A C 1
ATOM 1276 O O . PRO A 1 161 ? 10.828 10.250 7.827 1.00 94.62 161 PRO A O 1
ATOM 1279 N N . GLN A 1 162 ? 10.898 11.831 9.419 1.00 95.19 162 GLN A N 1
ATOM 1280 C CA . GLN A 1 162 ? 11.489 12.876 8.590 1.00 95.19 162 GLN A CA 1
ATOM 1281 C C . GLN A 1 162 ? 12.828 12.418 7.979 1.00 95.19 162 GLN A C 1
ATOM 1283 O O . GLN A 1 162 ? 13.714 11.937 8.683 1.00 95.19 162 GLN A O 1
ATOM 1288 N N . GLY A 1 163 ? 13.004 12.595 6.668 1.00 90.56 163 GLY A N 1
ATOM 1289 C CA . GLY A 1 163 ? 14.216 12.197 5.948 1.00 90.56 163 GLY A CA 1
ATOM 1290 C C . GLY A 1 163 ? 14.253 10.723 5.533 1.00 90.56 163 GLY A C 1
ATOM 1291 O O . GLY A 1 163 ? 15.241 10.300 4.923 1.00 90.56 163 GLY A O 1
ATOM 1292 N N . PHE A 1 164 ? 13.201 9.941 5.807 1.00 90.56 164 PHE A N 1
ATOM 1293 C CA . PHE A 1 164 ? 13.122 8.533 5.422 1.00 90.56 164 PHE A CA 1
ATOM 1294 C C . PHE A 1 164 ? 13.373 8.336 3.920 1.00 90.56 164 PHE A C 1
ATOM 1296 O O . PHE A 1 164 ? 14.266 7.562 3.573 1.00 90.56 164 PHE A O 1
ATOM 1303 N N . CYS A 1 165 ? 12.682 9.081 3.047 1.00 86.88 165 CYS A N 1
ATOM 1304 C CA . CYS A 1 165 ? 12.837 9.044 1.589 1.00 86.88 165 CYS A CA 1
ATOM 1305 C C . CYS A 1 165 ? 14.301 9.202 1.164 1.00 86.88 165 CYS A C 1
ATOM 1307 O O . CYS A 1 165 ? 14.835 8.353 0.449 1.00 86.88 165 CYS A O 1
ATOM 1309 N N . ALA A 1 166 ? 14.976 10.243 1.660 1.00 84.38 166 ALA A N 1
ATOM 1310 C CA . ALA A 1 166 ? 16.387 10.484 1.368 1.00 84.38 166 ALA A CA 1
ATOM 1311 C C . ALA A 1 166 ? 17.265 9.304 1.828 1.00 84.38 166 ALA A C 1
ATOM 1313 O O . ALA A 1 166 ? 18.131 8.846 1.085 1.00 84.38 166 ALA A O 1
ATOM 1314 N N . SER A 1 167 ? 16.980 8.742 3.008 1.00 82.19 167 SER A N 1
ATOM 1315 C CA . SER A 1 167 ? 17.718 7.610 3.586 1.00 82.19 167 SER A CA 1
ATOM 1316 C C . SER A 1 167 ? 17.543 6.267 2.845 1.00 82.19 167 SER A C 1
ATOM 1318 O O . SER A 1 167 ? 18.274 5.313 3.131 1.00 82.19 167 SER A O 1
ATOM 1320 N N . VAL A 1 168 ? 16.589 6.176 1.908 1.00 76.81 168 VAL A N 1
ATOM 1321 C CA . VAL A 1 168 ? 16.361 5.011 1.029 1.00 76.81 168 VAL A CA 1
ATOM 1322 C C . VAL A 1 168 ? 16.581 5.320 -0.462 1.00 76.81 168 VAL A C 1
ATOM 1324 O O . VAL A 1 168 ? 16.298 4.476 -1.312 1.00 76.81 168 VAL A O 1
ATOM 1327 N N . GLY A 1 169 ? 17.089 6.512 -0.800 1.00 73.69 169 GLY A N 1
ATOM 1328 C CA . GLY A 1 169 ? 17.288 6.934 -2.192 1.00 73.69 169 GLY A CA 1
ATOM 1329 C C . GLY A 1 169 ? 15.976 7.110 -2.965 1.00 73.69 169 GLY A C 1
ATOM 1330 O O . GLY A 1 169 ? 15.900 6.763 -4.144 1.00 73.69 169 GLY A O 1
ATOM 1331 N N . TYR A 1 170 ? 14.930 7.598 -2.293 1.00 80.25 170 TYR A N 1
ATOM 1332 C CA . TYR A 1 170 ? 13.613 7.872 -2.865 1.00 80.25 170 TYR A CA 1
ATOM 1333 C C . TYR A 1 170 ? 13.307 9.374 -2.869 1.00 80.25 170 TYR A C 1
ATOM 1335 O O . TYR A 1 170 ? 13.769 10.118 -2.003 1.00 80.25 170 TYR A O 1
ATOM 1343 N N . GLN A 1 171 ? 12.516 9.834 -3.839 1.00 82.06 171 GLN A N 1
ATOM 1344 C CA . GLN A 1 171 ? 12.166 11.248 -3.961 1.00 82.06 171 GLN A CA 1
ATOM 1345 C C . GLN A 1 171 ? 10.886 11.568 -3.181 1.00 82.06 171 GLN A C 1
ATOM 1347 O O . GLN A 1 171 ? 9.808 11.062 -3.502 1.00 82.06 171 GLN A O 1
ATOM 1352 N N . LEU A 1 172 ? 10.991 12.466 -2.198 1.00 86.25 172 LEU A N 1
ATOM 1353 C CA . LEU A 1 172 ? 9.823 13.042 -1.535 1.00 86.25 172 LEU A CA 1
ATOM 1354 C C . LEU A 1 172 ? 9.022 13.881 -2.546 1.00 86.25 172 LEU A C 1
ATOM 1356 O O . LEU A 1 172 ? 9.560 14.757 -3.225 1.00 86.25 172 LEU A O 1
ATOM 1360 N N . SER A 1 173 ? 7.728 13.600 -2.658 1.00 86.50 173 SER A N 1
ATOM 1361 C CA . SER A 1 173 ? 6.799 14.323 -3.524 1.00 86.50 173 SER A CA 1
ATOM 1362 C C . SER A 1 173 ? 6.409 15.648 -2.873 1.00 86.50 173 SER A C 1
ATOM 1364 O O . SER A 1 173 ? 5.967 15.683 -1.727 1.00 86.50 173 SER A O 1
ATOM 1366 N N . LEU A 1 174 ? 6.554 16.747 -3.609 1.00 81.19 174 LEU A N 1
ATOM 1367 C CA . LEU A 1 174 ? 6.196 18.086 -3.136 1.00 81.19 174 LEU A CA 1
ATOM 1368 C C . LEU A 1 174 ? 4.769 18.465 -3.580 1.00 81.19 174 LEU A C 1
ATOM 1370 O O . LEU A 1 174 ? 4.317 17.989 -4.629 1.00 81.19 174 LEU A O 1
ATOM 1374 N N . PRO A 1 175 ? 4.049 19.314 -2.820 1.00 67.75 175 PRO A N 1
ATOM 1375 C CA . PRO A 1 175 ? 2.743 19.830 -3.232 1.00 67.75 175 PRO A CA 1
ATOM 1376 C C . PRO A 1 175 ? 2.813 20.591 -4.566 1.00 67.75 175 PRO A C 1
ATOM 1378 O O . PRO A 1 175 ? 3.861 21.103 -4.972 1.00 67.75 175 PRO A O 1
ATOM 1381 N N . GLN A 1 176 ? 1.678 20.674 -5.268 1.00 61.91 176 GLN A N 1
ATOM 1382 C CA . GLN A 1 176 ? 1.600 21.418 -6.526 1.00 61.91 176 GLN A CA 1
ATOM 1383 C C . GLN A 1 176 ? 1.830 22.923 -6.314 1.00 61.91 176 GLN A C 1
ATOM 1385 O O . GLN A 1 176 ? 1.539 23.477 -5.253 1.00 61.91 176 GLN A O 1
ATOM 1390 N N . LYS A 1 177 ? 2.347 23.587 -7.360 1.00 54.28 177 LYS A N 1
ATOM 1391 C CA . LYS A 1 177 ? 2.850 24.974 -7.321 1.00 54.28 177 LYS A CA 1
ATOM 1392 C C . LYS A 1 177 ? 1.860 26.014 -6.772 1.00 54.28 177 LYS A C 1
ATOM 1394 O O . LYS A 1 177 ? 2.315 27.054 -6.326 1.00 54.28 177 LYS A O 1
ATOM 1399 N N . SER A 1 178 ? 0.554 25.748 -6.805 1.00 46.34 178 SER A N 1
ATOM 1400 C CA . SER A 1 178 ? -0.505 26.665 -6.363 1.00 46.34 178 SER A CA 1
ATOM 1401 C C . SER A 1 178 ? -0.670 26.796 -4.844 1.00 46.34 178 SER A C 1
ATOM 1403 O O . SER A 1 178 ? -1.381 27.695 -4.411 1.00 46.34 178 SER A O 1
ATOM 1405 N N . MET A 1 179 ? -0.072 25.908 -4.038 1.00 50.97 179 MET A N 1
ATOM 1406 C CA . MET A 1 179 ? -0.217 25.942 -2.570 1.00 50.97 179 MET A CA 1
ATOM 1407 C C . MET A 1 179 ? 0.869 26.780 -1.880 1.00 50.97 179 MET A C 1
ATOM 1409 O O . MET A 1 179 ? 0.600 27.442 -0.882 1.00 50.97 179 MET A O 1
ATOM 1413 N N . LEU A 1 180 ? 2.083 26.783 -2.438 1.00 53.84 180 LEU A N 1
ATOM 1414 C CA . LEU A 1 180 ? 3.240 27.494 -1.891 1.00 53.84 180 LEU A CA 1
ATOM 1415 C C . LEU A 1 180 ? 3.165 28.980 -2.277 1.00 53.84 180 LEU A C 1
ATOM 1417 O O . LEU A 1 180 ? 3.490 29.337 -3.408 1.00 53.84 180 LEU A O 1
ATOM 1421 N N . LYS A 1 181 ? 2.736 29.836 -1.341 1.00 48.75 181 LYS A N 1
ATOM 1422 C CA . LYS A 1 181 ? 2.389 31.253 -1.591 1.00 48.75 181 LYS A CA 1
ATOM 1423 C C . LYS A 1 181 ? 3.531 32.185 -2.035 1.00 48.75 181 LYS A C 1
ATOM 1425 O O . LYS A 1 181 ? 3.233 33.270 -2.513 1.00 48.75 181 LYS A O 1
ATOM 1430 N N . ASP A 1 182 ? 4.794 31.777 -1.911 1.00 50.59 182 ASP A N 1
ATOM 1431 C CA . ASP A 1 182 ? 5.979 32.606 -2.196 1.00 50.59 182 ASP A CA 1
ATOM 1432 C C . ASP A 1 182 ? 6.858 31.969 -3.285 1.00 50.59 182 ASP A C 1
ATOM 1434 O O . ASP A 1 182 ? 7.896 31.364 -2.998 1.00 50.59 182 ASP A O 1
ATOM 1438 N N . ARG A 1 183 ? 6.429 32.033 -4.558 1.00 53.31 183 ARG A N 1
ATOM 1439 C CA . ARG A 1 183 ? 7.156 31.350 -5.648 1.00 53.31 183 ARG A CA 1
ATOM 1440 C C . ARG A 1 183 ? 7.411 32.116 -6.948 1.00 53.31 183 ARG A C 1
ATOM 1442 O O . ARG A 1 183 ? 7.863 31.503 -7.914 1.00 53.31 183 ARG A O 1
ATOM 1449 N N . ASP A 1 184 ? 7.256 33.437 -6.934 1.00 51.41 184 ASP A N 1
ATOM 1450 C CA . ASP A 1 184 ? 7.812 34.309 -7.983 1.00 51.41 184 ASP A CA 1
ATOM 1451 C C . ASP A 1 184 ? 9.319 34.587 -7.783 1.00 51.41 184 ASP A C 1
ATOM 1453 O O . ASP A 1 184 ? 9.992 35.115 -8.667 1.00 51.41 184 ASP A O 1
ATOM 1457 N N . LEU A 1 185 ? 9.892 34.165 -6.647 1.00 51.62 185 LEU A N 1
ATOM 1458 C CA . LEU A 1 185 ? 11.337 34.167 -6.410 1.00 51.62 185 LEU A CA 1
ATOM 1459 C C . LEU A 1 185 ? 12.005 32.951 -7.090 1.00 51.62 185 LEU A C 1
ATOM 1461 O O . LEU A 1 185 ? 11.739 31.810 -6.690 1.00 51.62 185 LEU A O 1
ATOM 1465 N N . PRO A 1 186 ? 12.934 33.146 -8.052 1.00 49.94 186 PRO A N 1
ATOM 1466 C CA . PRO A 1 186 ? 13.517 32.051 -8.839 1.00 49.94 186 PRO A CA 1
ATOM 1467 C C . PRO A 1 186 ? 14.373 31.065 -8.023 1.00 49.94 186 PRO A C 1
ATOM 1469 O O . PRO A 1 186 ? 14.639 29.960 -8.489 1.00 49.94 186 PRO A O 1
ATOM 1472 N N . ASN A 1 187 ? 14.755 31.431 -6.794 1.00 54.28 187 ASN A N 1
ATOM 1473 C CA . ASN A 1 187 ? 15.628 30.648 -5.914 1.00 54.28 187 ASN A CA 1
ATOM 1474 C C . ASN A 1 187 ? 14.888 29.934 -4.759 1.00 54.28 187 ASN A C 1
ATOM 1476 O O . ASN A 1 187 ? 15.540 29.488 -3.815 1.00 54.28 187 ASN A O 1
ATOM 1480 N N . TYR A 1 188 ? 13.550 29.807 -4.786 1.00 59.41 188 TYR A N 1
ATOM 1481 C CA . TYR A 1 188 ? 12.823 29.078 -3.730 1.00 59.41 188 TYR A CA 1
ATOM 1482 C C . TYR A 1 188 ? 13.140 27.569 -3.759 1.00 59.41 188 TYR A C 1
ATOM 1484 O O . TYR A 1 188 ? 12.552 26.793 -4.526 1.00 59.41 188 TYR A O 1
ATOM 1492 N N . ALA A 1 189 ? 14.058 27.153 -2.884 1.00 69.56 189 ALA A N 1
ATOM 1493 C CA . ALA A 1 189 ? 14.337 25.762 -2.554 1.00 69.56 189 ALA A CA 1
ATOM 1494 C C . ALA A 1 189 ? 13.435 25.309 -1.393 1.00 69.56 189 ALA A C 1
ATOM 1496 O O . ALA A 1 189 ? 13.470 25.882 -0.304 1.00 69.56 189 ALA A O 1
ATOM 1497 N N . TRP A 1 190 ? 12.625 24.271 -1.618 1.00 83.94 190 TRP A N 1
ATOM 1498 C CA . TRP A 1 190 ? 11.762 23.717 -0.572 1.00 83.94 190 TRP A CA 1
ATOM 1499 C C . TRP A 1 190 ? 12.595 23.049 0.528 1.00 83.94 190 TRP A C 1
ATOM 1501 O O . TRP A 1 190 ? 13.520 22.290 0.239 1.00 83.94 190 TRP A O 1
ATOM 1511 N N . THR A 1 191 ? 12.231 23.288 1.788 1.00 88.75 191 THR A N 1
ATOM 1512 C CA . THR A 1 191 ? 12.838 22.634 2.952 1.00 88.75 191 THR A CA 1
ATOM 1513 C C . THR A 1 191 ? 11.779 22.283 3.993 1.00 88.75 191 THR A C 1
ATOM 1515 O O . THR A 1 191 ? 10.711 22.890 4.058 1.00 88.75 191 THR A O 1
ATOM 1518 N N . TRP A 1 192 ? 12.116 21.373 4.906 1.00 91.94 192 TRP A N 1
ATOM 1519 C CA . TRP A 1 192 ? 11.298 21.116 6.093 1.00 91.94 192 TRP A CA 1
ATOM 1520 C C . TRP A 1 192 ? 11.100 22.352 6.984 1.00 91.94 192 TRP A C 1
ATOM 1522 O O . TRP A 1 192 ? 10.052 22.483 7.608 1.00 91.94 192 TRP A O 1
ATOM 1532 N N . LYS A 1 193 ? 12.062 23.288 7.008 1.00 91.44 193 LYS A N 1
ATOM 1533 C CA . LYS A 1 193 ? 11.939 24.553 7.750 1.00 91.44 193 LYS A CA 1
ATOM 1534 C C . LYS A 1 193 ? 10.924 25.497 7.099 1.00 91.44 193 LYS A C 1
ATOM 1536 O O . LYS A 1 193 ? 10.135 26.107 7.813 1.00 91.44 193 LYS A O 1
ATOM 1541 N N . SER A 1 194 ? 10.913 25.600 5.767 1.00 88.38 194 SER A N 1
ATOM 1542 C CA . SER A 1 194 ? 9.920 26.418 5.059 1.00 88.38 194 SER A CA 1
ATOM 1543 C C . SER A 1 194 ? 8.521 25.798 5.127 1.00 88.38 194 SER A C 1
ATOM 1545 O O . SER A 1 194 ? 7.559 26.531 5.313 1.00 88.38 194 SER A O 1
ATOM 1547 N N . TYR A 1 195 ? 8.413 24.464 5.090 1.00 89.88 195 TYR A N 1
ATOM 1548 C CA . TYR A 1 195 ? 7.162 23.743 5.360 1.00 89.88 195 TYR A CA 1
ATOM 1549 C C . TYR A 1 195 ? 6.645 23.977 6.792 1.00 89.88 195 TYR A C 1
ATOM 1551 O O . TYR A 1 195 ? 5.471 24.273 6.981 1.00 89.88 195 TYR A O 1
ATOM 1559 N N . ALA A 1 196 ? 7.505 23.905 7.813 1.00 92.31 196 ALA A N 1
ATOM 1560 C CA . ALA A 1 196 ? 7.090 24.183 9.191 1.00 92.31 196 ALA A CA 1
ATOM 1561 C C . ALA A 1 196 ? 6.581 25.628 9.367 1.00 92.31 196 ALA A C 1
ATOM 1563 O O . ALA A 1 196 ? 5.552 25.846 10.004 1.00 92.31 196 ALA A O 1
ATOM 1564 N N . ALA A 1 197 ? 7.253 26.601 8.739 1.00 91.19 197 ALA A N 1
ATOM 1565 C CA . ALA A 1 197 ? 6.834 28.002 8.745 1.00 91.19 197 ALA A CA 1
ATOM 1566 C C . ALA A 1 197 ? 5.504 28.241 7.999 1.00 91.19 197 ALA A C 1
ATOM 1568 O O . ALA A 1 197 ? 4.660 28.975 8.503 1.00 91.19 197 ALA A O 1
ATOM 1569 N N . GLU A 1 198 ? 5.289 27.590 6.848 1.00 86.56 198 GLU A N 1
ATOM 1570 C CA . GLU A 1 198 ? 4.034 27.629 6.072 1.00 86.56 198 GLU A CA 1
ATOM 1571 C C . GLU A 1 198 ? 2.819 27.193 6.911 1.00 86.56 198 GLU A C 1
ATOM 1573 O O . GLU A 1 198 ? 1.750 27.793 6.814 1.00 86.56 198 GLU A O 1
ATOM 1578 N N . TRP A 1 199 ? 3.001 26.183 7.767 1.00 89.94 199 TRP A N 1
ATOM 1579 C CA . TRP A 1 199 ? 1.964 25.650 8.656 1.00 89.94 199 TRP A CA 1
ATOM 1580 C C . TRP A 1 199 ? 1.913 26.316 10.041 1.00 89.94 199 TRP A C 1
ATOM 1582 O O . TRP A 1 199 ? 1.061 25.959 10.851 1.00 89.94 199 TRP A O 1
ATOM 1592 N N . GLY A 1 200 ? 2.805 27.269 10.338 1.00 93.12 200 GLY A N 1
ATOM 1593 C CA . GLY A 1 200 ? 2.893 27.916 11.654 1.00 93.12 200 GLY A CA 1
ATOM 1594 C C . GLY A 1 200 ? 3.293 26.972 12.798 1.00 93.12 200 GLY A C 1
ATOM 1595 O O . GLY A 1 200 ? 3.010 27.263 13.959 1.00 93.12 200 GLY A O 1
ATOM 1596 N N . ILE A 1 201 ? 3.925 25.834 12.489 1.00 95.38 201 ILE A N 1
ATOM 1597 C CA . ILE A 1 201 ? 4.266 24.781 13.457 1.00 95.38 201 ILE A CA 1
ATOM 1598 C C . ILE A 1 201 ? 5.735 24.833 13.891 1.00 95.38 201 ILE A C 1
ATOM 1600 O O . ILE A 1 201 ? 6.616 25.315 13.184 1.00 95.38 201 ILE A O 1
ATOM 1604 N N . SER A 1 202 ? 6.007 24.233 15.049 1.00 92.81 202 SER A N 1
ATOM 1605 C CA . SER A 1 202 ? 7.345 24.067 15.633 1.00 92.81 202 SER A CA 1
ATOM 1606 C C . SER A 1 202 ? 8.323 23.250 14.775 1.00 92.81 202 SER A C 1
ATOM 1608 O O . SER A 1 202 ? 9.532 23.392 14.944 1.00 92.81 202 SER A O 1
ATOM 1610 N N . GLY A 1 203 ? 7.828 22.400 13.867 1.00 94.06 203 GLY A N 1
ATOM 1611 C CA . GLY A 1 203 ? 8.661 21.625 12.943 1.00 94.06 203 GLY A CA 1
ATOM 1612 C C . GLY A 1 203 ? 9.575 20.612 13.639 1.00 94.06 203 GLY A C 1
ATOM 1613 O O . GLY A 1 203 ? 10.733 20.464 13.251 1.00 94.06 203 GLY A O 1
ATOM 1614 N N . LEU A 1 204 ? 9.078 19.945 14.685 1.00 96.88 204 LEU A N 1
ATOM 1615 C CA . LEU A 1 204 ? 9.868 19.012 15.490 1.00 96.88 204 LEU A CA 1
ATOM 1616 C C . LEU A 1 204 ? 10.310 17.809 14.636 1.00 96.88 204 LEU A C 1
ATOM 1618 O O . LEU A 1 204 ? 9.456 17.171 14.011 1.00 96.88 204 LEU A O 1
ATOM 1622 N N . PRO A 1 205 ? 11.605 17.450 14.616 1.00 95.88 205 PRO A N 1
ATOM 1623 C CA . PRO A 1 205 ? 12.068 16.294 13.864 1.00 95.88 205 PRO A CA 1
ATOM 1624 C C . PRO A 1 205 ? 11.554 14.984 14.467 1.00 95.88 205 PRO A C 1
ATOM 1626 O O . PRO A 1 205 ? 11.301 14.883 15.670 1.00 95.88 205 PRO A O 1
ATOM 1629 N N . THR A 1 206 ? 11.437 13.958 13.627 1.00 96.50 206 THR A N 1
ATOM 1630 C CA . THR A 1 206 ? 11.132 12.582 14.044 1.00 96.50 206 THR A CA 1
ATOM 1631 C C . THR A 1 206 ? 12.233 11.625 13.598 1.00 96.50 206 THR A C 1
ATOM 1633 O O . THR A 1 206 ? 13.005 11.905 12.684 1.00 96.50 206 THR A O 1
ATOM 1636 N N . SER A 1 207 ? 12.311 10.482 14.270 1.00 92.88 207 SER A N 1
ATOM 1637 C CA . SER A 1 207 ? 13.320 9.439 14.084 1.00 92.88 207 SER A CA 1
ATOM 1638 C C . SER A 1 207 ? 12.660 8.059 14.076 1.00 92.88 207 SER A C 1
ATOM 1640 O O . SER A 1 207 ? 11.491 7.931 14.440 1.00 92.88 207 SER A O 1
ATOM 1642 N N . GLU A 1 208 ? 13.399 7.001 13.730 1.00 87.81 208 GLU A N 1
ATOM 1643 C CA . GLU A 1 208 ? 12.868 5.627 13.781 1.00 87.81 208 GLU A CA 1
ATOM 1644 C C . GLU A 1 208 ? 12.410 5.203 15.201 1.00 87.81 208 GLU A C 1
ATOM 1646 O O . GLU A 1 208 ? 11.571 4.316 15.313 1.00 87.81 208 GLU A O 1
ATOM 1651 N N . TYR A 1 209 ? 12.860 5.870 16.278 1.00 89.69 209 TYR A N 1
ATOM 1652 C CA . TYR A 1 209 ? 12.380 5.635 17.655 1.00 89.69 209 TYR A CA 1
ATOM 1653 C C . TYR A 1 209 ? 10.928 6.097 17.892 1.00 89.69 209 TYR A C 1
ATOM 1655 O O . TYR A 1 209 ? 10.253 5.602 18.792 1.00 89.69 209 TYR A O 1
ATOM 1663 N N . ASN A 1 210 ? 10.415 7.033 17.087 1.00 93.00 210 ASN A N 1
ATOM 1664 C CA . ASN A 1 210 ? 9.037 7.522 17.203 1.00 93.00 210 ASN A CA 1
ATOM 1665 C C . ASN A 1 210 ? 7.992 6.520 16.662 1.00 93.00 210 ASN A C 1
ATOM 1667 O O . ASN A 1 210 ? 6.793 6.751 16.824 1.00 93.00 210 ASN A O 1
ATOM 1671 N N . PHE A 1 211 ? 8.439 5.433 16.025 1.00 90.44 211 PHE A N 1
ATOM 1672 C CA . PHE A 1 211 ? 7.618 4.462 15.304 1.00 90.44 211 PHE A CA 1
ATOM 1673 C C . PHE A 1 211 ? 7.877 3.033 15.801 1.00 90.44 211 PHE A C 1
ATOM 1675 O O . PHE A 1 211 ? 8.826 2.764 16.536 1.00 90.44 211 PHE A O 1
ATOM 1682 N N . GLU A 1 212 ? 7.022 2.090 15.411 1.00 86.25 212 GLU A N 1
ATOM 1683 C CA . GLU A 1 212 ? 7.263 0.675 15.677 1.00 86.25 212 GLU A CA 1
ATOM 1684 C C . GLU A 1 212 ? 8.385 0.156 14.758 1.00 86.25 212 GLU A C 1
ATOM 1686 O O . GLU A 1 212 ? 8.304 0.356 13.541 1.00 86.25 212 GLU A O 1
ATOM 1691 N N . PRO A 1 213 ? 9.421 -0.526 15.287 1.00 75.25 213 PRO A N 1
ATOM 1692 C CA . PRO A 1 213 ? 10.472 -1.102 14.455 1.00 75.25 213 PRO A CA 1
ATOM 1693 C C . PRO A 1 213 ? 9.879 -2.096 13.453 1.00 75.25 213 PRO A C 1
ATOM 1695 O O . PRO A 1 213 ? 9.291 -3.103 13.849 1.00 75.25 213 PRO A O 1
ATOM 1698 N N . ILE A 1 214 ? 10.033 -1.829 12.152 1.00 66.44 214 ILE A N 1
ATOM 1699 C CA . ILE A 1 214 ? 9.450 -2.701 11.129 1.00 66.44 214 ILE A CA 1
ATOM 1700 C C . ILE A 1 214 ? 10.133 -4.081 11.196 1.00 66.44 214 ILE A C 1
ATOM 1702 O O . ILE A 1 214 ? 11.366 -4.144 11.097 1.00 66.44 214 ILE A O 1
ATOM 1706 N N . PRO A 1 215 ? 9.378 -5.187 11.364 1.00 57.44 215 PRO A N 1
ATOM 1707 C CA . PRO A 1 215 ? 9.961 -6.515 11.511 1.00 57.44 215 PRO A CA 1
ATOM 1708 C C . PRO A 1 215 ? 10.827 -6.916 10.314 1.00 57.44 215 PRO A C 1
ATOM 1710 O O . PRO A 1 215 ? 10.440 -6.729 9.162 1.00 57.44 215 PRO A O 1
ATOM 1713 N N . GLY A 1 216 ? 11.980 -7.530 10.591 1.00 54.59 216 GLY A N 1
ATOM 1714 C CA . GLY A 1 216 ? 12.834 -8.107 9.552 1.00 54.59 216 GLY A CA 1
ATOM 1715 C C . GLY A 1 216 ? 13.708 -7.105 8.791 1.00 54.59 216 GLY A C 1
ATOM 1716 O O . GLY A 1 216 ? 13.839 -7.241 7.579 1.00 54.59 216 GLY A O 1
ATOM 1717 N N . ARG A 1 217 ? 14.376 -6.162 9.482 1.00 53.00 217 ARG A N 1
ATOM 1718 C CA . ARG A 1 217 ? 15.460 -5.321 8.906 1.00 53.00 217 ARG A CA 1
ATOM 1719 C C . ARG A 1 217 ? 16.504 -6.117 8.093 1.00 53.00 217 ARG A C 1
ATOM 1721 O O . ARG A 1 217 ? 17.111 -5.563 7.184 1.00 53.00 217 ARG A O 1
ATOM 1728 N N . GLU A 1 218 ? 16.705 -7.391 8.426 1.00 50.50 218 GLU A N 1
ATOM 1729 C CA . GLU A 1 218 ? 17.675 -8.312 7.808 1.00 50.50 218 GLU A CA 1
ATOM 1730 C C . GLU A 1 218 ? 17.075 -9.182 6.683 1.00 50.50 218 GLU A C 1
ATOM 1732 O O . GLU A 1 218 ? 17.805 -9.797 5.906 1.00 50.50 218 GLU A O 1
ATOM 1737 N N . ALA A 1 219 ? 15.745 -9.243 6.563 1.00 54.31 219 ALA A N 1
ATOM 1738 C CA . ALA A 1 219 ? 15.055 -10.142 5.644 1.00 54.31 219 ALA A CA 1
ATOM 1739 C C . ALA A 1 219 ? 15.046 -9.584 4.209 1.00 54.31 219 ALA A C 1
ATOM 1741 O O . ALA A 1 219 ? 14.052 -9.013 3.756 1.00 54.31 219 ALA A O 1
ATOM 1742 N N . ARG A 1 220 ? 16.152 -9.774 3.472 1.00 63.50 220 ARG A N 1
ATOM 1743 C CA . ARG A 1 220 ? 16.264 -9.438 2.038 1.00 63.50 220 ARG A CA 1
ATOM 1744 C C . ARG A 1 220 ? 15.157 -10.122 1.223 1.00 63.50 220 ARG A C 1
ATOM 1746 O O . ARG A 1 220 ? 15.255 -11.297 0.865 1.00 63.50 220 ARG A O 1
ATOM 1753 N N . ILE A 1 221 ? 14.103 -9.381 0.883 1.00 70.06 221 ILE A N 1
ATOM 1754 C CA . ILE A 1 221 ? 13.086 -9.853 -0.060 1.00 70.06 221 ILE A CA 1
ATOM 1755 C C . ILE A 1 221 ? 13.648 -9.724 -1.474 1.00 70.06 221 ILE A C 1
ATOM 1757 O O . ILE A 1 221 ? 13.687 -8.634 -2.041 1.00 70.06 221 ILE A O 1
ATOM 1761 N N . ALA A 1 222 ? 14.068 -10.854 -2.041 1.00 67.31 222 ALA A N 1
ATOM 1762 C CA . ALA A 1 222 ? 14.559 -10.909 -3.411 1.00 67.31 222 ALA A CA 1
ATOM 1763 C C . ALA A 1 222 ? 13.515 -10.344 -4.407 1.00 67.31 222 ALA A C 1
ATOM 1765 O O . ALA A 1 222 ? 12.339 -10.736 -4.336 1.00 67.31 222 ALA A O 1
ATOM 1766 N N . PRO A 1 223 ? 13.927 -9.476 -5.353 1.00 66.62 223 PRO A N 1
ATOM 1767 C CA . PRO A 1 223 ? 13.114 -9.067 -6.496 1.00 66.62 223 PRO A CA 1
ATOM 1768 C C . PRO A 1 223 ? 12.578 -10.248 -7.317 1.00 66.62 223 PRO A C 1
ATOM 1770 O O . PRO A 1 223 ? 13.032 -11.385 -7.191 1.00 66.62 223 PRO A O 1
ATOM 1773 N N . MET A 1 224 ? 11.618 -9.971 -8.202 1.00 64.69 224 MET A N 1
ATOM 1774 C CA . MET A 1 224 ? 10.986 -10.952 -9.098 1.00 64.69 224 MET A CA 1
ATOM 1775 C C . MET A 1 224 ? 10.221 -12.084 -8.382 1.00 64.69 224 MET A C 1
ATOM 1777 O O . MET A 1 224 ? 9.885 -13.097 -9.000 1.00 64.69 224 MET A O 1
ATOM 1781 N N . ARG A 1 225 ? 9.895 -11.922 -7.092 1.00 74.50 225 ARG A N 1
ATOM 1782 C CA . ARG A 1 225 ? 9.010 -12.840 -6.359 1.00 74.50 225 ARG A CA 1
ATOM 1783 C C . ARG A 1 225 ? 7.538 -12.490 -6.576 1.00 74.50 225 ARG A C 1
ATOM 1785 O O . ARG A 1 225 ? 7.144 -11.326 -6.509 1.00 74.50 225 ARG A O 1
ATOM 1792 N N . HIS A 1 226 ? 6.731 -13.523 -6.801 1.00 80.25 226 HIS A N 1
ATOM 1793 C CA . HIS A 1 226 ? 5.278 -13.422 -6.915 1.00 80.25 226 HIS A CA 1
ATOM 1794 C C . HIS A 1 226 ? 4.628 -13.381 -5.531 1.00 80.25 226 HIS A C 1
ATOM 1796 O O . HIS A 1 226 ? 5.039 -14.110 -4.625 1.00 80.25 226 HIS A O 1
ATOM 1802 N N . VAL A 1 227 ? 3.607 -12.541 -5.390 1.00 88.25 227 VAL A N 1
ATOM 1803 C CA . VAL A 1 227 ? 2.793 -12.382 -4.179 1.00 88.25 227 VAL A CA 1
ATOM 1804 C C . VAL A 1 227 ? 1.341 -12.123 -4.562 1.00 88.25 227 VAL A C 1
ATOM 1806 O O . VAL A 1 227 ? 1.032 -11.765 -5.699 1.00 88.25 227 VAL A O 1
ATOM 1809 N N . GLU A 1 228 ? 0.449 -12.288 -3.597 1.00 91.94 228 GLU A N 1
ATOM 1810 C CA . GLU A 1 228 ? -0.966 -11.972 -3.728 1.00 91.94 228 GLU A CA 1
ATOM 1811 C C . GLU A 1 228 ? -1.281 -10.700 -2.930 1.00 91.94 228 GLU A C 1
ATOM 1813 O O . GLU A 1 228 ? -0.809 -10.534 -1.804 1.00 91.94 228 GLU A O 1
ATOM 1818 N N . VAL A 1 229 ? -2.029 -9.768 -3.529 1.00 92.12 229 VAL A N 1
ATOM 1819 C CA . VAL A 1 229 ? -2.334 -8.453 -2.936 1.00 92.12 229 VAL A CA 1
ATOM 1820 C C . VAL A 1 229 ? -3.835 -8.313 -2.718 1.00 92.12 229 VAL A C 1
ATOM 1822 O O . VAL A 1 229 ? -4.595 -8.222 -3.685 1.00 92.12 229 VAL A O 1
ATOM 1825 N N . PHE A 1 230 ? -4.276 -8.252 -1.460 1.00 92.56 230 PHE A N 1
ATOM 1826 C CA . PHE A 1 230 ? -5.700 -8.138 -1.145 1.00 92.56 230 PHE A CA 1
ATOM 1827 C C . PHE A 1 230 ? -6.185 -6.687 -1.153 1.00 92.56 230 PHE A C 1
ATOM 1829 O O . PHE A 1 230 ? -5.575 -5.795 -0.553 1.00 92.56 230 PHE A O 1
ATOM 1836 N N . CYS A 1 231 ? -7.326 -6.452 -1.802 1.00 89.50 231 CYS A N 1
ATOM 1837 C CA . CYS A 1 231 ? -7.974 -5.150 -1.882 1.00 89.50 231 CYS A CA 1
ATOM 1838 C C . CYS A 1 231 ? -9.249 -5.122 -1.023 1.00 89.50 231 CYS A C 1
ATOM 1840 O O . CYS A 1 231 ? -10.343 -5.424 -1.505 1.00 89.50 231 CYS A O 1
ATOM 1842 N N . TYR A 1 232 ? -9.116 -4.696 0.238 1.00 87.94 232 TYR A N 1
ATOM 1843 C CA . TYR A 1 232 ? -10.218 -4.589 1.213 1.00 87.94 232 TYR A CA 1
ATOM 1844 C C . TYR A 1 232 ? -11.426 -3.771 0.720 1.00 87.94 232 TYR A C 1
ATOM 1846 O O . TYR A 1 232 ? -12.567 -4.106 1.024 1.00 87.94 232 TYR A O 1
ATOM 1854 N N . GLN A 1 233 ? -11.197 -2.750 -0.116 1.00 83.75 233 GLN A N 1
ATOM 1855 C CA . GLN A 1 233 ? -12.254 -1.941 -0.749 1.00 83.75 233 GLN A CA 1
ATOM 1856 C C . GLN A 1 233 ? -13.112 -2.710 -1.772 1.00 83.75 233 GLN A C 1
ATOM 1858 O O . GLN A 1 233 ? -14.123 -2.191 -2.241 1.00 83.75 233 GLN A O 1
ATOM 1863 N N . ARG A 1 234 ? -12.675 -3.901 -2.198 1.00 84.38 234 ARG A N 1
ATOM 1864 C CA . ARG A 1 234 ? -13.275 -4.669 -3.299 1.00 84.38 234 ARG A CA 1
ATOM 1865 C C . ARG A 1 234 ? -13.551 -6.132 -2.967 1.00 84.38 234 ARG A C 1
ATOM 1867 O O . ARG A 1 234 ? -14.281 -6.765 -3.717 1.00 84.38 234 ARG A O 1
ATOM 1874 N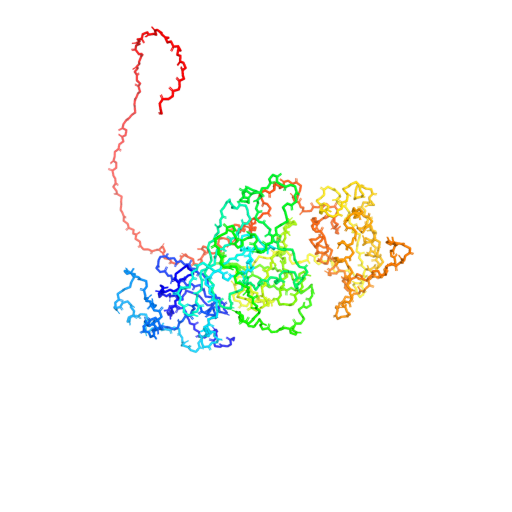 N . GLY A 1 235 ? -12.971 -6.675 -1.896 1.00 88.06 235 GLY A N 1
ATOM 1875 C CA . GLY A 1 235 ? -13.108 -8.094 -1.554 1.00 88.06 235 GLY A CA 1
ATOM 1876 C C . GLY A 1 235 ? -12.432 -9.038 -2.556 1.00 88.06 235 GLY A C 1
ATOM 1877 O O . GLY A 1 235 ? -12.858 -10.181 -2.691 1.00 88.06 235 GLY A O 1
ATOM 1878 N N . VAL A 1 236 ? -11.418 -8.561 -3.289 1.00 90.12 236 VAL A N 1
ATOM 1879 C CA . VAL A 1 236 ? -10.709 -9.338 -4.321 1.00 90.12 236 VAL A CA 1
ATOM 1880 C C . VAL A 1 236 ? -9.207 -9.375 -4.054 1.00 90.12 236 VAL A C 1
ATOM 1882 O O . VAL A 1 236 ? -8.619 -8.395 -3.582 1.00 90.12 236 VAL A O 1
ATOM 1885 N N . MET A 1 237 ? -8.589 -10.499 -4.400 1.00 92.50 237 MET A N 1
ATOM 1886 C CA . MET A 1 237 ? -7.144 -10.686 -4.413 1.00 92.50 237 MET A CA 1
ATOM 1887 C C . MET A 1 237 ? -6.598 -10.414 -5.817 1.00 92.50 237 MET A C 1
ATOM 1889 O O . MET A 1 237 ? -7.199 -10.828 -6.805 1.00 92.50 237 MET A O 1
ATOM 1893 N N . TYR A 1 238 ? -5.444 -9.762 -5.921 1.00 89.88 238 TYR A N 1
ATOM 1894 C CA . TYR A 1 238 ? -4.740 -9.548 -7.183 1.00 89.88 238 TYR A CA 1
ATOM 1895 C C . TYR A 1 238 ? -3.455 -10.375 -7.253 1.00 89.88 238 TYR A C 1
ATOM 1897 O O . TYR A 1 238 ? -2.682 -10.396 -6.294 1.00 89.88 238 TYR A O 1
ATOM 1905 N N . ALA A 1 239 ? -3.188 -10.993 -8.407 1.00 87.00 239 ALA A N 1
ATOM 1906 C CA . ALA A 1 239 ? -1.856 -11.517 -8.705 1.00 87.00 239 ALA A CA 1
ATOM 1907 C C . ALA A 1 239 ? -0.872 -10.347 -8.834 1.00 87.00 239 ALA A C 1
ATOM 1909 O O . ALA A 1 239 ? -1.190 -9.345 -9.484 1.00 87.00 239 ALA A O 1
ATOM 1910 N N . ALA A 1 240 ? 0.310 -10.460 -8.233 1.00 85.69 240 ALA A N 1
ATOM 1911 C CA . ALA A 1 240 ? 1.274 -9.373 -8.210 1.00 85.69 240 ALA A CA 1
ATOM 1912 C C . ALA A 1 240 ? 2.731 -9.857 -8.169 1.00 85.69 240 ALA A C 1
ATOM 1914 O O . ALA A 1 240 ? 3.027 -11.026 -7.906 1.00 85.69 240 ALA A O 1
ATOM 1915 N N . LEU A 1 241 ? 3.655 -8.935 -8.434 1.00 79.31 241 LEU A N 1
ATOM 1916 C CA . LEU A 1 241 ? 5.093 -9.186 -8.428 1.00 79.31 241 LEU A CA 1
ATOM 1917 C C . LEU A 1 241 ? 5.838 -8.085 -7.675 1.00 79.31 241 LEU A C 1
ATOM 1919 O O . LEU A 1 241 ? 5.621 -6.902 -7.931 1.00 79.31 241 LEU A O 1
ATOM 1923 N N . ILE A 1 242 ? 6.772 -8.475 -6.809 1.00 79.75 242 ILE A N 1
ATOM 1924 C CA . ILE A 1 242 ? 7.756 -7.573 -6.207 1.00 79.75 242 ILE A CA 1
ATOM 1925 C C . ILE A 1 242 ? 8.786 -7.198 -7.279 1.00 79.75 242 ILE A C 1
ATOM 1927 O O . ILE A 1 242 ? 9.634 -8.007 -7.653 1.00 79.75 242 ILE A O 1
ATOM 1931 N N . HIS A 1 243 ? 8.712 -5.964 -7.771 1.00 72.25 243 HIS A N 1
ATOM 1932 C CA . HIS A 1 243 ? 9.683 -5.398 -8.705 1.00 72.25 243 HIS A CA 1
ATOM 1933 C C . HIS A 1 243 ? 10.982 -5.017 -7.977 1.00 72.25 243 HIS A C 1
ATOM 1935 O O . HIS A 1 243 ? 12.061 -5.392 -8.424 1.00 72.25 243 HIS A O 1
ATOM 1941 N N . ARG A 1 244 ? 10.896 -4.307 -6.845 1.00 74.31 244 ARG A N 1
ATOM 1942 C CA . ARG A 1 244 ? 12.068 -3.850 -6.076 1.00 74.31 244 ARG A CA 1
ATOM 1943 C C . ARG A 1 244 ? 11.780 -3.918 -4.580 1.00 74.31 244 ARG A C 1
ATOM 1945 O O . ARG A 1 244 ? 10.693 -3.534 -4.159 1.00 74.31 244 ARG A O 1
ATOM 1952 N N . ALA A 1 245 ? 12.756 -4.340 -3.783 1.00 77.81 245 ALA A N 1
ATOM 1953 C CA . ALA A 1 245 ? 12.750 -4.158 -2.334 1.00 77.81 245 ALA A CA 1
ATOM 1954 C C . ALA A 1 245 ? 13.781 -3.088 -1.940 1.00 77.81 245 ALA A C 1
ATOM 1956 O O . ALA A 1 245 ? 14.843 -3.001 -2.558 1.00 77.81 245 ALA A O 1
ATOM 1957 N N . VAL A 1 246 ? 13.474 -2.261 -0.937 1.00 74.75 246 VAL A N 1
ATOM 1958 C CA . VAL A 1 246 ? 14.414 -1.289 -0.349 1.00 74.75 246 VAL A CA 1
ATOM 1959 C C . VAL A 1 246 ? 14.157 -1.212 1.153 1.00 74.75 246 VAL A C 1
ATOM 1961 O O . VAL A 1 246 ? 13.074 -0.805 1.571 1.00 74.75 246 VAL A O 1
ATOM 1964 N N . ARG A 1 247 ? 15.139 -1.619 1.971 1.00 77.31 247 ARG A N 1
ATOM 1965 C CA . ARG A 1 247 ? 14.939 -1.898 3.406 1.00 77.31 247 ARG A CA 1
ATOM 1966 C C . ARG A 1 247 ? 13.676 -2.760 3.612 1.00 77.31 247 ARG A C 1
ATOM 1968 O O . ARG A 1 247 ? 13.594 -3.870 3.103 1.00 77.31 247 ARG A O 1
ATOM 1975 N N . ASN A 1 248 ? 12.686 -2.213 4.312 1.00 76.31 248 ASN A N 1
ATOM 1976 C CA . ASN A 1 248 ? 11.398 -2.802 4.664 1.00 76.31 248 ASN A CA 1
ATOM 1977 C C . ASN A 1 248 ? 10.240 -2.393 3.727 1.00 76.31 248 ASN A C 1
ATOM 1979 O O . ASN A 1 248 ? 9.075 -2.570 4.089 1.00 76.31 248 ASN A O 1
ATOM 1983 N N . LEU A 1 249 ? 10.531 -1.807 2.563 1.00 81.56 249 LEU A N 1
ATOM 1984 C CA . LEU A 1 249 ? 9.549 -1.502 1.523 1.00 81.56 249 LEU A CA 1
ATOM 1985 C C . LEU A 1 249 ? 9.663 -2.476 0.358 1.00 81.56 249 LEU A C 1
ATOM 1987 O O . LEU A 1 249 ? 10.763 -2.801 -0.089 1.00 81.56 249 LEU A O 1
ATOM 1991 N N . VAL A 1 250 ? 8.515 -2.859 -0.193 1.00 83.69 250 VAL A N 1
ATOM 1992 C CA . VAL A 1 250 ? 8.404 -3.576 -1.464 1.00 83.69 250 VAL A CA 1
ATOM 1993 C C . VAL A 1 250 ? 7.568 -2.764 -2.448 1.00 83.69 250 VAL A C 1
ATOM 1995 O O . VAL A 1 250 ? 6.434 -2.374 -2.171 1.00 83.69 250 VAL A O 1
ATOM 1998 N N . LEU A 1 251 ? 8.155 -2.501 -3.612 1.00 82.94 251 LEU A N 1
ATOM 1999 C CA . LEU A 1 251 ? 7.506 -1.898 -4.765 1.00 82.94 251 LEU A CA 1
ATOM 2000 C C . LEU A 1 251 ? 6.952 -3.049 -5.606 1.00 82.94 251 LEU A C 1
ATOM 2002 O O . LEU A 1 251 ? 7.706 -3.820 -6.204 1.00 82.94 251 LEU A O 1
ATOM 2006 N N . ILE A 1 252 ? 5.632 -3.178 -5.603 1.00 83.06 252 ILE A N 1
ATOM 2007 C CA . ILE A 1 252 ? 4.858 -4.284 -6.155 1.00 83.06 252 ILE A CA 1
ATOM 2008 C C . ILE A 1 252 ? 3.993 -3.795 -7.315 1.00 83.06 252 ILE A C 1
ATOM 2010 O O . ILE A 1 252 ? 3.345 -2.754 -7.247 1.00 83.06 252 ILE A O 1
ATOM 2014 N N . GLU A 1 253 ? 3.921 -4.575 -8.381 1.00 78.44 253 GLU A N 1
ATOM 2015 C CA . GLU A 1 253 ? 3.026 -4.320 -9.506 1.00 78.44 253 GLU A CA 1
ATOM 2016 C C . GLU A 1 253 ? 1.937 -5.392 -9.577 1.00 78.44 253 GLU A C 1
ATOM 2018 O O . GLU A 1 253 ? 2.226 -6.570 -9.367 1.00 78.44 253 GLU A O 1
ATOM 2023 N N . LEU A 1 254 ? 0.690 -5.008 -9.879 1.00 80.88 254 LEU A N 1
ATOM 2024 C CA . LEU A 1 254 ? -0.376 -5.985 -10.095 1.00 80.88 254 LEU A CA 1
ATOM 2025 C C . LEU A 1 254 ? -0.260 -6.508 -11.526 1.00 80.88 254 LEU A C 1
ATOM 2027 O O . LEU A 1 254 ? -0.076 -5.734 -12.467 1.00 80.88 254 LEU A O 1
ATOM 2031 N N . SER A 1 255 ? -0.397 -7.818 -11.731 1.00 75.56 255 SER A N 1
ATOM 2032 C CA . SER A 1 255 ? -0.240 -8.418 -13.061 1.00 75.56 255 SER A CA 1
ATOM 2033 C C . SER A 1 255 ? -1.141 -7.737 -14.097 1.00 75.56 255 SER A C 1
ATOM 2035 O O . SER A 1 255 ? -0.664 -7.418 -15.184 1.00 75.56 255 SER A O 1
ATOM 2037 N N . CYS A 1 256 ? -2.385 -7.424 -13.707 1.00 71.12 256 CYS A N 1
ATOM 2038 C CA . CYS A 1 256 ? -3.437 -6.779 -14.502 1.00 71.12 256 CYS A CA 1
ATOM 2039 C C . CYS A 1 256 ? -3.227 -5.287 -14.838 1.00 71.12 256 CYS A C 1
ATOM 2041 O O . CYS A 1 256 ? -4.109 -4.669 -15.442 1.00 71.12 256 CYS A O 1
ATOM 2043 N N . ASP A 1 257 ? -2.103 -4.674 -14.456 1.00 68.25 257 ASP A N 1
ATOM 2044 C CA . ASP A 1 257 ? -1.771 -3.299 -14.838 1.00 68.25 257 ASP A CA 1
ATOM 2045 C C . ASP A 1 257 ? -1.370 -3.203 -16.323 1.00 68.25 257 ASP A C 1
ATOM 2047 O O . ASP A 1 257 ? -0.194 -3.189 -16.696 1.00 68.25 257 ASP A O 1
ATOM 2051 N N . THR A 1 258 ? -2.368 -3.095 -17.204 1.00 58.81 258 THR A N 1
ATOM 2052 C CA . THR A 1 258 ? -2.167 -2.860 -18.652 1.00 58.81 258 THR A CA 1
ATOM 2053 C C . THR A 1 258 ? -1.572 -1.478 -18.976 1.00 58.81 258 THR A C 1
ATOM 2055 O O . THR A 1 258 ? -1.204 -1.198 -20.123 1.00 58.81 258 THR A O 1
ATOM 2058 N N . THR A 1 259 ? -1.449 -0.606 -17.972 1.00 58.44 259 THR A N 1
ATOM 2059 C CA . THR A 1 259 ? -0.825 0.716 -18.043 1.00 58.44 259 THR A CA 1
ATOM 2060 C C . THR A 1 259 ? 0.465 0.775 -17.219 1.00 58.44 259 THR A C 1
ATOM 2062 O O . THR A 1 259 ? 0.473 0.313 -16.081 1.00 58.44 259 THR A O 1
ATOM 2065 N N . PRO A 1 260 ? 1.545 1.401 -17.736 1.00 56.59 260 PRO A N 1
ATOM 2066 C CA . PRO A 1 260 ? 2.740 1.691 -16.946 1.00 56.59 260 PRO A CA 1
ATOM 2067 C C . PRO A 1 260 ? 2.461 2.842 -15.972 1.00 56.59 260 PRO A C 1
ATOM 2069 O O . PRO A 1 260 ? 2.669 4.028 -16.269 1.00 56.59 260 PRO A O 1
ATOM 2072 N N . ASN A 1 261 ? 1.917 2.441 -14.829 1.00 62.22 261 ASN A N 1
ATOM 2073 C CA . ASN A 1 261 ? 1.667 3.246 -13.642 1.00 62.22 261 ASN A CA 1
ATOM 2074 C C . ASN A 1 261 ? 2.893 3.146 -12.712 1.00 62.22 261 ASN A C 1
ATOM 2076 O O . ASN A 1 261 ? 3.666 2.196 -12.836 1.00 62.22 261 ASN A O 1
ATOM 2080 N N . PRO A 1 262 ? 3.065 4.051 -11.735 1.00 67.06 262 PRO A N 1
ATOM 2081 C CA . PRO A 1 262 ? 3.972 3.786 -10.623 1.00 67.06 262 PRO A CA 1
ATOM 2082 C C . PRO A 1 262 ? 3.560 2.484 -9.900 1.00 67.06 262 PRO A C 1
ATOM 2084 O O . PRO A 1 262 ? 2.354 2.238 -9.759 1.00 67.06 262 PRO A O 1
ATOM 2087 N N . PRO A 1 263 ? 4.512 1.652 -9.437 1.00 75.50 263 PRO A N 1
ATOM 2088 C CA . PRO A 1 263 ? 4.200 0.445 -8.670 1.00 75.50 263 PRO A CA 1
ATOM 2089 C C . PRO A 1 263 ? 3.466 0.802 -7.370 1.00 75.50 263 PRO A C 1
ATOM 2091 O O . PRO A 1 263 ? 3.588 1.912 -6.866 1.00 75.50 263 PRO A O 1
ATOM 2094 N N . LEU A 1 264 ? 2.695 -0.128 -6.807 1.00 83.31 264 LEU A N 1
ATOM 2095 C CA . LEU A 1 264 ? 2.216 -0.002 -5.429 1.00 83.31 264 LEU A CA 1
ATOM 2096 C C . LEU A 1 264 ? 3.404 -0.141 -4.484 1.00 83.31 264 LEU A C 1
ATOM 2098 O O . LEU A 1 264 ? 4.175 -1.086 -4.599 1.00 83.31 264 LEU A O 1
ATOM 2102 N N . MET A 1 265 ? 3.534 0.760 -3.528 1.00 85.12 265 MET A N 1
ATOM 2103 C CA . MET A 1 265 ? 4.469 0.617 -2.428 1.00 85.12 265 MET A CA 1
ATOM 2104 C C . MET A 1 265 ? 3.745 -0.004 -1.231 1.00 85.12 265 MET A C 1
ATOM 2106 O O . MET A 1 265 ? 2.650 0.425 -0.873 1.00 85.12 265 MET A O 1
ATOM 2110 N N . PHE A 1 266 ? 4.354 -1.006 -0.605 1.00 86.50 266 PHE A N 1
ATOM 2111 C CA . PHE A 1 266 ? 3.861 -1.606 0.632 1.00 86.50 266 PHE A CA 1
ATOM 2112 C C . PHE A 1 266 ? 5.004 -1.774 1.632 1.00 86.50 266 PHE A C 1
ATOM 2114 O O . PHE A 1 266 ? 6.153 -2.011 1.252 1.00 86.50 266 PHE A O 1
ATOM 2121 N N . VAL A 1 267 ? 4.677 -1.689 2.921 1.00 82.81 267 VAL A N 1
ATOM 2122 C CA . VAL A 1 267 ? 5.589 -2.067 4.005 1.00 82.81 267 VAL A CA 1
ATOM 2123 C C . VAL A 1 267 ? 5.564 -3.587 4.171 1.00 82.81 267 VAL A C 1
ATOM 2125 O O . VAL A 1 267 ? 4.501 -4.207 4.142 1.00 82.81 267 VAL A O 1
ATOM 2128 N N . VAL A 1 268 ? 6.733 -4.196 4.353 1.00 80.50 268 VAL A N 1
ATOM 2129 C CA . VAL A 1 268 ? 6.865 -5.633 4.614 1.00 80.50 268 VAL A CA 1
ATOM 2130 C C . VAL A 1 268 ? 6.102 -6.015 5.884 1.00 80.50 268 VAL A C 1
ATOM 2132 O O . VAL A 1 268 ? 6.262 -5.395 6.932 1.00 80.50 268 VAL A O 1
ATOM 2135 N N . GLY A 1 269 ? 5.264 -7.049 5.776 1.00 78.31 269 GLY A N 1
ATOM 2136 C CA . GLY A 1 269 ? 4.422 -7.527 6.873 1.00 78.31 269 GLY A CA 1
ATOM 2137 C C . GLY A 1 269 ? 3.107 -6.765 7.070 1.00 78.31 269 GLY A C 1
ATOM 2138 O O . GLY A 1 269 ? 2.491 -6.947 8.116 1.00 78.31 269 GLY A O 1
ATOM 2139 N N . CYS A 1 270 ? 2.671 -5.929 6.118 1.00 84.19 270 CYS A N 1
ATOM 2140 C CA . CYS A 1 270 ? 1.348 -5.302 6.176 1.00 84.19 270 CYS A CA 1
ATOM 2141 C C . CYS A 1 270 ? 0.197 -6.254 5.801 1.00 84.19 270 CYS A C 1
ATOM 2143 O O . CYS A 1 270 ? 0.376 -7.220 5.057 1.00 84.19 270 CYS A O 1
ATOM 2145 N N . ASP A 1 271 ? -1.014 -5.906 6.250 1.00 87.00 271 ASP A N 1
ATOM 2146 C CA . ASP A 1 271 ? -2.265 -6.667 6.081 1.00 87.00 271 ASP A CA 1
ATOM 2147 C C . ASP A 1 271 ? -2.702 -6.915 4.619 1.00 87.00 271 ASP A C 1
ATOM 2149 O O . ASP A 1 271 ? -3.720 -7.564 4.383 1.00 87.00 271 ASP A O 1
ATOM 2153 N N . ASN A 1 272 ? -1.993 -6.386 3.618 1.00 90.31 272 ASN A N 1
ATOM 2154 C CA . ASN A 1 272 ? -2.346 -6.525 2.202 1.00 90.31 272 ASN A CA 1
ATOM 2155 C C . ASN A 1 272 ? -1.582 -7.630 1.462 1.00 90.31 272 ASN A C 1
ATOM 2157 O O . ASN A 1 272 ? -1.999 -7.964 0.354 1.00 90.31 272 ASN A O 1
ATOM 2161 N N . LEU A 1 273 ? -0.474 -8.151 2.006 1.00 90.19 273 LEU A N 1
ATOM 2162 C CA . LEU A 1 273 ? 0.450 -9.024 1.271 1.00 90.19 273 LEU A CA 1
ATOM 2163 C C . LEU A 1 273 ? 0.366 -10.484 1.722 1.00 90.19 273 LEU A C 1
ATOM 2165 O O . LEU A 1 273 ? 0.643 -10.811 2.875 1.00 90.19 273 LEU A O 1
ATOM 2169 N N . PHE A 1 274 ? 0.060 -11.368 0.775 1.00 90.81 274 PHE A N 1
ATOM 2170 C CA . PHE A 1 274 ? -0.184 -12.789 1.005 1.00 90.81 274 PHE A CA 1
ATOM 2171 C C . PHE A 1 274 ? 0.728 -13.669 0.127 1.00 90.81 274 PHE A C 1
ATOM 2173 O O . PHE A 1 274 ? 1.157 -13.250 -0.955 1.00 90.81 274 PHE A O 1
ATOM 2180 N N . PRO A 1 275 ? 1.068 -14.894 0.576 1.00 89.81 275 PRO A N 1
ATOM 2181 C CA . PRO A 1 275 ? 1.807 -15.849 -0.243 1.00 89.81 275 PRO A CA 1
ATOM 2182 C C . PRO A 1 275 ? 0.954 -16.349 -1.418 1.00 89.81 275 PRO A C 1
ATOM 2184 O O . PRO A 1 275 ? -0.273 -16.383 -1.343 1.00 89.81 275 PRO A O 1
ATOM 2187 N N . CYS A 1 276 ? 1.612 -16.795 -2.491 1.00 88.56 276 CYS A N 1
ATOM 2188 C CA . CYS A 1 276 ? 0.929 -17.440 -3.615 1.00 88.56 276 CYS A CA 1
ATOM 2189 C C . CYS A 1 276 ? 0.153 -18.686 -3.152 1.00 88.56 276 CYS A C 1
ATOM 2191 O O . CYS A 1 276 ? 0.684 -19.509 -2.407 1.00 88.56 276 CYS A O 1
ATOM 2193 N N . GLY A 1 277 ? -1.083 -18.828 -3.627 1.00 87.94 277 GLY A N 1
ATOM 2194 C CA . GLY A 1 277 ? -2.025 -19.875 -3.245 1.00 87.94 277 GLY A CA 1
ATOM 2195 C C . GLY A 1 277 ? -2.991 -19.486 -2.120 1.00 87.94 277 GLY A C 1
ATOM 2196 O O . GLY A 1 277 ? -3.911 -20.256 -1.853 1.00 87.94 277 GLY A O 1
ATOM 2197 N N . PHE A 1 278 ? -2.847 -18.319 -1.477 1.00 92.88 278 PHE A N 1
ATOM 2198 C CA . PHE A 1 278 ? -3.730 -17.915 -0.374 1.00 92.88 278 PHE A CA 1
ATOM 2199 C C . PHE A 1 278 ? -5.181 -17.728 -0.839 1.00 92.88 278 PHE A C 1
ATOM 2201 O O . PHE A 1 278 ? -6.099 -18.262 -0.220 1.00 92.88 278 PHE A O 1
ATOM 2208 N N . ALA A 1 279 ? -5.406 -17.048 -1.965 1.00 92.56 279 ALA A N 1
ATOM 2209 C CA . ALA A 1 279 ? -6.744 -16.891 -2.528 1.00 92.56 279 ALA A CA 1
ATOM 2210 C C . ALA A 1 279 ? -7.378 -18.229 -2.932 1.00 92.56 279 ALA A C 1
ATOM 2212 O O . ALA A 1 279 ? -8.562 -18.436 -2.687 1.00 92.56 279 ALA A O 1
ATOM 2213 N N . ALA A 1 280 ? -6.591 -19.156 -3.486 1.00 90.69 280 ALA A N 1
ATOM 2214 C CA . ALA A 1 280 ? -7.067 -20.493 -3.841 1.00 90.69 280 ALA A CA 1
ATOM 2215 C C . ALA A 1 280 ? -7.399 -21.355 -2.607 1.00 90.69 280 ALA A C 1
ATOM 2217 O O . ALA A 1 280 ? -8.310 -22.176 -2.664 1.00 90.69 280 ALA A O 1
ATOM 2218 N N . MET A 1 281 ? -6.691 -21.157 -1.489 1.00 92.00 281 MET A N 1
ATOM 2219 C CA . MET A 1 281 ? -6.927 -21.861 -0.221 1.00 92.00 281 MET A CA 1
ATOM 2220 C C . MET A 1 281 ? -8.237 -21.444 0.469 1.00 92.00 281 MET A C 1
ATOM 2222 O O . MET A 1 281 ? -8.829 -22.259 1.171 1.00 92.00 281 MET A O 1
ATOM 2226 N N . TYR A 1 282 ? -8.691 -20.203 0.265 1.00 90.56 282 TYR A N 1
ATOM 2227 C CA . TYR A 1 282 ? -9.863 -19.623 0.940 1.00 90.56 282 TYR A CA 1
ATOM 2228 C C . TYR A 1 282 ? -10.966 -19.137 -0.032 1.00 90.56 282 TYR A C 1
ATOM 2230 O O . TYR A 1 282 ? -11.756 -18.273 0.336 1.00 90.56 282 TYR A O 1
ATOM 2238 N N . ASP A 1 283 ? -10.995 -19.655 -1.271 1.00 89.69 283 ASP A N 1
ATOM 2239 C CA . ASP A 1 283 ? -11.904 -19.280 -2.385 1.00 89.69 283 ASP A CA 1
ATOM 2240 C C . ASP A 1 283 ? -12.117 -17.757 -2.560 1.00 89.69 283 ASP A C 1
ATOM 2242 O O . ASP A 1 283 ? -13.209 -17.257 -2.842 1.00 89.69 283 ASP A O 1
ATOM 2246 N N . ILE A 1 284 ? -11.044 -16.983 -2.376 1.00 91.44 284 ILE A N 1
ATOM 2247 C CA . ILE A 1 284 ? -11.082 -15.524 -2.498 1.00 91.44 284 ILE A CA 1
ATOM 2248 C C . ILE A 1 284 ? -11.120 -15.157 -3.989 1.00 91.44 284 ILE A C 1
ATOM 2250 O O . ILE A 1 284 ? -10.268 -15.632 -4.746 1.00 91.44 284 ILE A O 1
ATOM 2254 N N . PRO A 1 285 ? -12.030 -14.268 -4.440 1.00 91.44 285 PRO A N 1
ATOM 2255 C CA . PRO A 1 285 ? -12.091 -13.838 -5.834 1.00 91.44 285 PRO A CA 1
ATOM 2256 C C . PRO A 1 285 ? -10.744 -13.298 -6.338 1.00 91.44 285 PRO A C 1
ATOM 2258 O O . PRO A 1 285 ? -10.284 -12.235 -5.916 1.00 91.44 285 PRO A O 1
ATOM 2261 N N . PHE A 1 286 ? -10.113 -14.040 -7.248 1.00 88.25 286 PHE A N 1
ATOM 2262 C CA . PHE A 1 286 ? -8.745 -13.798 -7.702 1.00 88.25 286 PHE A CA 1
ATOM 2263 C C . PHE A 1 286 ? -8.701 -13.140 -9.086 1.00 88.25 286 PHE A C 1
ATOM 2265 O O . PHE A 1 286 ? -9.290 -13.636 -10.048 1.00 88.25 286 PHE A O 1
ATOM 2272 N N . ILE A 1 287 ? -7.962 -12.035 -9.198 1.00 86.38 287 ILE A N 1
ATOM 2273 C CA . ILE A 1 287 ? -7.719 -11.296 -10.438 1.00 86.38 287 ILE A CA 1
ATOM 2274 C C . ILE A 1 287 ? -6.223 -11.352 -10.762 1.00 86.38 287 ILE A C 1
ATOM 2276 O O . ILE A 1 287 ? -5.430 -10.503 -10.351 1.00 86.38 287 ILE A O 1
ATOM 2280 N N . GLY A 1 288 ? -5.840 -12.357 -11.543 1.00 74.19 288 GLY A N 1
ATOM 2281 C CA . GLY A 1 288 ? -4.628 -12.290 -12.354 1.00 74.19 288 GLY A CA 1
ATOM 2282 C C . GLY A 1 288 ? -4.898 -11.653 -13.719 1.00 74.19 288 GLY A C 1
ATOM 2283 O O . GLY A 1 288 ? -6.045 -11.461 -14.122 1.00 74.19 288 GLY A O 1
ATOM 2284 N N . GLU A 1 289 ? -3.833 -11.413 -14.486 1.00 63.72 289 GLU A N 1
ATOM 2285 C CA . GLU A 1 289 ? -3.951 -11.723 -15.917 1.00 63.72 289 GLU A CA 1
ATOM 2286 C C . GLU A 1 289 ? -4.030 -13.250 -16.086 1.00 63.72 289 GLU A C 1
ATOM 2288 O O . GLU A 1 289 ? -3.822 -14.001 -15.128 1.00 63.72 289 GLU A O 1
ATOM 2293 N N . ALA A 1 290 ? -4.282 -13.727 -17.310 1.00 46.59 290 ALA A N 1
ATOM 2294 C CA . ALA A 1 290 ? -4.021 -15.127 -17.636 1.00 46.59 290 ALA A CA 1
ATOM 2295 C C . ALA A 1 290 ? -2.595 -15.499 -17.168 1.00 46.59 290 ALA A C 1
ATOM 2297 O O . ALA A 1 290 ? -1.676 -14.700 -17.392 1.00 46.59 290 ALA A O 1
ATOM 2298 N N . PRO A 1 291 ? -2.404 -16.656 -16.499 1.00 44.00 291 PRO A N 1
ATOM 2299 C CA . PRO A 1 291 ? -1.141 -17.003 -15.847 1.00 44.00 291 PRO A CA 1
ATOM 2300 C C . PRO A 1 291 ? -0.001 -16.856 -16.850 1.00 44.00 291 PRO A C 1
ATOM 2302 O O . PRO A 1 291 ? -0.093 -17.456 -17.921 1.00 44.00 291 PRO A O 1
ATOM 2305 N N . PHE A 1 292 ? 0.989 -16.007 -16.507 1.00 46.62 292 PHE A N 1
ATOM 2306 C CA . PHE A 1 292 ? 2.061 -15.488 -17.377 1.00 46.62 292 PHE A CA 1
ATOM 2307 C C . PHE A 1 292 ? 2.251 -16.362 -18.604 1.00 46.62 292 PHE A C 1
ATOM 2309 O O . PHE A 1 292 ? 2.895 -17.397 -18.452 1.00 46.62 292 PHE A O 1
ATOM 2316 N N . MET A 1 293 ? 1.650 -15.978 -19.747 1.00 44.50 293 MET A N 1
ATOM 2317 C CA . MET A 1 293 ? 1.471 -16.875 -20.900 1.00 44.50 293 MET A CA 1
ATOM 2318 C C . MET A 1 293 ? 2.774 -17.602 -21.200 1.00 44.50 293 MET A C 1
ATOM 2320 O O . MET A 1 293 ? 3.689 -17.041 -21.807 1.00 44.50 293 MET A O 1
ATOM 2324 N N . SER A 1 294 ? 2.865 -18.828 -20.690 1.00 46.44 294 SER A N 1
ATOM 2325 C CA . SER A 1 294 ? 4.118 -19.548 -20.647 1.00 46.44 294 SER A CA 1
ATOM 2326 C C . SER A 1 294 ? 4.416 -19.899 -22.085 1.00 46.44 294 SER A C 1
ATOM 2328 O O . SER A 1 294 ? 3.548 -20.436 -22.779 1.00 46.44 294 SER A O 1
ATOM 2330 N N . LEU A 1 295 ? 5.601 -19.504 -22.565 1.00 50.41 295 LEU A N 1
ATOM 2331 C CA . LEU A 1 295 ? 5.974 -19.780 -23.947 1.00 50.41 295 LEU A CA 1
ATOM 2332 C C . LEU A 1 295 ? 5.729 -21.274 -24.189 1.00 50.41 295 LEU A C 1
ATOM 2334 O O . LEU A 1 295 ? 6.219 -22.083 -23.389 1.00 50.41 295 LEU A O 1
ATOM 2338 N N . PRO A 1 296 ? 4.880 -21.624 -25.179 1.00 50.50 296 PRO A N 1
ATOM 2339 C CA . PRO A 1 296 ? 4.304 -22.957 -25.279 1.00 50.50 296 PRO A CA 1
ATOM 2340 C C . PRO A 1 296 ? 5.449 -23.965 -25.300 1.00 50.50 296 PRO A C 1
ATOM 2342 O O . PRO A 1 296 ? 6.416 -23.722 -26.026 1.00 50.50 296 PRO A O 1
ATOM 2345 N N . PRO A 1 297 ? 5.386 -25.017 -24.459 1.00 48.53 297 PRO A N 1
ATOM 2346 C CA . PRO A 1 297 ? 6.560 -25.722 -23.959 1.00 48.53 297 PRO A CA 1
ATOM 2347 C C . PRO A 1 297 ? 7.506 -26.087 -25.098 1.00 48.53 297 PRO A C 1
ATOM 2349 O O . PRO A 1 297 ? 7.199 -26.937 -25.937 1.00 48.53 297 PRO A O 1
ATOM 2352 N N . LEU A 1 298 ? 8.636 -25.380 -25.139 1.00 53.75 298 LEU A N 1
ATOM 2353 C CA . LEU A 1 298 ? 9.623 -25.529 -26.194 1.00 53.75 298 LEU A CA 1
ATOM 2354 C C . LEU A 1 298 ? 10.152 -26.961 -26.138 1.00 53.75 298 LEU A C 1
ATOM 2356 O O . LEU A 1 298 ? 10.545 -27.436 -25.075 1.00 53.75 298 LEU A O 1
ATOM 2360 N N . LYS A 1 299 ? 10.159 -27.650 -27.283 1.00 51.72 299 LYS A N 1
ATOM 2361 C CA . LYS A 1 299 ? 10.517 -29.077 -27.392 1.00 51.72 299 LYS A CA 1
ATOM 2362 C C . LYS A 1 299 ? 12.011 -29.372 -27.161 1.00 51.72 299 LYS A C 1
ATOM 2364 O O . LYS A 1 299 ? 12.462 -30.472 -27.455 1.00 51.72 299 LYS A O 1
ATOM 2369 N N . ASN A 1 300 ? 12.766 -28.398 -26.660 1.00 55.12 300 ASN A N 1
ATOM 2370 C CA . ASN A 1 300 ? 14.205 -28.473 -26.467 1.00 55.12 300 ASN A CA 1
ATOM 2371 C C . ASN A 1 300 ? 14.501 -28.630 -24.975 1.00 55.12 300 ASN A C 1
ATOM 2373 O O . ASN A 1 300 ? 13.965 -27.888 -24.145 1.00 55.12 300 ASN A O 1
ATOM 2377 N N . GLU A 1 301 ? 15.395 -29.553 -24.640 1.00 46.06 301 GLU A N 1
ATOM 2378 C CA . GLU A 1 301 ? 15.857 -29.744 -23.269 1.00 46.06 301 GLU A CA 1
ATOM 2379 C C . GLU A 1 301 ? 16.504 -28.458 -22.715 1.00 46.06 301 GLU A C 1
ATOM 2381 O O . GLU A 1 301 ? 17.111 -27.665 -23.438 1.00 46.06 301 GLU A O 1
ATOM 2386 N N . GLY A 1 302 ? 16.321 -28.212 -21.416 1.00 58.09 302 GLY A N 1
ATOM 2387 C CA . GLY A 1 302 ? 16.872 -27.051 -20.709 1.00 58.09 302 GLY A CA 1
ATOM 2388 C C . GLY A 1 302 ? 16.063 -25.746 -20.779 1.00 58.09 302 GLY A C 1
ATOM 2389 O O . GLY A 1 302 ? 16.224 -24.922 -19.885 1.00 58.09 302 GLY A O 1
ATOM 2390 N N . ASP A 1 303 ? 15.166 -25.542 -21.758 1.00 73.25 303 ASP A N 1
ATOM 2391 C CA . ASP A 1 303 ? 14.305 -24.334 -21.846 1.00 73.25 303 ASP A CA 1
ATOM 2392 C C . ASP A 1 303 ? 15.097 -22.996 -21.894 1.00 73.25 303 ASP A C 1
ATOM 2394 O O . ASP A 1 303 ? 14.625 -21.954 -21.442 1.00 73.25 303 ASP A O 1
ATOM 2398 N N . VAL A 1 304 ? 16.324 -23.011 -22.438 1.00 82.25 304 VAL A N 1
ATOM 2399 C CA . VAL A 1 304 ? 17.269 -21.864 -22.466 1.00 82.25 304 VAL A CA 1
ATOM 2400 C C . VAL A 1 304 ? 17.254 -21.037 -23.766 1.00 82.25 304 VAL A C 1
ATOM 2402 O O . VAL A 1 304 ? 18.115 -20.177 -23.977 1.00 82.25 304 VAL A O 1
ATOM 2405 N N . TRP A 1 305 ? 16.290 -21.283 -24.655 1.00 85.94 305 TRP A N 1
ATOM 2406 C CA . TRP A 1 305 ? 16.201 -20.659 -25.981 1.00 85.94 305 TRP A CA 1
ATOM 2407 C C . TRP A 1 305 ? 14.960 -19.769 -26.089 1.00 85.94 305 TRP A C 1
ATOM 2409 O O . TRP A 1 305 ? 13.846 -20.225 -25.855 1.00 85.94 305 TRP A O 1
ATOM 2419 N N . LEU A 1 306 ? 15.128 -18.502 -26.463 1.00 87.38 306 LEU A N 1
ATOM 2420 C CA . LEU A 1 306 ? 14.014 -17.580 -26.681 1.00 87.38 306 LEU A CA 1
ATOM 2421 C C . LEU A 1 306 ? 13.475 -17.690 -28.113 1.00 87.38 306 LEU A C 1
ATOM 2423 O O . LEU A 1 306 ? 14.268 -17.744 -29.054 1.00 87.38 306 LEU A O 1
ATOM 2427 N N . PRO A 1 307 ? 12.147 -17.650 -28.318 1.00 87.56 307 PRO A N 1
ATOM 2428 C CA . PRO A 1 307 ? 11.566 -17.305 -29.605 1.00 87.56 307 PRO A CA 1
ATOM 2429 C C . PRO A 1 307 ? 11.731 -15.802 -29.891 1.00 87.56 307 PRO A C 1
ATOM 2431 O O . PRO A 1 307 ? 12.060 -15.010 -29.008 1.00 87.56 307 PRO A O 1
ATOM 2434 N N . ARG A 1 308 ? 11.480 -15.416 -31.145 1.00 91.62 308 ARG A N 1
ATOM 2435 C CA . ARG A 1 308 ? 11.620 -14.046 -31.662 1.00 91.62 308 ARG A CA 1
ATOM 2436 C C . ARG A 1 308 ? 10.862 -13.013 -30.806 1.00 91.62 308 ARG A C 1
ATOM 2438 O O . ARG A 1 308 ? 9.670 -13.178 -30.546 1.00 91.62 308 ARG A O 1
ATOM 2445 N N . ILE A 1 309 ? 11.538 -11.925 -30.431 1.00 94.25 309 ILE A N 1
ATOM 2446 C CA . ILE A 1 309 ? 10.964 -10.792 -29.682 1.00 94.25 309 ILE A CA 1
ATOM 2447 C C . ILE A 1 309 ? 10.650 -9.664 -30.665 1.00 94.25 309 ILE A C 1
ATOM 2449 O O . ILE A 1 309 ? 11.563 -9.106 -31.260 1.00 94.25 309 ILE A O 1
ATOM 2453 N N . TYR A 1 310 ? 9.385 -9.290 -30.817 1.00 94.25 310 TYR A N 1
ATOM 2454 C CA . TYR A 1 310 ? 8.932 -8.174 -31.651 1.00 94.25 310 TYR A CA 1
ATOM 2455 C C . TYR A 1 310 ? 9.025 -6.835 -30.914 1.00 94.25 310 TYR A C 1
ATOM 2457 O O . TYR A 1 310 ? 8.760 -6.763 -29.712 1.00 94.25 310 TYR A O 1
ATOM 2465 N N . VAL A 1 311 ? 9.353 -5.772 -31.652 1.00 94.62 311 VAL A N 1
ATOM 2466 C CA . VAL A 1 311 ? 9.447 -4.392 -31.152 1.00 94.62 311 VAL A CA 1
ATOM 2467 C C . VAL A 1 311 ? 8.227 -3.593 -31.603 1.00 94.62 311 VAL A C 1
ATOM 2469 O O . VAL A 1 311 ? 7.867 -3.613 -32.780 1.00 94.62 311 VAL A O 1
ATOM 2472 N N . HIS A 1 312 ? 7.622 -2.835 -30.687 1.00 92.12 312 HIS A N 1
ATOM 2473 C CA . HIS A 1 312 ? 6.365 -2.111 -30.913 1.00 92.12 312 HIS A CA 1
ATOM 2474 C C . HIS A 1 312 ? 6.486 -0.595 -30.639 1.00 92.12 312 HIS A C 1
ATOM 2476 O O . HIS A 1 312 ? 5.884 -0.110 -29.679 1.00 92.12 312 HIS A O 1
ATOM 2482 N N . PRO A 1 313 ? 7.200 0.210 -31.463 1.00 87.81 313 PRO A N 1
ATOM 2483 C CA . PRO A 1 313 ? 7.453 1.641 -31.192 1.00 87.81 313 PRO A CA 1
ATOM 2484 C C . PRO A 1 313 ? 6.215 2.556 -31.216 1.00 87.81 313 PRO A C 1
ATOM 2486 O O . PRO A 1 313 ? 6.302 3.751 -30.917 1.00 87.81 313 PRO A O 1
ATOM 2489 N N . SER A 1 314 ? 5.043 2.016 -31.560 1.00 85.44 314 SER A N 1
ATOM 2490 C CA . SER A 1 314 ? 3.740 2.651 -31.341 1.00 85.44 314 SER A CA 1
ATOM 2491 C C . SER A 1 314 ? 3.386 2.756 -29.849 1.00 85.44 314 SER A C 1
ATOM 2493 O O . SER A 1 314 ? 2.710 3.708 -29.455 1.00 85.44 314 SER A O 1
ATOM 2495 N N . CYS A 1 315 ? 3.886 1.845 -29.011 1.00 87.38 315 CYS A N 1
ATOM 2496 C CA . CYS A 1 315 ? 3.686 1.834 -27.564 1.00 87.38 315 CYS A CA 1
ATOM 2497 C C . CYS A 1 315 ? 4.389 3.009 -26.851 1.00 87.38 315 CYS A C 1
ATOM 2499 O O . CYS A 1 315 ? 5.217 3.721 -27.422 1.00 87.38 315 CYS A O 1
ATOM 2501 N N . ARG A 1 316 ? 4.066 3.220 -25.566 1.00 84.81 316 ARG A N 1
ATOM 2502 C CA . ARG A 1 316 ? 4.750 4.207 -24.711 1.00 84.81 316 ARG A CA 1
ATOM 2503 C C . ARG A 1 316 ? 6.180 3.737 -24.410 1.00 84.81 316 ARG A C 1
ATOM 2505 O O . ARG A 1 316 ? 6.350 2.687 -23.796 1.00 84.81 316 ARG A O 1
ATOM 2512 N N . VAL A 1 317 ? 7.172 4.546 -24.783 1.00 87.31 317 VAL A N 1
ATOM 2513 C CA . VAL A 1 317 ? 8.617 4.253 -24.654 1.00 87.31 317 VAL A CA 1
ATOM 2514 C C . VAL A 1 317 ? 9.232 4.604 -23.292 1.00 87.31 317 VAL A C 1
ATOM 2516 O O . VAL A 1 317 ? 10.443 4.605 -23.165 1.00 87.31 317 VAL A O 1
ATOM 2519 N N . GLY A 1 318 ? 8.421 4.916 -22.277 1.00 83.12 318 GLY A N 1
ATOM 2520 C CA . GLY A 1 318 ? 8.905 5.393 -20.974 1.00 83.12 318 GLY A CA 1
ATOM 2521 C C . GLY A 1 318 ? 9.223 6.896 -20.944 1.00 83.12 318 GLY A C 1
ATOM 2522 O O . GLY A 1 318 ? 9.024 7.578 -21.950 1.00 83.12 318 GLY A O 1
ATOM 2523 N N . PRO A 1 319 ? 9.609 7.445 -19.776 1.00 80.75 319 PRO A N 1
ATOM 2524 C CA . PRO A 1 319 ? 10.029 8.841 -19.637 1.00 80.75 319 PRO A CA 1
ATOM 2525 C C . PRO A 1 319 ? 11.528 9.050 -19.917 1.00 80.75 319 PRO A C 1
ATOM 2527 O O . PRO A 1 319 ? 11.911 10.145 -20.298 1.00 80.75 319 PRO A O 1
ATOM 2530 N N . TRP A 1 320 ? 12.356 8.012 -19.767 1.00 84.44 320 TRP A N 1
ATOM 2531 C CA . TRP A 1 320 ? 13.824 8.094 -19.821 1.00 84.44 320 TRP A CA 1
ATOM 2532 C C . TRP A 1 320 ? 14.425 7.987 -21.238 1.00 84.44 320 TRP A C 1
ATOM 2534 O O . TRP A 1 320 ? 15.639 7.855 -21.381 1.00 84.44 320 TRP A O 1
ATOM 2544 N N . PHE A 1 321 ? 13.589 7.943 -22.283 1.00 89.38 321 PHE A N 1
ATOM 2545 C CA . PHE A 1 321 ? 13.987 7.460 -23.610 1.00 89.38 321 PHE A CA 1
ATOM 2546 C C . PHE A 1 321 ? 13.471 8.314 -24.764 1.00 89.38 321 PHE A C 1
ATOM 2548 O O . PHE A 1 321 ? 12.314 8.747 -24.787 1.00 89.38 321 PHE A O 1
ATOM 2555 N N . THR A 1 322 ? 14.294 8.450 -25.802 1.00 89.00 322 THR A N 1
ATOM 2556 C CA . THR A 1 322 ? 13.930 9.203 -27.004 1.00 89.00 322 THR A CA 1
ATOM 2557 C C . THR A 1 322 ? 13.104 8.338 -27.954 1.00 89.00 322 THR A C 1
ATOM 2559 O O . THR A 1 322 ? 13.561 7.308 -28.459 1.00 89.00 322 THR A O 1
ATOM 2562 N N . ARG A 1 323 ? 11.879 8.773 -28.277 1.00 87.56 323 ARG A N 1
ATOM 2563 C CA . ARG A 1 323 ? 10.966 7.998 -29.138 1.00 87.56 323 ARG A CA 1
ATOM 2564 C C . ARG A 1 323 ? 11.511 7.735 -30.549 1.00 87.56 323 ARG A C 1
ATOM 2566 O O . ARG A 1 323 ? 11.205 6.695 -31.127 1.00 87.56 323 ARG A O 1
ATOM 2573 N N . SER A 1 324 ? 12.319 8.643 -31.095 1.00 90.31 324 SER A N 1
ATOM 2574 C CA . SER A 1 324 ? 12.964 8.480 -32.405 1.00 90.31 324 SER A CA 1
ATOM 2575 C C . SER A 1 324 ? 13.957 7.314 -32.433 1.00 90.31 324 SER A C 1
ATOM 2577 O O . SER A 1 324 ? 13.972 6.566 -33.406 1.00 90.31 324 SER A O 1
ATOM 2579 N N . GLN A 1 325 ? 14.715 7.097 -31.352 1.00 91.81 325 GLN A N 1
ATOM 2580 C CA . GLN A 1 325 ? 15.675 5.993 -31.245 1.00 91.81 325 GLN A CA 1
ATOM 2581 C C . GLN A 1 325 ? 14.949 4.638 -31.245 1.00 91.81 325 GLN A C 1
ATOM 2583 O O . GLN A 1 325 ? 15.257 3.777 -32.065 1.00 91.81 325 GLN A O 1
ATOM 2588 N N . PHE A 1 326 ? 13.873 4.504 -30.461 1.00 90.31 326 PHE A N 1
ATOM 2589 C CA . PHE A 1 326 ? 12.958 3.354 -30.544 1.00 90.31 326 PHE A CA 1
ATOM 2590 C C . PHE A 1 326 ? 12.321 3.175 -31.932 1.00 90.31 326 PHE A C 1
ATOM 2592 O O . PHE A 1 326 ? 12.029 2.052 -32.343 1.00 90.31 326 PHE A O 1
ATOM 2599 N N . GLY A 1 327 ? 12.104 4.265 -32.672 1.00 88.94 327 GLY A N 1
ATOM 2600 C CA . GLY A 1 327 ? 11.639 4.226 -34.058 1.00 88.94 327 GLY A CA 1
ATOM 2601 C C . GLY A 1 327 ? 12.644 3.593 -35.028 1.00 88.94 327 GLY A C 1
ATOM 2602 O O . GLY A 1 327 ? 12.213 2.944 -35.986 1.00 88.94 327 GLY A O 1
ATOM 2603 N N . ALA A 1 328 ? 13.945 3.739 -34.757 1.00 92.75 328 ALA A N 1
ATOM 2604 C CA . ALA A 1 328 ? 15.056 3.252 -35.579 1.00 92.75 328 ALA A CA 1
ATOM 2605 C C . ALA A 1 328 ? 15.491 1.803 -35.276 1.00 92.75 328 ALA A C 1
ATOM 2607 O O . ALA A 1 328 ? 16.184 1.207 -36.098 1.00 92.75 328 ALA A O 1
ATOM 2608 N N . LEU A 1 329 ? 15.075 1.222 -34.142 1.00 93.88 329 LEU A N 1
ATOM 2609 C CA . LEU A 1 329 ? 15.381 -0.172 -33.795 1.00 93.88 329 LEU A CA 1
ATOM 2610 C C . LEU A 1 329 ? 14.860 -1.176 -34.838 1.00 93.88 329 LEU A C 1
ATOM 2612 O O . LEU A 1 329 ? 13.848 -0.950 -35.518 1.00 93.88 329 LEU A O 1
ATOM 2616 N N . ALA A 1 330 ? 15.517 -2.339 -34.889 1.00 93.12 330 ALA A N 1
ATOM 2617 C CA . ALA A 1 330 ? 15.032 -3.507 -35.617 1.00 93.12 330 ALA A CA 1
ATOM 2618 C C . ALA A 1 330 ? 13.587 -3.851 -35.204 1.00 93.12 330 ALA A C 1
ATOM 2620 O O . ALA A 1 330 ? 13.188 -3.671 -34.055 1.00 93.12 330 ALA A O 1
ATOM 2621 N N . ARG A 1 331 ? 12.771 -4.365 -36.134 1.00 93.69 331 ARG A N 1
ATOM 2622 C CA . ARG A 1 331 ? 11.356 -4.695 -35.844 1.00 93.69 331 ARG A CA 1
ATOM 2623 C C . ARG A 1 331 ? 11.193 -5.955 -34.992 1.00 93.69 331 ARG A C 1
ATOM 2625 O O . ARG A 1 331 ? 10.111 -6.192 -34.456 1.00 93.69 331 ARG A O 1
ATOM 2632 N N . TYR A 1 332 ? 12.255 -6.743 -34.854 1.00 95.75 332 TYR A N 1
ATOM 2633 C CA . TYR A 1 332 ? 12.350 -7.867 -33.935 1.00 95.75 332 TYR A CA 1
ATOM 2634 C C . TYR A 1 332 ? 13.815 -8.236 -33.651 1.00 95.75 332 TYR A C 1
ATOM 2636 O O . TYR A 1 332 ? 14.699 -7.917 -34.443 1.00 95.75 332 TYR A O 1
ATOM 2644 N N . TYR A 1 333 ? 14.039 -8.975 -32.566 1.00 95.56 333 TYR A N 1
ATOM 2645 C CA . TYR A 1 333 ? 15.26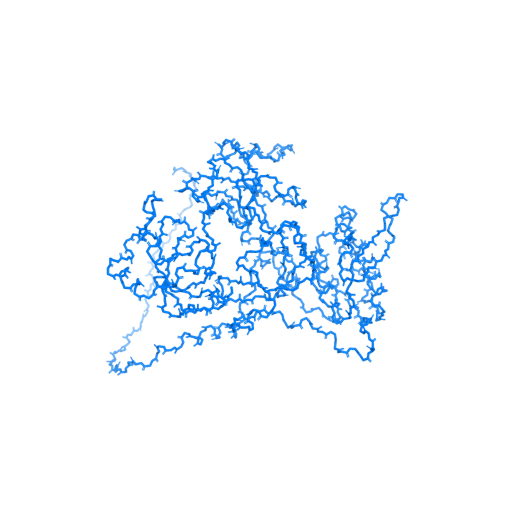3 -9.726 -32.274 1.00 95.56 333 TYR A CA 1
ATOM 2646 C C . TYR A 1 333 ? 14.998 -11.201 -32.550 1.00 95.56 333 TYR A C 1
ATOM 2648 O O . TYR A 1 333 ? 13.935 -11.710 -32.182 1.00 95.56 333 TYR A O 1
ATOM 2656 N N . GLU A 1 334 ? 15.932 -11.879 -33.213 1.00 93.44 334 GLU A N 1
ATOM 2657 C CA . GLU A 1 334 ? 15.737 -13.272 -33.614 1.00 93.44 334 GLU A CA 1
ATOM 2658 C C . GLU A 1 334 ? 15.702 -14.259 -32.444 1.00 93.44 334 GLU A C 1
ATOM 2660 O O . GLU A 1 334 ? 16.139 -13.969 -31.329 1.00 93.44 334 GLU A O 1
ATOM 2665 N N . ALA A 1 335 ? 15.154 -15.444 -32.719 1.00 90.81 335 ALA A N 1
ATOM 2666 C CA . ALA A 1 335 ? 15.171 -16.552 -31.775 1.00 90.81 335 ALA A CA 1
ATOM 2667 C C . ALA A 1 335 ? 16.617 -17.012 -31.502 1.00 90.81 335 ALA A C 1
ATOM 2669 O O . ALA A 1 335 ? 17.395 -17.197 -32.437 1.00 90.81 335 ALA A O 1
ATOM 2670 N N . GLY A 1 336 ? 16.975 -17.220 -30.235 1.00 91.62 336 GLY A N 1
ATOM 2671 C CA . GLY A 1 336 ? 18.359 -17.489 -29.835 1.00 91.62 336 GLY A CA 1
ATOM 2672 C C . GLY A 1 336 ? 18.527 -17.782 -28.340 1.00 91.62 336 GLY A C 1
ATOM 2673 O O . GLY A 1 336 ? 17.560 -17.690 -27.581 1.00 91.62 336 GLY A O 1
ATOM 2674 N N . PRO A 1 337 ? 19.748 -18.102 -27.874 1.00 90.25 337 PRO A N 1
ATOM 2675 C CA . PRO A 1 337 ? 20.021 -18.344 -26.458 1.00 90.25 337 PRO A CA 1
ATOM 2676 C C . PRO A 1 337 ? 19.682 -17.124 -25.591 1.00 90.25 337 PRO A C 1
ATOM 2678 O O . PRO A 1 337 ? 20.073 -16.003 -25.933 1.00 90.25 337 PRO A O 1
ATOM 2681 N N . ILE A 1 338 ? 19.028 -17.343 -24.441 1.00 88.44 338 ILE A N 1
ATOM 2682 C CA . ILE A 1 338 ? 18.604 -16.286 -23.496 1.00 88.44 338 ILE A CA 1
ATOM 2683 C C . ILE A 1 338 ? 19.684 -15.208 -23.260 1.00 88.44 338 ILE A C 1
ATOM 2685 O O . ILE A 1 338 ? 19.376 -14.025 -23.441 1.00 88.44 338 ILE A O 1
ATOM 2689 N N . PRO A 1 339 ? 20.949 -15.546 -22.918 1.00 87.69 339 PRO A N 1
ATOM 2690 C CA . PRO A 1 339 ? 21.948 -14.530 -22.583 1.00 87.69 339 PRO A CA 1
ATOM 2691 C C . PRO A 1 339 ? 22.418 -13.722 -23.796 1.00 87.69 339 PRO A C 1
ATOM 2693 O O . PRO A 1 339 ? 22.898 -12.604 -23.632 1.00 87.69 339 PRO A O 1
ATOM 2696 N N . HIS A 1 340 ? 22.295 -14.267 -25.011 1.00 89.50 340 HIS A N 1
ATOM 2697 C CA . HIS A 1 340 ? 22.669 -13.573 -26.242 1.00 89.50 340 HIS A CA 1
ATOM 2698 C C . HIS A 1 340 ? 21.566 -12.603 -26.675 1.00 89.50 340 HIS A C 1
ATOM 2700 O O . HIS A 1 340 ? 21.823 -11.411 -26.824 1.00 89.50 340 HIS A O 1
ATOM 2706 N N . VAL A 1 341 ? 20.327 -13.093 -26.799 1.00 92.62 341 VAL A N 1
ATOM 2707 C CA . VAL A 1 341 ? 19.177 -12.286 -27.244 1.00 92.62 341 VAL A CA 1
ATOM 2708 C C . VAL A 1 341 ? 18.943 -11.106 -26.299 1.00 92.62 341 VAL A C 1
ATOM 2710 O O . VAL A 1 341 ? 18.800 -9.971 -26.755 1.00 92.62 341 VAL A O 1
ATOM 2713 N N . PHE A 1 342 ? 18.991 -11.333 -24.981 1.00 91.50 342 PHE A N 1
ATOM 2714 C CA . PHE A 1 342 ? 18.857 -10.234 -24.028 1.00 91.50 342 PHE A CA 1
ATOM 2715 C C . PHE A 1 342 ? 20.067 -9.297 -23.992 1.00 91.50 342 PHE A C 1
ATOM 2717 O O . PHE A 1 342 ? 19.876 -8.112 -23.746 1.00 91.50 342 PHE A O 1
ATOM 2724 N N . ARG A 1 343 ? 21.290 -9.746 -24.306 1.00 89.50 343 ARG A N 1
ATOM 2725 C CA . ARG A 1 343 ? 22.444 -8.836 -24.412 1.00 89.50 343 ARG A CA 1
ATOM 2726 C C . ARG A 1 343 ? 22.279 -7.805 -25.523 1.00 89.50 343 ARG A C 1
ATOM 2728 O O . ARG A 1 343 ? 22.627 -6.650 -25.299 1.00 89.50 343 ARG A O 1
ATOM 2735 N N . VAL A 1 344 ? 21.739 -8.202 -26.675 1.00 91.44 344 VAL A N 1
ATOM 2736 C CA . VAL A 1 344 ? 21.439 -7.260 -27.766 1.00 91.44 344 VAL A CA 1
ATOM 2737 C C . VAL A 1 344 ? 20.282 -6.341 -27.356 1.00 91.44 344 VAL A C 1
ATOM 2739 O O . VAL A 1 344 ? 20.439 -5.124 -27.357 1.00 91.44 344 VAL A O 1
ATOM 2742 N N . LEU A 1 345 ? 19.167 -6.910 -26.881 1.00 93.56 345 LEU A N 1
ATOM 2743 C CA . LEU A 1 345 ? 17.985 -6.145 -26.462 1.00 93.56 345 LEU A CA 1
ATOM 2744 C C . LEU A 1 345 ? 18.284 -5.094 -25.375 1.00 93.56 345 LEU A C 1
ATOM 2746 O O . LEU A 1 345 ? 17.822 -3.961 -25.474 1.00 93.56 345 LEU A O 1
ATOM 2750 N N . ILE A 1 346 ? 19.036 -5.451 -24.328 1.00 91.00 346 ILE A N 1
ATOM 2751 C CA . ILE A 1 346 ? 19.356 -4.533 -23.223 1.00 91.00 346 ILE A CA 1
ATOM 2752 C C . ILE A 1 346 ? 20.291 -3.413 -23.703 1.00 91.00 346 ILE A C 1
ATOM 2754 O O . ILE A 1 346 ? 20.104 -2.262 -23.309 1.00 91.00 346 ILE A O 1
ATOM 2758 N N . ALA A 1 347 ? 21.261 -3.721 -24.571 1.00 88.38 347 ALA A N 1
ATOM 2759 C CA . ALA A 1 347 ? 22.146 -2.713 -25.149 1.00 88.38 347 ALA A CA 1
ATOM 2760 C C . ALA A 1 347 ? 21.374 -1.712 -26.026 1.00 88.38 347 ALA A C 1
ATOM 2762 O O . ALA A 1 347 ? 21.641 -0.512 -25.965 1.00 88.38 347 ALA A O 1
ATOM 2763 N N . ASP A 1 348 ? 20.392 -2.172 -26.801 1.00 91.88 348 ASP A N 1
ATOM 2764 C CA . ASP A 1 348 ? 19.535 -1.318 -27.633 1.00 91.88 348 ASP A CA 1
ATOM 2765 C C . ASP A 1 348 ? 18.565 -0.468 -26.795 1.00 91.88 348 ASP A C 1
ATOM 2767 O O . ASP A 1 348 ? 18.398 0.726 -27.059 1.00 91.88 348 ASP A O 1
ATOM 2771 N N . ILE A 1 349 ? 17.986 -1.037 -25.729 1.00 91.56 349 ILE A N 1
ATOM 2772 C CA . ILE A 1 349 ? 17.196 -0.288 -24.736 1.00 91.56 349 ILE A CA 1
ATOM 2773 C C . ILE A 1 349 ? 18.045 0.828 -24.113 1.00 91.56 349 ILE A C 1
ATOM 2775 O O . ILE A 1 349 ? 17.602 1.974 -24.070 1.00 91.56 349 ILE A O 1
ATOM 2779 N N . TYR A 1 350 ? 19.267 0.518 -23.668 1.00 89.50 350 TYR A N 1
ATOM 2780 C CA . TYR A 1 350 ? 20.162 1.501 -23.054 1.00 89.50 350 TYR A CA 1
ATOM 2781 C C . TYR A 1 350 ? 20.588 2.601 -24.040 1.00 89.50 350 TYR A C 1
ATOM 2783 O O . TYR A 1 350 ? 20.590 3.778 -23.687 1.00 89.50 350 TYR A O 1
ATOM 2791 N N . GLN A 1 351 ? 20.877 2.254 -25.298 1.00 88.81 351 GLN A N 1
ATOM 2792 C CA . GLN A 1 351 ? 21.180 3.236 -26.348 1.00 88.81 351 GLN A CA 1
ATOM 2793 C C . GLN A 1 351 ? 20.027 4.217 -26.598 1.00 88.81 351 GLN A C 1
ATOM 2795 O O . GLN A 1 351 ? 20.283 5.381 -26.910 1.00 88.81 351 GLN A O 1
ATOM 2800 N N . CYS A 1 352 ? 18.775 3.780 -26.430 1.00 92.38 352 CYS A N 1
ATOM 2801 C CA . CYS A 1 352 ? 17.593 4.635 -26.556 1.00 92.38 352 CYS A CA 1
ATOM 2802 C C . CYS A 1 352 ? 17.376 5.596 -25.372 1.00 92.38 352 CYS A C 1
ATOM 2804 O O . CYS A 1 352 ? 16.442 6.402 -25.427 1.00 92.38 352 CYS A O 1
ATOM 2806 N N . ALA A 1 353 ? 18.172 5.507 -24.298 1.00 90.56 353 ALA A N 1
ATOM 2807 C CA . ALA A 1 353 ? 18.082 6.426 -23.167 1.00 90.56 353 ALA A CA 1
ATOM 2808 C C . ALA A 1 353 ? 18.621 7.812 -23.552 1.00 90.56 353 ALA A C 1
ATOM 2810 O O . ALA A 1 353 ? 19.711 7.934 -24.141 1.00 90.56 353 ALA A O 1
ATOM 2811 N N . SER A 1 354 ? 17.867 8.859 -23.209 1.00 87.12 354 SER A N 1
ATOM 2812 C CA . SER A 1 354 ? 18.291 10.233 -23.474 1.00 87.12 354 SER A CA 1
ATOM 2813 C C . SER A 1 354 ? 19.542 10.578 -22.646 1.00 87.12 354 SER A C 1
ATOM 2815 O O . SER A 1 354 ? 19.726 10.012 -21.563 1.00 87.12 354 SER A O 1
ATOM 2817 N N . PRO A 1 355 ? 20.467 11.422 -23.151 1.00 84.25 355 PRO A N 1
ATOM 2818 C CA . PRO A 1 355 ? 21.777 11.635 -22.526 1.00 84.25 355 PRO A CA 1
ATOM 2819 C C . PRO A 1 355 ? 21.720 11.980 -21.033 1.00 84.25 355 PRO A C 1
ATOM 2821 O O . PRO A 1 355 ? 22.504 11.445 -20.253 1.00 84.25 355 PRO A O 1
ATOM 2824 N N . GLU A 1 356 ? 20.754 12.811 -20.652 1.00 81.31 356 GLU A N 1
ATOM 2825 C CA . GLU A 1 356 ? 20.476 13.297 -19.300 1.00 81.31 356 GLU A CA 1
ATOM 2826 C C . GLU A 1 356 ? 19.788 12.280 -18.370 1.00 81.31 356 GLU A C 1
ATOM 2828 O O . GLU A 1 356 ? 19.594 12.579 -17.195 1.00 81.31 356 GLU A O 1
ATOM 2833 N N . HIS A 1 357 ? 19.427 11.092 -18.870 1.00 81.88 357 HIS A N 1
ATOM 2834 C CA . HIS A 1 357 ? 18.778 10.018 -18.101 1.00 81.88 357 HIS A CA 1
ATOM 2835 C C . HIS A 1 357 ? 19.545 8.681 -18.129 1.00 81.88 357 HIS A C 1
ATOM 2837 O O . HIS A 1 357 ? 19.064 7.644 -17.661 1.00 81.88 357 HIS A O 1
ATOM 2843 N N . ARG A 1 358 ? 20.767 8.674 -18.679 1.00 84.06 358 ARG A N 1
ATOM 2844 C CA . ARG A 1 358 ? 21.600 7.464 -18.806 1.00 84.06 358 ARG A CA 1
ATOM 2845 C C . ARG A 1 358 ? 22.097 6.907 -17.479 1.00 84.06 358 ARG A C 1
ATOM 2847 O O . ARG A 1 358 ? 22.290 5.695 -17.391 1.00 84.06 358 ARG A O 1
ATOM 2854 N N . LEU A 1 359 ? 22.304 7.751 -16.468 1.00 78.31 359 LEU A N 1
ATOM 2855 C CA . LEU A 1 359 ? 22.758 7.311 -15.147 1.00 78.31 359 LEU A CA 1
ATOM 2856 C C . LEU A 1 359 ? 21.610 6.654 -14.369 1.00 78.31 359 LEU A C 1
ATOM 2858 O O . LEU A 1 359 ? 21.788 5.607 -13.758 1.00 78.31 359 LEU A O 1
ATOM 2862 N N . GLU A 1 360 ? 20.406 7.206 -14.469 1.00 75.38 360 GLU A N 1
ATOM 2863 C CA . GLU A 1 360 ? 19.171 6.654 -13.923 1.00 75.38 360 GLU A CA 1
ATOM 2864 C C . GLU A 1 360 ? 18.865 5.298 -14.563 1.00 75.38 360 GLU A C 1
ATOM 2866 O O . GLU A 1 360 ? 18.652 4.315 -13.854 1.00 75.38 360 GLU A O 1
ATOM 2871 N N . VAL A 1 361 ? 18.905 5.207 -15.899 1.00 81.56 361 VAL A N 1
ATOM 2872 C CA . VAL A 1 361 ? 18.701 3.936 -16.615 1.00 81.56 361 VAL A CA 1
ATOM 2873 C C . VAL A 1 361 ? 19.810 2.929 -16.296 1.00 81.56 361 VAL A C 1
ATOM 2875 O O . VAL A 1 361 ? 19.509 1.754 -16.100 1.00 81.56 361 VAL A O 1
ATOM 2878 N N . GLN A 1 362 ? 21.067 3.361 -16.144 1.00 79.88 362 GLN A N 1
ATOM 2879 C CA . GLN A 1 362 ? 22.144 2.495 -15.654 1.00 79.88 362 GLN A CA 1
ATOM 2880 C C . GLN A 1 362 ? 21.828 1.942 -14.256 1.00 79.88 362 GLN A C 1
ATOM 2882 O O . GLN A 1 362 ? 21.921 0.735 -14.052 1.00 79.88 362 GLN A O 1
ATOM 2887 N N . ASN A 1 363 ? 21.402 2.795 -13.324 1.00 74.88 363 ASN A N 1
ATOM 2888 C CA . ASN A 1 363 ? 21.111 2.430 -11.935 1.00 74.88 363 ASN A CA 1
ATOM 2889 C C . ASN A 1 363 ? 19.812 1.614 -11.769 1.00 74.88 363 ASN A C 1
ATOM 2891 O O . ASN A 1 363 ? 19.639 0.946 -10.753 1.00 74.88 363 ASN A O 1
ATOM 2895 N N . MET A 1 364 ? 18.901 1.645 -12.749 1.00 76.06 364 MET A N 1
ATOM 2896 C CA . MET A 1 364 ? 17.724 0.763 -12.810 1.00 76.06 364 MET A CA 1
ATOM 2897 C C . MET A 1 364 ? 18.017 -0.602 -13.452 1.00 76.06 364 MET A C 1
ATOM 2899 O O . MET A 1 364 ? 17.280 -1.554 -13.203 1.00 76.06 364 MET A O 1
ATOM 2903 N N . LEU A 1 365 ? 19.049 -0.700 -14.296 1.00 79.44 365 LEU A N 1
ATOM 2904 C CA . LEU A 1 365 ? 19.423 -1.929 -15.006 1.00 79.44 365 LEU A CA 1
ATOM 2905 C C . LEU A 1 365 ? 20.519 -2.731 -14.293 1.00 79.44 365 LEU A C 1
ATOM 2907 O O . LEU A 1 365 ? 20.464 -3.961 -14.286 1.00 79.44 365 LEU A O 1
ATOM 2911 N N . ASN A 1 366 ? 21.536 -2.054 -13.756 1.00 77.94 366 ASN A N 1
ATOM 2912 C CA . ASN A 1 366 ? 22.671 -2.701 -13.108 1.00 77.94 366 ASN A CA 1
ATOM 2913 C C . ASN A 1 366 ? 22.265 -3.303 -11.760 1.00 77.94 366 ASN A C 1
ATOM 2915 O O . ASN A 1 366 ? 21.537 -2.681 -10.987 1.00 77.94 366 ASN A O 1
ATOM 2919 N N . THR A 1 367 ? 22.799 -4.480 -11.444 1.00 67.81 367 THR A N 1
ATOM 2920 C CA . THR A 1 367 ? 22.774 -5.005 -10.084 1.00 67.81 367 THR A CA 1
ATOM 2921 C C . THR A 1 367 ? 24.126 -5.569 -9.677 1.00 67.81 367 THR A C 1
ATOM 2923 O O . THR A 1 367 ? 24.745 -6.354 -10.402 1.00 67.81 367 THR A O 1
ATOM 2926 N N . ASP A 1 368 ? 24.539 -5.190 -8.475 1.00 60.12 368 ASP A N 1
ATOM 2927 C CA . ASP A 1 368 ? 25.707 -5.730 -7.784 1.00 60.12 368 ASP A CA 1
ATOM 2928 C C . ASP A 1 368 ? 25.286 -6.766 -6.719 1.00 60.12 368 ASP A C 1
ATOM 2930 O O . ASP A 1 368 ? 26.112 -7.252 -5.954 1.00 60.12 368 ASP A O 1
ATOM 2934 N N . ASP A 1 369 ? 23.992 -7.115 -6.679 1.00 57.62 369 ASP A N 1
ATOM 2935 C CA . ASP A 1 369 ? 23.435 -8.189 -5.858 1.00 57.62 369 ASP A CA 1
ATOM 2936 C C . ASP A 1 369 ? 23.795 -9.551 -6.474 1.00 57.62 369 ASP A C 1
ATOM 2938 O O . ASP A 1 369 ? 23.314 -9.904 -7.553 1.00 57.62 369 ASP A O 1
ATOM 2942 N N . ASP A 1 370 ? 24.674 -10.300 -5.804 1.00 51.59 370 ASP A N 1
ATOM 2943 C CA . ASP A 1 370 ? 25.082 -11.652 -6.199 1.00 51.59 370 ASP A CA 1
ATOM 2944 C C . ASP A 1 370 ? 24.068 -12.738 -5.776 1.00 51.59 370 ASP A C 1
ATOM 2946 O O . ASP A 1 370 ? 24.072 -13.821 -6.368 1.00 51.59 370 ASP A O 1
ATOM 2950 N N . ASP A 1 371 ? 23.153 -12.454 -4.833 1.00 47.03 371 ASP A N 1
ATOM 2951 C CA . ASP A 1 371 ? 22.170 -13.421 -4.308 1.00 47.03 371 ASP A CA 1
ATOM 2952 C C . ASP A 1 371 ? 21.009 -13.688 -5.293 1.00 47.03 371 ASP A C 1
ATOM 2954 O O . ASP A 1 371 ? 20.200 -14.607 -5.099 1.00 47.03 371 ASP A O 1
ATOM 2958 N N . VAL A 1 372 ? 20.887 -12.899 -6.371 1.00 51.78 372 VAL A N 1
ATOM 2959 C CA . VAL A 1 372 ? 19.789 -13.036 -7.338 1.00 51.78 372 VAL A CA 1
ATOM 2960 C C . VAL A 1 372 ? 19.917 -14.350 -8.114 1.00 51.78 372 VAL A C 1
ATOM 2962 O O . VAL A 1 372 ? 20.897 -14.608 -8.815 1.00 51.78 372 VAL A O 1
ATOM 2965 N N . SER A 1 373 ? 18.862 -15.170 -8.082 1.00 49.19 373 SER A N 1
ATOM 2966 C CA . SER A 1 373 ? 18.774 -16.457 -8.789 1.00 49.19 373 SER A CA 1
ATOM 2967 C C . SER A 1 373 ? 18.530 -16.318 -10.307 1.00 49.19 373 SER A C 1
ATOM 2969 O O . SER A 1 373 ? 17.702 -17.009 -10.903 1.00 49.19 373 SER A O 1
ATOM 2971 N N . ALA A 1 374 ? 19.297 -15.436 -10.946 1.00 58.28 374 ALA A N 1
ATOM 2972 C CA . ALA A 1 374 ? 19.260 -15.075 -12.360 1.00 58.28 374 ALA A CA 1
ATOM 2973 C C . ALA A 1 374 ? 20.421 -15.712 -13.158 1.00 58.28 374 ALA A C 1
ATOM 2975 O O . ALA A 1 374 ? 21.187 -16.528 -12.635 1.00 58.28 374 ALA A O 1
ATOM 2976 N N . ILE A 1 375 ? 20.531 -15.343 -14.438 1.00 65.50 375 ILE A N 1
ATOM 2977 C CA . ILE A 1 375 ? 21.774 -15.358 -15.227 1.00 65.50 375 ILE A CA 1
ATOM 2978 C C . ILE A 1 375 ? 22.212 -13.894 -15.381 1.00 65.50 375 ILE A C 1
ATOM 2980 O O . ILE A 1 375 ? 21.374 -13.044 -15.659 1.00 65.50 375 ILE A O 1
ATOM 2984 N N . TYR A 1 376 ? 23.498 -13.568 -15.244 1.00 76.62 376 TYR A N 1
ATOM 2985 C CA . TYR A 1 376 ? 23.970 -12.191 -15.449 1.00 76.62 376 TYR A CA 1
ATOM 2986 C C . TYR A 1 376 ? 24.422 -11.969 -16.892 1.00 76.62 376 TYR A C 1
ATOM 2988 O O . TYR A 1 376 ? 25.399 -12.566 -17.348 1.00 76.62 376 TYR A O 1
ATOM 2996 N N . VAL A 1 377 ? 23.762 -11.050 -17.594 1.00 76.25 377 VAL A N 1
ATOM 2997 C CA . VAL A 1 377 ? 24.270 -10.502 -18.852 1.00 76.25 377 VAL A CA 1
ATOM 2998 C C . VAL A 1 377 ? 25.254 -9.383 -18.522 1.00 76.25 377 VAL A C 1
ATOM 3000 O O . VAL A 1 377 ? 24.895 -8.399 -17.877 1.00 76.25 377 VAL A O 1
ATOM 3003 N N . LYS A 1 378 ? 26.506 -9.544 -18.965 1.00 77.19 378 LYS A N 1
ATOM 3004 C CA . LYS A 1 378 ? 27.578 -8.555 -18.794 1.00 77.19 378 LYS A CA 1
ATOM 3005 C C . LYS A 1 378 ? 27.841 -7.804 -20.099 1.00 77.19 378 LYS A C 1
ATOM 3007 O O . LYS A 1 378 ? 28.078 -8.434 -21.133 1.00 77.19 378 LYS A O 1
ATOM 3012 N N . PHE A 1 379 ? 27.873 -6.474 -20.045 1.00 73.38 379 PHE A N 1
ATOM 3013 C CA . PHE A 1 379 ? 28.347 -5.632 -21.146 1.00 73.38 379 PHE A CA 1
ATOM 3014 C C . PHE A 1 379 ? 29.177 -4.453 -20.628 1.00 73.38 379 PHE A C 1
ATOM 3016 O O . PHE A 1 379 ? 28.870 -3.869 -19.594 1.00 73.38 379 PHE A O 1
ATOM 3023 N N . LYS A 1 380 ? 30.255 -4.117 -21.346 1.00 67.06 380 LYS A N 1
ATOM 3024 C CA . LYS A 1 380 ? 31.024 -2.890 -21.108 1.00 67.06 380 LYS A CA 1
ATOM 3025 C C . LYS A 1 380 ? 30.380 -1.767 -21.912 1.00 67.06 380 LYS A C 1
ATOM 3027 O O . LYS A 1 380 ? 30.321 -1.877 -23.134 1.00 67.06 380 LYS A O 1
ATOM 3032 N N . TRP A 1 381 ? 29.940 -0.703 -21.251 1.00 65.75 381 TRP A N 1
ATOM 3033 C CA . TRP A 1 381 ? 29.517 0.531 -21.906 1.00 65.75 381 TRP A CA 1
ATOM 3034 C C . TRP A 1 381 ? 30.547 1.644 -21.686 1.00 65.75 381 TRP A C 1
ATOM 3036 O O . TRP A 1 381 ? 31.309 1.616 -20.722 1.00 65.75 381 TRP A O 1
ATOM 3046 N N . ARG A 1 382 ? 30.606 2.618 -22.598 1.00 61.97 382 ARG A N 1
ATOM 3047 C CA . ARG A 1 382 ? 31.494 3.782 -22.499 1.00 61.97 382 ARG A CA 1
ATOM 3048 C C . ARG A 1 382 ? 30.676 4.996 -22.061 1.00 61.97 382 ARG A C 1
ATOM 3050 O O . ARG A 1 382 ? 29.966 5.587 -22.871 1.00 61.97 382 ARG A O 1
ATOM 3057 N N . VAL A 1 383 ? 30.727 5.305 -20.765 1.00 56.47 383 VAL A N 1
ATOM 3058 C CA . VAL A 1 383 ? 30.022 6.454 -20.162 1.00 56.47 383 VAL A CA 1
ATOM 3059 C C . VAL A 1 383 ? 30.945 7.676 -20.088 1.00 56.47 383 VAL A C 1
ATOM 3061 O O . VAL A 1 383 ? 30.486 8.802 -20.250 1.00 56.47 383 VAL A O 1
ATOM 3064 N N . SER A 1 384 ? 32.250 7.455 -19.907 1.00 54.19 384 SER A N 1
ATOM 3065 C CA . SER A 1 384 ? 33.292 8.487 -19.865 1.00 54.19 384 SER A CA 1
ATOM 3066 C C . SER A 1 384 ? 34.556 7.995 -20.600 1.00 54.19 384 SER A C 1
ATOM 3068 O O . SER A 1 384 ? 34.465 7.207 -21.549 1.00 54.19 384 SER A O 1
ATOM 3070 N N . ALA A 1 385 ? 35.745 8.441 -20.180 1.00 54.47 385 ALA A N 1
ATOM 3071 C CA . ALA A 1 385 ? 36.998 7.772 -20.531 1.00 54.47 385 ALA A CA 1
ATOM 3072 C C . ALA A 1 385 ? 36.996 6.295 -20.081 1.00 54.47 385 ALA A C 1
ATOM 3074 O O . ALA A 1 385 ? 37.516 5.440 -20.801 1.00 54.47 385 ALA A O 1
ATOM 3075 N N . ASP A 1 386 ? 36.342 6.003 -18.952 1.00 52.41 386 ASP A N 1
ATOM 3076 C CA . ASP A 1 386 ? 36.238 4.677 -18.356 1.00 52.41 386 ASP A CA 1
ATOM 3077 C C . ASP A 1 386 ? 35.072 3.850 -18.913 1.00 52.41 386 ASP A C 1
ATOM 3079 O O . ASP A 1 386 ? 34.010 4.348 -19.313 1.00 52.41 386 ASP A O 1
ATOM 3083 N N . HIS A 1 387 ? 35.274 2.532 -18.897 1.00 61.75 387 HIS A N 1
ATOM 3084 C CA . HIS A 1 387 ? 34.271 1.551 -19.287 1.00 61.75 387 HIS A CA 1
ATOM 3085 C C . HIS A 1 387 ? 33.516 1.017 -18.067 1.00 61.75 387 HIS A C 1
ATOM 3087 O O . HIS A 1 387 ? 34.046 0.198 -17.316 1.00 61.75 387 HIS A O 1
ATOM 3093 N N . VAL A 1 388 ? 32.247 1.400 -17.925 1.00 68.50 388 VAL A N 1
ATOM 3094 C CA . VAL A 1 388 ? 31.348 0.818 -16.920 1.00 68.50 388 VAL A CA 1
ATOM 3095 C C . VAL A 1 388 ? 30.976 -0.601 -17.354 1.00 68.50 388 VAL A C 1
ATOM 3097 O O . VAL A 1 388 ? 30.467 -0.810 -18.457 1.00 68.50 388 VAL A O 1
ATOM 3100 N N . LEU A 1 389 ? 31.227 -1.592 -16.496 1.00 73.56 389 LEU A N 1
ATOM 3101 C CA . LEU A 1 389 ? 30.786 -2.970 -16.706 1.00 73.56 389 LEU A CA 1
ATOM 3102 C C . LEU A 1 389 ? 29.409 -3.163 -16.064 1.00 73.56 389 LEU A C 1
ATOM 3104 O O . LEU A 1 389 ? 29.319 -3.384 -14.862 1.00 73.56 389 LEU A O 1
ATOM 3108 N N . MET A 1 390 ? 28.349 -3.124 -16.867 1.00 76.62 390 MET A N 1
ATOM 3109 C CA . MET A 1 390 ? 26.999 -3.391 -16.376 1.00 76.62 390 MET A CA 1
ATOM 3110 C C . MET A 1 390 ? 26.752 -4.896 -16.236 1.00 76.62 390 MET A C 1
ATOM 3112 O O . MET A 1 390 ? 27.054 -5.680 -17.143 1.00 76.62 390 MET A O 1
ATOM 3116 N N . ARG A 1 391 ? 26.169 -5.283 -15.099 1.00 78.31 391 ARG A N 1
ATOM 3117 C CA . ARG A 1 391 ? 25.637 -6.607 -14.769 1.00 78.31 391 ARG A CA 1
ATOM 3118 C C . ARG A 1 391 ? 24.111 -6.520 -14.721 1.00 78.31 391 ARG A C 1
ATOM 3120 O O . ARG A 1 391 ? 23.565 -5.963 -13.776 1.00 78.31 391 ARG A O 1
ATOM 3127 N N . VAL A 1 392 ? 23.411 -7.088 -15.700 1.00 80.94 392 VAL A N 1
ATOM 3128 C CA . VAL A 1 392 ? 21.936 -7.084 -15.714 1.00 80.94 392 VAL A CA 1
ATOM 3129 C C . VAL A 1 392 ? 21.412 -8.503 -15.467 1.00 80.94 392 VAL A C 1
ATOM 3131 O O . VAL A 1 392 ? 21.811 -9.420 -16.195 1.00 80.94 392 VAL A O 1
ATOM 3134 N N . PRO A 1 393 ? 20.554 -8.728 -14.452 1.00 79.31 393 PRO A N 1
ATOM 3135 C CA . PRO A 1 393 ? 20.024 -10.050 -14.140 1.00 79.31 393 PRO A CA 1
ATOM 3136 C C . PRO A 1 393 ? 18.899 -10.406 -15.119 1.00 79.31 393 PRO A C 1
ATOM 3138 O O . PRO A 1 393 ? 17.879 -9.721 -15.178 1.00 79.31 393 PRO A O 1
ATOM 3141 N N . VAL A 1 394 ? 19.066 -11.492 -15.873 1.00 81.56 394 VAL A N 1
ATOM 3142 C CA . VAL A 1 394 ? 18.062 -12.044 -16.795 1.00 81.56 394 VAL A CA 1
ATOM 3143 C C . VAL A 1 394 ? 17.515 -13.379 -16.291 1.00 81.56 394 VAL A C 1
ATOM 3145 O O . VAL A 1 394 ? 18.137 -14.062 -15.474 1.00 81.56 394 VAL A O 1
ATOM 3148 N N . CYS A 1 395 ? 16.329 -13.764 -16.760 1.00 76.75 395 CYS A N 1
ATOM 3149 C CA . CYS A 1 395 ? 15.695 -15.011 -16.340 1.00 76.75 395 CYS A CA 1
ATOM 3150 C C . CYS A 1 395 ? 16.492 -16.266 -16.748 1.00 76.75 395 CYS A C 1
ATOM 3152 O O . CYS A 1 395 ? 17.303 -16.231 -17.671 1.00 76.75 395 CYS A O 1
ATOM 3154 N N . ARG A 1 396 ? 16.249 -17.395 -16.071 1.00 76.19 396 ARG A N 1
ATOM 3155 C CA . ARG A 1 396 ? 16.961 -18.661 -16.328 1.00 76.19 396 ARG A CA 1
ATOM 3156 C C . ARG A 1 396 ? 16.348 -19.485 -17.460 1.00 76.19 396 ARG A C 1
ATOM 3158 O O . ARG A 1 396 ? 17.076 -20.212 -18.124 1.00 76.19 396 ARG A O 1
ATOM 3165 N N . THR A 1 397 ? 15.038 -19.369 -17.682 1.00 78.12 397 THR A N 1
ATOM 3166 C CA . THR A 1 397 ? 14.302 -20.155 -18.687 1.00 78.12 397 THR A CA 1
ATOM 3167 C C . THR A 1 397 ? 13.384 -19.292 -19.548 1.00 78.12 397 THR A C 1
ATOM 3169 O O . THR A 1 397 ? 12.951 -18.214 -19.134 1.00 78.12 397 THR A O 1
ATOM 3172 N N . ALA A 1 398 ? 13.042 -19.760 -20.749 1.00 79.75 398 ALA A N 1
ATOM 3173 C CA . ALA A 1 398 ? 12.207 -19.020 -21.687 1.00 79.75 398 ALA A CA 1
ATOM 3174 C C . ALA A 1 398 ? 10.784 -18.828 -21.138 1.00 79.75 398 ALA A C 1
ATOM 3176 O O . ALA A 1 398 ? 10.207 -17.749 -21.276 1.00 79.75 398 ALA A O 1
ATOM 3177 N N . ARG A 1 399 ? 10.243 -19.806 -20.396 1.00 73.19 399 ARG A N 1
ATOM 3178 C CA . ARG A 1 399 ? 8.958 -19.654 -19.684 1.00 73.19 399 ARG A CA 1
ATOM 3179 C C . ARG A 1 399 ? 8.914 -18.461 -18.714 1.00 73.19 399 ARG A C 1
ATOM 3181 O O . ARG A 1 399 ? 7.842 -17.898 -18.521 1.00 73.19 399 ARG A O 1
ATOM 3188 N N . GLN A 1 400 ? 10.047 -18.026 -18.158 1.00 74.12 400 GLN A N 1
ATOM 3189 C CA . GLN A 1 400 ? 10.136 -16.823 -17.312 1.00 74.12 400 GLN A CA 1
ATOM 3190 C C . GLN A 1 400 ? 10.269 -15.513 -18.119 1.00 74.12 400 GLN A C 1
ATOM 3192 O O . GLN A 1 400 ? 9.984 -14.433 -17.595 1.00 74.12 400 GLN A O 1
ATOM 3197 N N . ALA A 1 401 ? 10.686 -15.585 -19.386 1.00 81.44 401 ALA A N 1
ATOM 3198 C CA . ALA A 1 401 ? 11.105 -14.435 -20.189 1.00 81.44 401 ALA A CA 1
ATOM 3199 C C . ALA A 1 401 ? 9.988 -13.419 -20.459 1.00 81.44 401 ALA A C 1
ATOM 3201 O O . ALA A 1 401 ? 10.245 -12.217 -20.475 1.00 81.44 401 ALA A O 1
ATOM 3202 N N . VAL A 1 402 ? 8.742 -13.881 -20.620 1.00 78.25 402 VAL A N 1
ATOM 3203 C CA . VAL A 1 402 ? 7.566 -13.009 -20.810 1.00 78.25 402 VAL A CA 1
ATOM 3204 C C . VAL A 1 402 ? 7.337 -12.122 -19.585 1.00 78.25 402 VAL A C 1
ATOM 3206 O O . VAL A 1 402 ? 7.079 -10.928 -19.724 1.00 78.25 402 VAL A O 1
ATOM 3209 N N . GLY A 1 403 ? 7.454 -12.698 -18.384 1.00 72.25 403 GLY A N 1
ATOM 3210 C CA . GLY A 1 403 ? 7.331 -11.963 -17.127 1.00 72.25 403 GLY A CA 1
ATOM 3211 C C . GLY A 1 403 ? 8.496 -11.002 -16.927 1.00 72.25 403 GLY A C 1
ATOM 3212 O O . GLY A 1 403 ? 8.276 -9.808 -16.744 1.00 72.25 403 GLY A O 1
ATOM 3213 N N . TRP A 1 404 ? 9.728 -11.503 -17.048 1.00 79.94 404 TRP A N 1
ATOM 3214 C CA . TRP A 1 404 ? 10.943 -10.700 -16.891 1.00 79.94 404 TRP A CA 1
ATOM 3215 C C . TRP A 1 404 ? 10.972 -9.476 -17.820 1.00 79.94 404 TRP A C 1
ATOM 3217 O O . TRP A 1 404 ? 11.185 -8.359 -17.354 1.00 79.94 404 TRP A O 1
ATOM 3227 N N . LEU A 1 405 ? 10.669 -9.660 -19.110 1.00 84.31 405 LEU A N 1
ATOM 3228 C CA . LEU A 1 405 ? 10.696 -8.582 -20.101 1.00 84.31 405 LEU A CA 1
ATOM 3229 C C . LEU A 1 405 ? 9.631 -7.510 -19.830 1.00 84.31 405 LEU A C 1
ATOM 3231 O O . LEU A 1 405 ? 9.916 -6.318 -19.924 1.00 84.31 405 LEU A O 1
ATOM 3235 N N . ARG A 1 406 ? 8.412 -7.912 -19.452 1.00 78.81 406 ARG A N 1
ATOM 3236 C CA . ARG A 1 406 ? 7.359 -6.961 -19.062 1.00 78.81 406 ARG A CA 1
ATOM 3237 C C . ARG A 1 406 ? 7.777 -6.132 -17.853 1.00 78.81 406 ARG A C 1
ATOM 3239 O O . ARG A 1 406 ? 7.566 -4.922 -17.855 1.00 78.81 406 ARG A O 1
ATOM 3246 N N . VAL A 1 407 ? 8.361 -6.775 -16.844 1.00 73.06 407 VAL A N 1
ATOM 3247 C CA . VAL A 1 407 ? 8.766 -6.120 -15.594 1.00 73.06 407 VAL A CA 1
ATOM 3248 C C . VAL A 1 407 ? 9.890 -5.135 -15.855 1.00 73.06 407 VAL A C 1
ATOM 3250 O O . VAL A 1 407 ? 9.716 -3.976 -15.512 1.00 73.06 407 VAL A O 1
ATOM 3253 N N . LEU A 1 408 ? 10.946 -5.539 -16.573 1.00 82.25 408 LEU A N 1
ATOM 3254 C CA . LEU A 1 408 ? 12.005 -4.643 -17.052 1.00 82.25 408 LEU A CA 1
ATOM 3255 C C . LEU A 1 408 ? 11.425 -3.373 -17.694 1.00 82.25 408 LEU A C 1
ATOM 3257 O O . LEU A 1 408 ? 11.838 -2.259 -17.388 1.00 82.25 408 LEU A O 1
ATOM 3261 N N . LEU A 1 409 ? 10.436 -3.527 -18.575 1.00 85.19 409 LEU A N 1
ATOM 3262 C CA . LEU A 1 409 ? 9.816 -2.390 -19.248 1.00 85.19 409 LEU A CA 1
ATOM 3263 C C . LEU A 1 409 ? 9.027 -1.506 -18.279 1.00 85.19 409 LEU A C 1
ATOM 3265 O O . LEU A 1 409 ? 9.151 -0.286 -18.341 1.00 85.19 409 LEU A O 1
ATOM 3269 N N . ARG A 1 410 ? 8.272 -2.096 -17.352 1.00 74.88 410 ARG A N 1
ATOM 3270 C CA . ARG A 1 410 ? 7.517 -1.362 -16.327 1.00 74.88 410 ARG A CA 1
ATOM 3271 C C . ARG A 1 410 ? 8.442 -0.648 -15.326 1.00 74.88 410 ARG A C 1
ATOM 3273 O O . ARG A 1 410 ? 8.167 0.507 -15.006 1.00 74.88 410 ARG A O 1
ATOM 3280 N N . SER A 1 411 ? 9.583 -1.238 -14.947 1.00 71.25 411 SER A N 1
ATOM 3281 C CA . SER A 1 411 ? 10.676 -0.586 -14.196 1.00 71.25 411 SER A CA 1
ATOM 3282 C C . SER A 1 411 ? 11.147 0.696 -14.879 1.00 71.25 411 SER A C 1
ATOM 3284 O O . SER A 1 411 ? 11.275 1.744 -14.254 1.00 71.25 411 SER A O 1
ATOM 3286 N N . LEU A 1 412 ? 11.333 0.616 -16.196 1.00 79.56 412 LEU A N 1
ATOM 3287 C CA . LEU A 1 412 ? 11.763 1.708 -17.063 1.00 79.56 412 LEU A CA 1
ATOM 3288 C C . LEU A 1 412 ? 10.604 2.655 -17.464 1.00 79.56 412 LEU A C 1
ATOM 3290 O O . LEU A 1 412 ? 10.780 3.545 -18.295 1.00 79.56 412 LEU A O 1
ATOM 3294 N N . GLY A 1 413 ? 9.402 2.490 -16.896 1.00 75.00 413 GLY A N 1
ATOM 3295 C CA . GLY A 1 413 ? 8.203 3.286 -17.201 1.00 75.00 413 GLY A CA 1
ATOM 3296 C C . GLY A 1 413 ? 7.613 3.067 -18.605 1.00 75.00 413 GLY A C 1
ATOM 3297 O O . GLY A 1 413 ? 6.670 3.763 -19.007 1.00 75.00 413 GLY A O 1
ATOM 3298 N N . CYS A 1 414 ? 8.166 2.119 -19.359 1.00 84.50 414 CYS A N 1
ATOM 3299 C CA . CYS A 1 414 ? 7.750 1.700 -20.689 1.00 84.50 414 CYS A CA 1
ATOM 3300 C C . CYS A 1 414 ? 6.468 0.862 -20.636 1.00 84.50 414 CYS A C 1
ATOM 3302 O O . CYS A 1 414 ? 6.124 0.250 -19.628 1.00 84.50 414 CYS A O 1
ATOM 3304 N N . CYS A 1 415 ? 5.752 0.781 -21.756 1.00 83.25 415 CYS A N 1
ATOM 3305 C CA . CYS A 1 415 ? 4.643 -0.158 -21.881 1.00 83.25 415 CYS A CA 1
ATOM 3306 C C . CYS A 1 415 ? 5.143 -1.615 -21.758 1.00 83.25 415 CYS A C 1
ATOM 3308 O O . CYS A 1 415 ? 6.101 -1.958 -22.453 1.00 83.25 415 CYS A O 1
ATOM 3310 N N . PRO A 1 416 ? 4.460 -2.503 -21.001 1.00 80.44 416 PRO A N 1
ATOM 3311 C CA . PRO A 1 416 ? 4.795 -3.934 -20.939 1.00 80.44 416 PRO A CA 1
ATOM 3312 C C . PRO A 1 416 ? 4.829 -4.654 -22.296 1.00 80.44 416 PRO A C 1
ATOM 3314 O O . PRO A 1 416 ? 5.419 -5.722 -22.397 1.00 80.44 416 PRO A O 1
ATOM 3317 N N . HIS A 1 417 ? 4.199 -4.088 -23.331 1.00 84.81 417 HIS A N 1
ATOM 3318 C CA . HIS A 1 417 ? 4.150 -4.646 -24.686 1.00 84.81 417 HIS A CA 1
ATOM 3319 C C . HIS A 1 417 ? 5.035 -3.880 -25.686 1.00 84.81 417 HIS A C 1
ATOM 3321 O O . HIS A 1 417 ? 4.895 -4.086 -26.888 1.00 84.81 417 HIS A O 1
ATOM 3327 N N . LEU A 1 418 ? 5.936 -2.997 -25.225 1.00 90.06 418 LEU A N 1
ATOM 3328 C CA . LEU A 1 418 ? 6.909 -2.310 -26.091 1.00 90.06 418 LEU A CA 1
ATOM 3329 C C . LEU A 1 418 ? 7.874 -3.303 -26.760 1.00 90.06 418 LEU A C 1
ATOM 3331 O O . LEU A 1 418 ? 8.227 -3.125 -27.924 1.00 90.06 418 LEU A O 1
ATOM 3335 N N . PHE A 1 419 ? 8.217 -4.378 -26.051 1.00 92.06 419 PHE A N 1
ATOM 3336 C CA . PHE A 1 419 ? 8.768 -5.600 -26.624 1.00 92.06 419 PHE A CA 1
ATOM 3337 C C . PHE A 1 419 ? 7.865 -6.769 -26.228 1.00 92.06 419 PHE A C 1
ATOM 3339 O O . PHE A 1 419 ? 7.366 -6.813 -25.105 1.00 92.06 419 PHE A O 1
ATOM 3346 N N . SER A 1 420 ? 7.615 -7.700 -27.145 1.00 88.81 420 SER A N 1
ATOM 3347 C CA . SER A 1 420 ? 6.697 -8.819 -26.911 1.00 88.81 420 SER A CA 1
ATOM 3348 C C . SER A 1 420 ? 7.053 -10.017 -27.782 1.00 88.81 420 SER A C 1
ATOM 3350 O O . SER A 1 420 ? 7.464 -9.852 -28.924 1.00 88.81 420 SER A O 1
ATOM 3352 N N . PHE A 1 421 ? 6.808 -11.230 -27.295 1.00 87.12 421 PHE A N 1
ATOM 3353 C CA . PHE A 1 421 ? 6.868 -12.447 -28.117 1.00 87.12 421 PHE A CA 1
ATOM 3354 C C . PHE A 1 421 ? 5.672 -12.561 -29.090 1.00 87.12 421 PHE A C 1
ATOM 3356 O O . PHE A 1 421 ? 5.631 -13.444 -29.944 1.00 87.12 421 PHE A O 1
ATOM 3363 N N . GLU A 1 422 ? 4.706 -11.641 -29.000 1.00 85.00 422 GLU A N 1
ATOM 3364 C CA . GLU A 1 422 ? 3.567 -11.523 -29.912 1.00 85.00 422 GLU A CA 1
ATOM 3365 C C . GLU A 1 422 ? 3.828 -10.484 -31.015 1.00 85.00 422 GLU A C 1
ATOM 3367 O O . GLU A 1 422 ? 4.254 -9.356 -30.746 1.00 85.00 422 GLU A O 1
ATOM 3372 N N . LYS A 1 423 ? 3.501 -10.848 -32.265 1.00 85.50 423 LYS A N 1
ATOM 3373 C CA . LYS A 1 423 ? 3.662 -10.001 -33.465 1.00 85.50 423 LYS A CA 1
ATOM 3374 C C . LYS A 1 423 ? 2.762 -8.753 -33.468 1.00 85.50 423 LYS A C 1
ATOM 3376 O O . LYS A 1 423 ? 3.014 -7.825 -34.230 1.00 85.50 423 LYS A O 1
ATOM 3381 N N . THR A 1 424 ? 1.737 -8.702 -32.619 1.00 81.31 424 THR A N 1
ATOM 3382 C CA . THR A 1 424 ? 0.851 -7.544 -32.428 1.00 81.31 424 THR A CA 1
ATOM 3383 C C . THR A 1 424 ? 0.757 -7.189 -30.937 1.00 81.31 424 THR A C 1
ATOM 3385 O O . THR A 1 424 ? 0.684 -8.091 -30.102 1.00 81.31 424 THR A O 1
ATOM 3388 N N . PRO A 1 425 ? 0.764 -5.897 -30.555 1.00 72.62 425 PRO A N 1
ATOM 3389 C CA . PRO A 1 425 ? 0.780 -5.510 -29.150 1.00 72.62 425 PRO A CA 1
ATOM 3390 C C . PRO A 1 425 ? -0.643 -5.495 -28.577 1.00 72.62 425 PRO A C 1
ATOM 3392 O O . PRO A 1 425 ? -1.448 -4.625 -28.912 1.00 72.62 425 PRO A O 1
ATOM 3395 N N . LYS A 1 426 ? -0.953 -6.420 -27.660 1.00 71.56 426 LYS A N 1
ATOM 3396 C CA . LYS A 1 426 ? -2.226 -6.469 -26.910 1.00 71.56 426 LYS A CA 1
ATOM 3397 C C . LYS A 1 426 ? -2.338 -5.364 -25.843 1.00 71.56 426 LYS A C 1
ATOM 3399 O O . LYS A 1 426 ? -2.570 -5.646 -24.673 1.00 71.56 426 LYS A O 1
ATOM 3404 N N . CYS A 1 427 ? -2.169 -4.097 -26.224 1.00 71.25 427 CYS A N 1
ATOM 3405 C CA . CYS A 1 427 ? -2.225 -2.965 -25.296 1.00 71.25 427 CYS A CA 1
ATOM 3406 C C . CYS A 1 427 ? -3.023 -1.777 -25.855 1.00 71.25 427 CYS A C 1
ATOM 3408 O O . CYS A 1 427 ? -3.073 -1.547 -27.061 1.00 71.25 427 CYS A O 1
ATOM 3410 N N . ASN A 1 428 ? -3.611 -0.977 -24.960 1.00 67.75 428 ASN A N 1
ATOM 3411 C CA . ASN A 1 428 ? -4.290 0.280 -25.299 1.00 67.75 428 ASN A CA 1
ATOM 3412 C C . ASN A 1 428 ? -3.532 1.516 -24.768 1.00 67.75 428 ASN A C 1
ATOM 3414 O O . ASN A 1 428 ? -4.120 2.586 -24.628 1.00 67.75 428 ASN A O 1
ATOM 3418 N N . CYS A 1 429 ? -2.226 1.409 -24.473 1.00 71.56 429 CYS A N 1
ATOM 3419 C CA . CYS A 1 429 ? -1.472 2.473 -23.789 1.00 71.56 429 CYS A CA 1
ATOM 3420 C C . CYS A 1 429 ? -1.395 3.804 -24.565 1.00 71.56 429 CYS A C 1
ATOM 3422 O O . CYS A 1 429 ? -1.071 4.834 -23.981 1.00 71.56 429 CYS A O 1
ATOM 3424 N N . THR A 1 430 ? -1.674 3.784 -25.871 1.00 68.00 430 THR A N 1
ATOM 3425 C CA . THR A 1 430 ? -1.749 4.955 -26.759 1.00 68.00 430 THR A CA 1
ATOM 3426 C C . THR A 1 430 ? -3.088 5.690 -26.709 1.00 68.00 430 THR A C 1
ATOM 3428 O O . THR A 1 430 ? -3.146 6.844 -27.117 1.00 68.00 430 THR A O 1
ATOM 3431 N N . LYS A 1 431 ? -4.158 5.045 -26.225 1.00 61.03 431 LYS A N 1
ATOM 3432 C CA . LYS A 1 431 ? -5.532 5.581 -26.234 1.00 61.03 431 LYS A CA 1
ATOM 3433 C C . LYS A 1 431 ? -5.949 6.247 -24.918 1.00 61.03 431 LYS A C 1
ATOM 3435 O O . LYS A 1 431 ? -7.000 6.870 -24.873 1.00 61.03 431 LYS A O 1
ATOM 3440 N N . LEU A 1 432 ? -5.156 6.087 -23.857 1.00 55.34 432 LEU A N 1
ATOM 3441 C CA . LEU A 1 432 ? -5.540 6.440 -22.486 1.00 55.34 432 LEU A CA 1
ATOM 3442 C C . LEU A 1 432 ? -5.069 7.847 -22.096 1.00 55.34 432 LEU A C 1
ATOM 3444 O O . LEU A 1 432 ? -3.862 8.135 -22.091 1.00 55.34 432 LEU A O 1
ATOM 3448 N N . LYS A 1 433 ? -6.016 8.709 -21.719 1.00 51.16 433 LYS A N 1
ATOM 3449 C CA . LYS A 1 433 ? -5.781 10.080 -21.239 1.00 51.16 433 LYS A CA 1
ATOM 3450 C C . LYS A 1 433 ? -4.980 10.090 -19.929 1.00 51.16 433 LYS A C 1
ATOM 3452 O O . LYS A 1 433 ? -4.991 9.091 -19.210 1.00 51.16 433 LYS A O 1
ATOM 3457 N N . PRO A 1 434 ? -4.267 11.181 -19.590 1.00 46.59 434 PRO A N 1
ATOM 3458 C CA . PRO A 1 434 ? -3.507 11.288 -18.341 1.00 46.59 434 PRO A CA 1
ATOM 3459 C C . PRO A 1 434 ? -4.299 10.932 -17.072 1.00 46.59 434 PRO A C 1
ATOM 3461 O O . PRO A 1 434 ? -3.764 10.223 -16.219 1.00 46.59 434 PRO A O 1
ATOM 3464 N N . GLU A 1 435 ? -5.561 11.356 -16.971 1.00 39.66 435 GLU A N 1
ATOM 3465 C CA . GLU A 1 435 ? -6.418 11.123 -15.797 1.00 39.66 435 GLU A CA 1
ATOM 3466 C C . GLU A 1 435 ? -6.849 9.654 -15.620 1.00 39.66 435 GLU A C 1
ATOM 3468 O O . GLU A 1 435 ? -7.033 9.188 -14.496 1.00 39.66 435 GLU A O 1
ATOM 3473 N N . GLU A 1 436 ? -6.986 8.898 -16.714 1.00 43.31 436 GLU A N 1
ATOM 3474 C CA . GLU A 1 436 ? -7.493 7.513 -16.702 1.00 43.31 436 GLU A CA 1
ATOM 3475 C C . GLU A 1 436 ? -6.473 6.518 -16.110 1.00 43.31 436 GLU A C 1
ATOM 3477 O O . GLU A 1 436 ? -6.835 5.440 -15.641 1.00 43.31 436 GLU A O 1
ATOM 3482 N N . ARG A 1 437 ? -5.190 6.900 -16.064 1.00 49.78 437 ARG A N 1
ATOM 3483 C CA . ARG A 1 437 ? -4.019 6.060 -15.727 1.00 49.78 437 ARG A CA 1
ATOM 3484 C C . ARG A 1 437 ? -3.855 5.753 -14.226 1.00 49.78 437 ARG A C 1
ATOM 3486 O O . ARG A 1 437 ? -2.738 5.525 -13.770 1.00 49.78 437 ARG A O 1
ATOM 3493 N N . ARG A 1 438 ? -4.917 5.857 -13.419 1.00 47.56 438 ARG A N 1
ATOM 3494 C CA . ARG A 1 438 ? -4.803 5.896 -11.940 1.00 47.56 438 ARG A CA 1
ATOM 3495 C C . ARG A 1 438 ? -5.838 5.084 -11.162 1.00 47.56 438 ARG A C 1
ATOM 3497 O O . ARG A 1 438 ? -5.677 4.916 -9.960 1.00 47.56 438 ARG A O 1
ATOM 3504 N N . ARG A 1 439 ? -6.889 4.567 -11.804 1.00 41.25 439 ARG A N 1
ATOM 3505 C CA . ARG A 1 439 ? -7.933 3.781 -11.119 1.00 41.25 439 ARG A CA 1
ATOM 3506 C C . ARG A 1 439 ? -7.596 2.290 -11.171 1.00 41.25 439 ARG A C 1
ATOM 3508 O O . ARG A 1 439 ? -7.230 1.790 -12.231 1.00 41.25 439 ARG A O 1
ATOM 3515 N N . LEU A 1 440 ? -7.756 1.579 -10.048 1.00 42.12 440 LEU A N 1
ATOM 3516 C CA . LEU A 1 440 ? -7.635 0.113 -10.003 1.00 42.12 440 LEU A CA 1
ATOM 3517 C C . LEU A 1 440 ? -8.552 -0.519 -11.072 1.00 42.12 440 LEU A C 1
ATOM 3519 O O . LEU A 1 440 ? -9.728 -0.131 -11.136 1.00 42.12 440 LEU A O 1
ATOM 3523 N N . PRO A 1 441 ? -8.069 -1.484 -11.881 1.00 44.53 441 PRO A N 1
ATOM 3524 C CA . PRO A 1 441 ? -8.790 -1.988 -13.052 1.00 44.53 441 PRO A CA 1
ATOM 3525 C C . PRO A 1 441 ? -10.183 -2.489 -12.669 1.00 44.53 441 PRO A C 1
ATOM 3527 O O . PRO A 1 441 ? -10.339 -3.180 -11.662 1.00 44.53 441 PRO A O 1
ATOM 3530 N N . VAL A 1 442 ? -11.209 -2.067 -13.414 1.00 45.06 442 VAL A N 1
ATOM 3531 C CA . VAL A 1 442 ? -12.621 -2.318 -13.074 1.00 45.06 442 VAL A CA 1
ATOM 3532 C C . VAL A 1 442 ? -12.881 -3.824 -12.974 1.00 45.06 442 VAL A C 1
ATOM 3534 O O . VAL A 1 442 ? -12.398 -4.592 -13.802 1.00 45.06 442 VAL A O 1
ATOM 3537 N N . ILE A 1 443 ? -13.627 -4.237 -11.944 1.00 42.81 443 ILE A N 1
ATOM 3538 C CA . ILE A 1 443 ? -13.945 -5.647 -11.683 1.00 42.81 443 ILE A CA 1
ATOM 3539 C C . ILE A 1 443 ? -14.662 -6.234 -12.916 1.00 42.81 443 ILE A C 1
ATOM 3541 O O . ILE A 1 443 ? -15.680 -5.671 -13.327 1.00 42.81 443 ILE A O 1
ATOM 3545 N N . PRO A 1 444 ? -14.179 -7.348 -13.506 1.00 43.69 444 PRO A N 1
ATOM 3546 C CA . PRO A 1 444 ? -14.879 -8.020 -14.597 1.00 43.69 444 PRO A CA 1
ATOM 3547 C C . PRO A 1 444 ? -16.302 -8.406 -14.181 1.00 43.69 444 PRO A C 1
ATOM 3549 O O . PRO A 1 444 ? -16.522 -8.875 -13.060 1.00 43.69 444 PRO A O 1
ATOM 3552 N N . ALA A 1 445 ? -17.273 -8.229 -15.080 1.00 42.00 445 ALA A N 1
ATOM 3553 C CA . ALA A 1 445 ? -18.694 -8.411 -14.769 1.00 42.00 445 ALA A CA 1
ATOM 3554 C C . ALA A 1 445 ? -19.014 -9.808 -14.198 1.00 42.00 445 ALA A C 1
ATOM 3556 O O . ALA A 1 445 ? -19.928 -9.960 -13.390 1.00 42.00 445 ALA A O 1
ATOM 3557 N N . ASP A 1 446 ? -18.234 -10.816 -14.576 1.00 42.12 446 ASP A N 1
ATOM 3558 C CA . ASP A 1 446 ? -18.390 -12.214 -14.171 1.00 42.12 446 ASP A CA 1
ATOM 3559 C C . ASP A 1 446 ? -17.943 -12.454 -12.718 1.00 42.12 446 ASP A C 1
ATOM 3561 O O . ASP A 1 446 ? -18.564 -13.233 -11.993 1.00 42.12 446 ASP A O 1
ATOM 3565 N N . VAL A 1 447 ? -16.931 -11.713 -12.251 1.00 43.59 447 VAL A N 1
ATOM 3566 C CA . VAL A 1 447 ? -16.499 -11.699 -10.842 1.00 43.59 447 VAL A CA 1
ATOM 3567 C C . VAL A 1 447 ? -17.557 -11.001 -9.983 1.00 43.59 447 VAL A C 1
ATOM 3569 O O . VAL A 1 447 ? -17.964 -11.528 -8.948 1.00 43.59 447 VAL A O 1
ATOM 3572 N N . ALA A 1 448 ? -18.099 -9.874 -10.458 1.00 39.59 448 ALA A N 1
ATOM 3573 C CA . ALA A 1 448 ? -19.188 -9.167 -9.780 1.00 39.59 448 ALA A CA 1
ATOM 3574 C C . ALA A 1 448 ? -20.477 -10.015 -9.659 1.00 39.59 448 ALA A C 1
ATOM 3576 O O . ALA A 1 448 ? -21.230 -9.872 -8.694 1.00 39.59 448 ALA A O 1
ATOM 3577 N N . ARG A 1 449 ? -20.731 -10.946 -10.593 1.00 41.94 449 ARG A N 1
ATOM 3578 C CA . ARG A 1 449 ? -21.833 -11.922 -10.473 1.00 41.94 449 ARG A CA 1
ATOM 3579 C C . ARG A 1 449 ? -21.612 -12.921 -9.334 1.00 41.94 449 ARG A C 1
ATOM 3581 O O . ARG A 1 449 ? -22.570 -13.191 -8.615 1.00 41.94 449 ARG A O 1
ATOM 3588 N N . ARG A 1 450 ? -20.383 -13.415 -9.117 1.00 41.00 450 ARG A N 1
ATOM 3589 C CA . ARG A 1 450 ? -20.071 -14.321 -7.990 1.00 41.00 450 ARG A CA 1
ATOM 3590 C C . ARG A 1 450 ? -20.264 -13.645 -6.630 1.00 41.00 450 ARG A C 1
ATOM 3592 O O . ARG A 1 450 ? -20.867 -14.234 -5.736 1.00 41.00 450 ARG A O 1
ATOM 3599 N N . MET A 1 451 ? -19.849 -12.384 -6.498 1.00 40.69 451 MET A N 1
ATOM 3600 C CA . MET A 1 451 ? -20.101 -11.597 -5.280 1.00 40.69 451 MET A CA 1
ATOM 3601 C C . MET A 1 451 ? -21.608 -11.475 -4.983 1.00 40.69 451 MET A C 1
ATOM 3603 O O . MET A 1 451 ? -22.030 -11.575 -3.835 1.00 40.69 451 MET A O 1
ATOM 3607 N N . ASN A 1 452 ? -22.441 -11.344 -6.021 1.00 37.81 452 ASN A N 1
ATOM 3608 C CA . ASN A 1 452 ? -23.897 -11.296 -5.874 1.00 37.81 452 ASN A CA 1
ATOM 3609 C C . ASN A 1 452 ? -24.565 -12.661 -5.623 1.00 37.81 452 ASN A C 1
ATOM 3611 O O . ASN A 1 452 ? -25.672 -12.678 -5.086 1.00 37.81 452 ASN A O 1
ATOM 3615 N N . SER A 1 453 ? -23.942 -13.800 -5.958 1.00 37.06 453 SER A N 1
ATOM 3616 C CA . SER A 1 453 ? -24.536 -15.115 -5.655 1.00 37.06 453 SER A CA 1
ATOM 3617 C C . SER A 1 453 ? -24.518 -15.454 -4.162 1.00 37.06 453 SER A C 1
ATOM 3619 O O . SER A 1 453 ? -25.477 -16.058 -3.683 1.00 37.06 453 SER A O 1
ATOM 3621 N N . VAL A 1 454 ? -23.515 -14.989 -3.406 1.00 38.09 454 VAL A N 1
ATOM 3622 C CA . VAL A 1 454 ? -23.477 -15.130 -1.934 1.00 38.09 454 VAL A CA 1
ATOM 3623 C C . VAL A 1 454 ? -24.666 -14.399 -1.285 1.00 38.09 454 VAL A C 1
ATOM 3625 O O . VAL A 1 454 ? -25.278 -14.897 -0.346 1.00 38.09 454 VAL A O 1
ATOM 3628 N N . ASN A 1 455 ? -25.095 -13.276 -1.871 1.00 36.44 455 ASN A N 1
ATOM 3629 C CA . ASN A 1 455 ? -26.222 -12.461 -1.398 1.00 36.44 455 ASN A CA 1
ATOM 3630 C C . ASN A 1 455 ? -27.621 -13.022 -1.757 1.00 36.44 455 ASN A C 1
ATOM 3632 O O . ASN A 1 455 ? -28.627 -12.343 -1.542 1.00 36.44 455 ASN A O 1
ATOM 3636 N N . SER A 1 456 ? -27.729 -14.221 -2.346 1.00 28.11 456 SER A N 1
ATOM 3637 C CA . SER A 1 456 ? -28.986 -14.704 -2.958 1.00 28.11 456 SER A CA 1
ATOM 3638 C C . SER A 1 456 ? -29.927 -15.521 -2.049 1.00 28.11 456 SER A C 1
ATOM 3640 O O . SER A 1 456 ? -30.982 -15.962 -2.508 1.00 28.11 456 SER A O 1
ATOM 3642 N N . GLY A 1 457 ? -29.613 -15.677 -0.757 1.00 30.31 457 GLY A N 1
ATOM 3643 C CA . GLY A 1 457 ? -30.375 -16.533 0.169 1.00 30.31 457 GLY A CA 1
ATOM 3644 C C . GLY A 1 457 ? -31.799 -16.070 0.542 1.00 30.31 457 GLY A C 1
ATOM 3645 O O . GLY A 1 457 ? -32.664 -16.906 0.795 1.00 30.31 457 GLY A O 1
ATOM 3646 N N . GLU A 1 458 ? -32.089 -14.762 0.556 1.00 32.81 458 GLU A N 1
ATOM 3647 C CA . GLU A 1 458 ? -33.279 -14.208 1.243 1.00 32.81 458 GLU A CA 1
ATOM 3648 C C . GLU A 1 458 ? -34.371 -13.584 0.342 1.00 32.81 458 GLU A C 1
ATOM 3650 O O . GLU A 1 458 ? -34.946 -12.543 0.666 1.00 32.81 458 GLU A O 1
ATOM 3655 N N . LYS A 1 459 ? -34.748 -14.210 -0.786 1.00 31.33 459 LYS A N 1
ATOM 3656 C CA . LYS A 1 459 ? -35.933 -13.760 -1.567 1.00 31.33 459 LYS A CA 1
ATOM 3657 C C . LYS A 1 459 ? -36.909 -14.861 -1.992 1.00 31.33 459 LYS A C 1
ATOM 3659 O O . LYS A 1 459 ? -37.234 -14.993 -3.171 1.00 31.33 459 LYS A O 1
ATOM 3664 N N . ARG A 1 460 ? -37.489 -15.597 -1.026 1.00 31.73 460 ARG A N 1
ATOM 3665 C CA . ARG A 1 460 ? -38.648 -16.480 -1.310 1.00 31.73 460 ARG A CA 1
ATOM 3666 C C . ARG A 1 460 ? -39.727 -16.610 -0.217 1.00 31.73 460 ARG A C 1
ATOM 3668 O O . ARG A 1 460 ? -40.146 -17.723 0.088 1.00 31.73 460 ARG A O 1
ATOM 3675 N N . LYS A 1 461 ? -40.274 -15.497 0.305 1.00 35.97 461 LYS A N 1
ATOM 3676 C CA . LYS A 1 461 ? -41.611 -15.500 0.960 1.00 35.97 461 LYS A CA 1
ATOM 3677 C C . LYS A 1 461 ? -42.278 -14.111 1.081 1.00 35.97 461 LYS A C 1
ATOM 3679 O O . LYS A 1 461 ? -42.094 -13.417 2.072 1.00 35.97 461 LYS A O 1
ATOM 3684 N N . LYS A 1 462 ? -43.124 -13.753 0.103 1.00 28.41 462 LYS A N 1
ATOM 3685 C CA . LYS A 1 462 ? -44.433 -13.068 0.281 1.00 28.41 462 LYS A CA 1
ATOM 3686 C C . LYS A 1 462 ? -45.172 -12.992 -1.068 1.00 28.41 462 LYS A C 1
ATOM 3688 O O . LYS A 1 462 ? -44.563 -12.686 -2.086 1.00 28.41 462 LYS A O 1
ATOM 3693 N N . ARG A 1 463 ? -46.467 -13.338 -1.082 1.00 28.77 463 ARG A N 1
ATOM 3694 C CA . ARG A 1 463 ? -47.313 -13.489 -2.286 1.00 28.77 463 ARG A CA 1
ATOM 3695 C C . ARG A 1 463 ? -48.734 -12.993 -1.979 1.00 28.77 463 ARG A C 1
ATOM 3697 O O . ARG A 1 463 ? -49.491 -13.735 -1.373 1.00 28.77 463 ARG A O 1
ATOM 3704 N N . SER A 1 464 ? -49.049 -11.753 -2.362 1.00 25.36 464 SER A N 1
ATOM 3705 C CA . SER A 1 464 ? -50.377 -11.089 -2.344 1.00 25.36 464 SER A CA 1
ATOM 3706 C C . SER A 1 464 ? -50.193 -9.644 -2.846 1.00 25.36 464 SER A C 1
ATOM 3708 O O . SER A 1 464 ? -49.113 -9.102 -2.629 1.00 25.36 464 SER A O 1
ATOM 3710 N N . THR A 1 465 ? -51.126 -8.944 -3.504 1.00 26.64 465 THR A N 1
ATOM 3711 C CA . THR A 1 465 ? -52.394 -9.305 -4.190 1.00 26.64 465 THR A CA 1
ATOM 3712 C C . THR A 1 465 ? -52.680 -8.218 -5.256 1.00 26.64 465 THR A C 1
ATOM 3714 O O . THR A 1 465 ? -52.054 -7.162 -5.224 1.00 26.64 465 THR A O 1
ATOM 3717 N N . LYS A 1 466 ? -53.593 -8.434 -6.222 1.00 30.03 466 LYS A N 1
ATOM 3718 C CA . LYS A 1 466 ? -53.910 -7.448 -7.290 1.00 30.03 466 LYS A CA 1
ATOM 3719 C C . LYS A 1 466 ? -55.143 -6.577 -6.983 1.00 30.03 466 LYS A C 1
ATOM 3721 O O . LYS A 1 466 ? -56.223 -7.137 -6.843 1.00 30.03 466 LYS A O 1
ATOM 3726 N N . VAL A 1 467 ? -54.989 -5.246 -7.062 1.00 28.84 467 VAL A N 1
ATOM 3727 C CA . VAL A 1 467 ? -56.020 -4.193 -7.288 1.00 28.84 467 VAL A CA 1
ATOM 3728 C C . VAL A 1 467 ? -55.310 -2.998 -7.981 1.00 28.84 467 VAL A C 1
ATOM 3730 O O . VAL A 1 467 ? -54.125 -2.802 -7.732 1.00 28.84 467 VAL A O 1
ATOM 3733 N N . GLY A 1 468 ? -55.891 -2.175 -8.870 1.00 26.08 468 GLY A N 1
ATOM 3734 C CA . GLY A 1 468 ? -57.186 -2.294 -9.558 1.00 26.08 468 GLY A CA 1
ATOM 3735 C C . GLY A 1 468 ? -57.673 -1.013 -10.273 1.00 26.08 468 GLY A C 1
ATOM 3736 O O . GLY A 1 468 ? -58.721 -0.499 -9.903 1.00 26.08 468 GLY A O 1
ATOM 3737 N N . THR A 1 469 ? -56.983 -0.557 -11.341 1.00 26.70 469 THR A N 1
ATOM 3738 C CA . THR A 1 469 ? -57.379 0.569 -12.255 1.00 26.70 469 THR A CA 1
ATOM 3739 C C . THR A 1 469 ? -57.436 1.984 -11.619 1.00 26.70 469 THR A C 1
ATOM 3741 O O . THR A 1 469 ? -57.515 2.106 -10.408 1.00 26.70 469 THR A O 1
ATOM 3744 N N . THR A 1 470 ? -57.210 3.112 -12.322 1.00 26.38 470 THR A N 1
ATOM 3745 C CA . THR A 1 470 ? -57.901 3.651 -13.530 1.00 26.38 470 THR A CA 1
ATOM 3746 C C . THR A 1 470 ? -56.974 4.524 -14.429 1.00 26.38 470 THR A C 1
ATOM 3748 O O . THR A 1 470 ? -55.794 4.683 -14.134 1.00 26.38 470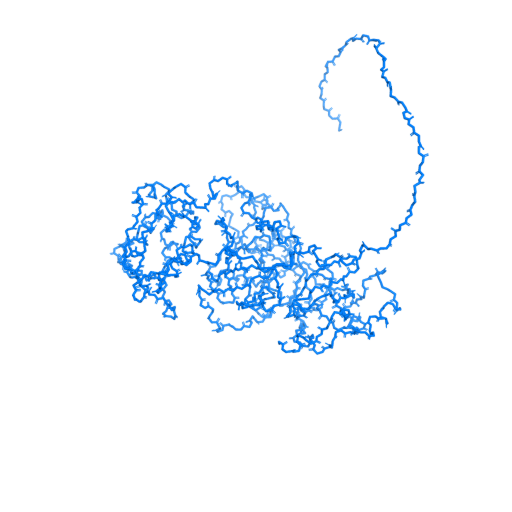 THR A O 1
ATOM 3751 N N . LYS A 1 471 ? -57.451 5.012 -15.596 1.00 27.62 471 LYS A N 1
ATOM 3752 C CA . LYS A 1 471 ? -56.653 5.569 -16.723 1.00 27.62 471 LYS A CA 1
ATOM 3753 C C . LYS A 1 471 ? -56.906 7.061 -17.048 1.00 27.62 471 LYS A C 1
ATOM 3755 O O . LYS A 1 471 ? -58.060 7.468 -17.077 1.00 27.62 471 LYS A O 1
ATOM 3760 N N . ARG A 1 472 ? -55.868 7.721 -17.612 1.00 28.22 472 ARG A N 1
ATOM 3761 C CA . ARG A 1 472 ? -55.906 8.923 -18.510 1.00 28.22 472 ARG A CA 1
ATOM 3762 C C . ARG A 1 472 ? -56.360 10.244 -17.829 1.00 28.22 472 ARG A C 1
ATOM 3764 O O . ARG A 1 472 ? -56.870 10.205 -16.726 1.00 28.22 472 ARG A O 1
ATOM 3771 N N . ARG A 1 473 ? -56.114 11.450 -18.378 1.00 27.03 473 ARG A N 1
ATOM 3772 C CA . ARG A 1 473 ? -55.973 11.905 -19.790 1.00 27.03 473 ARG A CA 1
ATOM 3773 C C . ARG A 1 473 ? -54.865 12.972 -19.984 1.00 27.03 473 ARG A C 1
ATOM 3775 O O . ARG A 1 473 ? -54.262 13.423 -19.023 1.00 27.03 473 ARG A O 1
ATOM 3782 N N . ARG A 1 474 ? -54.583 13.333 -21.245 1.00 30.66 474 ARG A N 1
ATOM 3783 C CA . ARG A 1 474 ? -53.534 14.263 -21.719 1.00 30.66 474 ARG A CA 1
ATOM 3784 C C . ARG A 1 474 ? -54.162 15.259 -22.716 1.00 30.66 474 ARG A C 1
ATOM 3786 O O . ARG A 1 474 ? -54.897 14.786 -23.581 1.00 30.66 474 ARG A O 1
ATOM 3793 N N . THR A 1 475 ? -53.836 16.552 -22.639 1.00 28.89 475 THR A N 1
ATOM 3794 C CA . THR A 1 475 ? -54.097 17.599 -23.665 1.00 28.89 475 THR A CA 1
ATOM 3795 C C . THR A 1 475 ? -53.149 18.799 -23.452 1.00 28.89 475 THR A C 1
ATOM 3797 O O . THR A 1 475 ? -52.498 18.865 -22.412 1.00 28.89 475 THR A O 1
ATOM 3800 N N . LEU A 1 476 ? -53.006 19.684 -24.451 1.00 27.61 476 LEU A N 1
ATOM 3801 C CA . LEU A 1 476 ? -52.007 20.779 -24.532 1.00 27.61 476 LEU A CA 1
ATOM 3802 C C . LEU A 1 476 ? -52.660 22.074 -25.140 1.00 27.61 476 LEU A C 1
ATOM 3804 O O . LEU A 1 476 ? -53.887 22.069 -25.233 1.00 27.61 476 LEU A O 1
ATOM 3808 N N . PRO A 1 477 ? -51.954 23.201 -25.421 1.00 46.88 477 PRO A N 1
ATOM 3809 C CA . PRO A 1 477 ? -52.373 24.564 -25.044 1.00 46.88 477 PRO A CA 1
ATOM 3810 C C . PRO A 1 477 ? -53.031 25.372 -26.189 1.00 46.88 477 PRO A C 1
ATOM 3812 O O . PRO A 1 477 ? -53.309 24.817 -27.254 1.00 46.88 477 PRO A O 1
ATOM 3815 N N . PRO A 1 478 ? -53.242 26.692 -25.995 1.00 29.75 478 PRO A N 1
ATOM 3816 C CA . PRO A 1 478 ? -52.542 27.673 -26.852 1.00 29.75 478 PRO A CA 1
ATOM 3817 C C . PRO A 1 478 ? -52.042 28.960 -26.134 1.00 29.75 478 PRO A C 1
ATOM 3819 O O . PRO A 1 478 ? -52.286 29.159 -24.946 1.00 29.75 478 PRO A O 1
ATOM 3822 N N . SER A 1 479 ? -51.356 29.833 -26.893 1.00 29.28 479 SER A N 1
ATOM 3823 C CA . SER A 1 479 ? -50.776 31.155 -26.528 1.00 29.28 479 SER A CA 1
ATOM 3824 C C . SER A 1 479 ? -50.726 32.065 -27.788 1.00 29.28 479 SER A C 1
ATOM 3826 O O . SER A 1 479 ? -51.055 31.552 -28.861 1.00 29.28 479 SER A O 1
ATOM 3828 N N . PRO A 1 480 ? -50.201 33.320 -27.770 1.00 47.28 480 PRO A N 1
ATOM 3829 C CA . PRO A 1 480 ? -49.956 34.273 -26.678 1.00 47.28 480 PRO A CA 1
ATOM 3830 C C . PRO A 1 480 ? -50.955 35.468 -26.814 1.00 47.28 480 PRO A C 1
ATOM 3832 O O . PRO A 1 480 ? -52.108 35.161 -26.512 1.00 47.28 480 PRO A O 1
ATOM 3835 N N . PRO A 1 481 ? -50.700 36.726 -27.297 1.00 40.12 481 PRO A N 1
ATOM 3836 C CA . PRO A 1 481 ? -49.491 37.539 -27.595 1.00 40.12 481 PRO A CA 1
ATOM 3837 C C . PRO A 1 481 ? -49.328 38.803 -26.692 1.00 40.12 481 PRO A C 1
ATOM 3839 O O . PRO A 1 481 ? -50.152 39.053 -25.819 1.00 40.12 481 PRO A O 1
ATOM 3842 N N . GLY A 1 482 ? -48.293 39.632 -26.929 1.00 25.66 482 GLY A N 1
ATOM 3843 C CA . GLY A 1 482 ? -48.098 40.961 -26.299 1.00 25.66 482 GLY A CA 1
ATOM 3844 C C . GLY A 1 482 ? -46.685 41.544 -26.522 1.00 25.66 482 GLY A C 1
ATOM 3845 O O . GLY A 1 482 ? -45.717 40.958 -26.064 1.00 25.66 482 GLY A O 1
ATOM 3846 N N . GLN A 1 483 ? -46.578 42.648 -27.268 1.00 29.00 483 GLN A N 1
ATOM 3847 C CA . GLN A 1 483 ? -45.387 43.194 -27.965 1.00 29.00 483 GLN A CA 1
ATOM 3848 C C . GLN A 1 483 ? -44.130 43.602 -27.140 1.00 29.00 483 GLN A C 1
ATOM 3850 O O . GLN A 1 483 ? -44.185 43.846 -25.939 1.00 29.00 483 GLN A O 1
ATOM 3855 N N . GLU A 1 484 ? -43.004 43.711 -27.864 1.00 25.95 484 GLU A N 1
ATOM 3856 C CA . GLU A 1 484 ? -41.671 44.263 -27.503 1.00 25.95 484 GLU A CA 1
ATOM 3857 C C . GLU A 1 484 ? -41.659 45.835 -27.505 1.00 25.95 484 GLU A C 1
ATOM 3859 O O . GLU A 1 484 ? -42.738 46.391 -27.729 1.00 25.95 484 GLU A O 1
ATOM 3864 N N . PRO A 1 485 ? -40.533 46.606 -27.350 1.00 38.19 485 PRO A N 1
ATOM 3865 C CA . PRO A 1 485 ? -39.112 46.207 -27.260 1.00 38.19 485 PRO A CA 1
ATOM 3866 C C . PRO A 1 485 ? -38.151 46.976 -26.308 1.00 38.19 485 PRO A C 1
ATOM 3868 O O . PRO A 1 485 ? -38.402 48.084 -25.851 1.00 38.19 485 PRO A O 1
ATOM 3871 N N . SER A 1 486 ? -36.944 46.399 -26.177 1.00 26.69 486 SER A N 1
ATOM 3872 C CA . SER A 1 486 ? -35.623 47.045 -25.979 1.00 26.69 486 SER A CA 1
ATOM 3873 C C . SER A 1 486 ? -35.347 47.960 -24.769 1.00 26.69 486 SER A C 1
ATOM 3875 O O . SER A 1 486 ? -35.925 49.031 -24.641 1.00 26.69 486 SER A O 1
ATOM 3877 N N . GLN A 1 487 ? -34.258 47.667 -24.044 1.00 29.98 487 GLN A N 1
ATOM 3878 C CA . GLN A 1 487 ? -32.992 48.421 -24.174 1.00 29.98 487 GLN A CA 1
ATOM 3879 C C . GLN A 1 487 ? -31.820 47.707 -23.466 1.00 29.98 487 GLN A C 1
ATOM 3881 O O . GLN A 1 487 ? -32.012 46.970 -22.503 1.00 29.98 487 GLN A O 1
ATOM 3886 N N . ASN A 1 488 ? -30.594 47.933 -23.951 1.00 28.39 488 ASN A N 1
ATOM 3887 C CA . ASN A 1 488 ? -29.366 47.603 -23.219 1.00 28.39 488 ASN A CA 1
ATOM 3888 C C . ASN A 1 488 ? -29.065 48.721 -22.211 1.00 28.39 488 ASN A C 1
ATOM 3890 O O . ASN A 1 488 ? -29.187 49.882 -22.588 1.00 28.39 488 ASN A O 1
ATOM 3894 N N . HIS A 1 489 ? -28.508 48.399 -21.037 1.00 30.47 489 HIS A N 1
ATOM 3895 C CA . HIS A 1 489 ? -27.160 48.886 -20.710 1.00 30.47 489 HIS A CA 1
ATOM 3896 C C . HIS A 1 489 ? -26.500 48.192 -19.509 1.00 30.47 489 HIS A C 1
ATOM 3898 O O . HIS A 1 489 ? -27.059 47.332 -18.836 1.00 30.47 489 HIS A O 1
ATOM 3904 N N . THR A 1 490 ? -25.227 48.527 -19.344 1.00 29.61 490 THR A N 1
ATOM 3905 C CA . THR A 1 490 ? -24.183 47.793 -18.637 1.00 29.61 490 THR A CA 1
ATOM 3906 C C . THR A 1 490 ? -23.941 48.340 -17.219 1.00 29.61 490 THR A C 1
ATOM 3908 O O . THR A 1 490 ? -23.985 49.550 -17.028 1.00 29.61 490 THR A O 1
ATOM 3911 N N . ARG A 1 491 ? -23.407 47.471 -16.340 1.00 27.97 491 ARG A N 1
ATOM 3912 C CA . ARG A 1 491 ? -22.277 47.742 -15.407 1.00 27.97 491 ARG A CA 1
ATOM 3913 C C . ARG A 1 491 ? -22.540 48.200 -13.943 1.00 27.97 491 ARG A C 1
ATOM 3915 O O . ARG A 1 491 ? -22.929 49.330 -13.686 1.00 27.97 491 ARG A O 1
ATOM 3922 N N . THR A 1 492 ? -21.945 47.403 -13.037 1.00 27.11 492 THR A N 1
ATOM 3923 C CA . THR A 1 492 ? -21.216 47.760 -11.781 1.00 27.11 492 THR A CA 1
ATOM 3924 C C . THR A 1 492 ? -21.942 48.109 -10.468 1.00 27.11 492 THR A C 1
ATOM 3926 O O . THR A 1 492 ? -22.849 48.925 -10.469 1.00 27.11 492 THR A O 1
ATOM 3929 N N . VAL A 1 493 ? -21.353 47.578 -9.371 1.00 30.81 493 VAL A N 1
ATOM 3930 C CA . VAL A 1 493 ? -21.530 47.832 -7.910 1.00 30.81 493 VAL A CA 1
ATOM 3931 C C . VAL A 1 493 ? -22.956 47.689 -7.335 1.00 30.81 493 VAL A C 1
ATOM 3933 O O . VAL A 1 493 ? -23.927 48.083 -7.964 1.00 30.81 493 VAL A O 1
ATOM 3936 N N . LEU A 1 494 ? -23.163 47.129 -6.134 1.00 33.62 494 LEU A N 1
ATOM 3937 C CA . LEU A 1 494 ? -22.234 46.644 -5.089 1.00 33.62 494 LEU A CA 1
ATOM 3938 C C . LEU A 1 494 ? -22.224 45.111 -4.966 1.00 33.62 494 LEU A C 1
ATOM 3940 O O . LEU A 1 494 ? -23.315 44.512 -5.060 1.00 33.62 494 LEU A O 1
#

InterPro domains:
  IPR004092 Mbt repeat domain [SM00561] (78-175)
  IPR021987 SLED domain [PF12140] (307-420)
  IPR038348 SLED domain superfamily [G3DSA:3.90.1150.190] (306-424)

Radius of gyration: 28.8 Å; chains: 1; bounding box: 95×79×67 Å

Sequence (494 aa):
LILISQFQEGQYFELQDAVEPRCVFCCRVLANLGGIVIYQVLDYTLSINITNPRCHPIGWAASHQEDAVAYCPGKYSAENIKKFAKNPVPAIIFRRYELKEHVLKVGCLVEVQDSEQRAAIFPGHVSEIINPHFVKIVSFSHGRPGTREIVAHRGTYGVFPQGFCASVGYQLSLPQKSMLKDRDLPNYAWTWKSYAAEWGISGLPTSEYNFEPIPGREARIAPMRHVEVFCYQRGVMYAALIHRAVRNLVLIELSCDTTPNPPLMFVVGCDNLFPCGFAAMYDIPFIGEAPFMSLPPLKNEGDVWLPRIYVHPSCRVGPWFTRSQFGALARYYEAGPIPHVFRVLIADIYQCASPEHRLEVQNMLNTDDDDVSAIYVKFKWRVSADHVLMRVPVCRTARQAVGWLRVLLRSLGCCPHLFSFEKTPKCNCTKLKPEERRRLPVIPADVARRMNSVNSGEKRKKRSTKVGTTKRRRTLPPSPPGQEPSQNHTRTVL